Protein AF-A0A537R7B1-F1 (afdb_monomer)

Sequence (476 aa):
MAAAPQIAPKDWIWRCLHCHGSLAPDVSSLYCSVCDRRYPALSGIPILVKDPLGYVRSELASLMRAIQNARRRRDRLDRTGRDSGLSEISLKRHRDVIEAEIAQAETLLGLLEPAAEVVRDQAGDALSARRSGWTADALFPYLLRDWTSTPELEAIGTRIGTALKQVFPEPSRASIVFAACGAGGLLAEIPPEFERVLGFDLTFPVLSAARHLLDGNSLDLAMARAIRQTGHITLRRREGRPSSRHVELVAMDALDAAFADGSVACIVTSFLIDLFPEPRRLASEIHRILCDDGVWINYGPSGPLQAFFRFDQTESAAFLDAAGFTVIGAEAYRTTYLDLSRDFPSWSFQNHVCYLTSARKTGEARQKLVRRTPNATEIPEIVPQHFPGANLIHRQNLDVEQTPITILRHDGVPGRTISLEITSGTARVMMLVDGKRTVDQIADLFNRDATPLPKDEIMGAFSHYFEQGLLSWRGR

Mean predicted aligned error: 11.78 Å

Structure (mmCIF, N/CA/C/O backbone):
data_AF-A0A537R7B1-F1
#
_entry.id   AF-A0A537R7B1-F1
#
loop_
_atom_site.group_PDB
_atom_site.id
_atom_site.type_symbol
_atom_site.label_atom_id
_atom_site.label_alt_id
_atom_site.label_comp_id
_atom_site.label_asym_id
_atom_site.label_entity_id
_atom_site.label_seq_id
_atom_site.pdbx_PDB_ins_code
_atom_site.Cartn_x
_atom_site.Cartn_y
_atom_site.Cartn_z
_atom_site.occupancy
_atom_site.B_iso_or_equiv
_atom_site.auth_seq_id
_atom_site.auth_comp_id
_atom_site.auth_asym_id
_atom_site.auth_atom_id
_atom_site.pdbx_PDB_model_num
ATOM 1 N N . MET A 1 1 ? 26.363 4.368 13.712 1.00 35.19 1 MET A N 1
ATOM 2 C CA . MET A 1 1 ? 25.145 3.542 13.834 1.00 35.19 1 MET A CA 1
ATOM 3 C C . MET A 1 1 ? 24.155 4.310 14.689 1.00 35.19 1 MET A C 1
ATOM 5 O O . MET A 1 1 ? 24.463 4.566 15.846 1.00 35.19 1 MET A O 1
ATOM 9 N N . ALA A 1 2 ? 23.042 4.774 14.118 1.00 35.53 2 ALA A N 1
ATOM 10 C CA . ALA A 1 2 ? 21.959 5.336 14.924 1.00 35.53 2 ALA A CA 1
ATOM 11 C C . ALA A 1 2 ? 21.391 4.217 15.814 1.00 35.53 2 ALA A C 1
ATOM 13 O O . ALA A 1 2 ? 21.282 3.079 15.356 1.00 35.53 2 ALA A O 1
ATOM 14 N N . ALA A 1 3 ? 21.098 4.509 17.083 1.00 38.44 3 ALA A N 1
ATOM 15 C CA . ALA A 1 3 ? 20.464 3.541 17.974 1.00 38.44 3 ALA A CA 1
ATOM 16 C C . ALA A 1 3 ? 19.148 3.059 17.346 1.00 38.44 3 ALA A C 1
ATOM 18 O O . ALA A 1 3 ? 18.398 3.878 16.809 1.00 38.44 3 ALA A O 1
ATOM 19 N N . ALA A 1 4 ? 18.885 1.748 17.392 1.00 42.44 4 ALA A N 1
ATOM 20 C CA . ALA A 1 4 ? 17.621 1.200 16.914 1.00 42.44 4 ALA A CA 1
ATOM 21 C C . ALA A 1 4 ? 16.469 1.939 17.622 1.00 42.44 4 ALA A C 1
ATOM 23 O O . ALA A 1 4 ? 16.521 2.079 18.849 1.00 42.44 4 ALA A O 1
ATOM 24 N N . PRO A 1 5 ? 15.476 2.468 16.884 1.00 44.06 5 PRO A N 1
ATOM 25 C CA . PRO A 1 5 ? 14.361 3.172 17.497 1.00 44.06 5 PRO A CA 1
ATOM 26 C C . PRO A 1 5 ? 13.682 2.235 18.500 1.00 44.06 5 PRO A C 1
ATOM 28 O O . PRO A 1 5 ? 13.230 1.150 18.136 1.00 44.06 5 PRO A O 1
ATOM 31 N N . GLN A 1 6 ? 13.664 2.636 19.774 1.00 43.78 6 GLN A N 1
ATOM 32 C CA . GLN A 1 6 ? 12.970 1.885 20.812 1.00 43.78 6 GLN A CA 1
ATOM 33 C C . GLN A 1 6 ? 11.478 1.872 20.495 1.00 43.78 6 GLN A C 1
ATOM 35 O O . GLN A 1 6 ? 10.844 2.915 20.338 1.00 43.78 6 GLN A O 1
ATOM 40 N N . ILE A 1 7 ? 10.930 0.669 20.422 1.00 49.38 7 ILE A N 1
ATOM 41 C CA . ILE A 1 7 ? 9.503 0.423 20.318 1.00 49.38 7 ILE A CA 1
ATOM 42 C C . ILE A 1 7 ? 8.864 0.838 21.663 1.00 49.38 7 ILE A C 1
ATOM 44 O O . ILE A 1 7 ? 9.085 0.185 22.681 1.00 49.38 7 ILE A O 1
ATOM 48 N N . ALA A 1 8 ? 8.135 1.959 21.709 1.00 42.34 8 ALA A N 1
ATOM 49 C CA . ALA A 1 8 ? 7.625 2.519 22.967 1.00 42.34 8 ALA A CA 1
ATOM 50 C C . ALA A 1 8 ? 6.496 1.660 23.597 1.00 42.34 8 ALA A C 1
ATOM 52 O O . ALA A 1 8 ? 5.592 1.210 22.889 1.00 42.34 8 ALA A O 1
ATOM 53 N N . PRO A 1 9 ? 6.485 1.456 24.929 1.00 38.34 9 PRO A N 1
ATOM 54 C CA . PRO A 1 9 ? 5.488 0.646 25.625 1.00 38.34 9 PRO A CA 1
ATOM 55 C C . PRO A 1 9 ? 4.181 1.433 25.846 1.00 38.34 9 PRO A C 1
ATOM 57 O O . PRO A 1 9 ? 4.007 2.084 26.870 1.00 38.34 9 PRO A O 1
ATOM 60 N N . LYS A 1 10 ? 3.248 1.388 24.890 1.00 52.28 10 LYS A N 1
ATOM 61 C CA . LYS A 1 10 ? 1.829 1.731 25.107 1.00 52.28 10 LYS A CA 1
ATOM 62 C C . LYS A 1 10 ? 0.975 0.484 24.897 1.00 52.28 10 LYS A C 1
ATOM 64 O O . LYS A 1 10 ? 1.183 -0.167 23.881 1.00 52.28 10 LYS A O 1
ATOM 69 N N . ASP A 1 11 ? 0.066 0.178 25.828 1.00 62.94 11 ASP A N 1
ATOM 70 C CA . ASP A 1 11 ? -0.884 -0.955 25.841 1.00 62.94 11 ASP A CA 1
ATOM 71 C C . ASP A 1 11 ? -1.091 -1.607 24.461 1.00 62.94 11 ASP A C 1
ATOM 73 O O . ASP A 1 11 ? -1.735 -1.068 23.557 1.00 62.94 11 ASP A O 1
ATOM 77 N N . TRP A 1 12 ? -0.415 -2.740 24.260 1.00 63.62 12 TRP A N 1
ATOM 78 C CA . TRP A 1 12 ? -0.132 -3.272 22.931 1.00 63.62 12 TRP A CA 1
ATOM 79 C C . TRP A 1 12 ? -1.366 -3.965 22.340 1.00 63.62 12 TRP A C 1
ATOM 81 O O . TRP A 1 12 ? -1.801 -5.008 22.815 1.00 63.62 12 TRP A O 1
ATOM 91 N N . ILE A 1 13 ? -1.884 -3.405 21.245 1.00 86.12 13 ILE A N 1
ATOM 92 C CA . ILE A 1 13 ? -3.061 -3.879 20.495 1.00 86.12 13 ILE A CA 1
ATOM 93 C C . ILE A 1 13 ? -2.788 -5.099 19.604 1.00 86.12 13 ILE A C 1
ATOM 95 O O . ILE A 1 13 ? -3.584 -5.395 18.719 1.00 86.12 13 ILE A O 1
ATOM 99 N N . TRP A 1 14 ? -1.654 -5.782 19.758 1.00 95.50 14 TRP A N 1
ATOM 100 C CA . TRP A 1 14 ? -1.261 -6.840 18.832 1.00 95.50 14 TRP A CA 1
ATOM 101 C C . TRP A 1 14 ? -1.646 -8.228 19.335 1.00 95.50 14 TRP A C 1
ATOM 103 O O . TRP A 1 14 ? -1.431 -8.572 20.499 1.00 95.50 14 TRP A O 1
ATOM 113 N N . ARG A 1 15 ? -2.134 -9.062 18.420 1.00 96.31 15 ARG A N 1
ATOM 114 C CA . ARG A 1 15 ? -2.431 -10.478 18.621 1.00 96.31 15 ARG A CA 1
ATOM 115 C C . ARG A 1 15 ? -1.535 -11.347 17.747 1.00 96.31 15 ARG A C 1
ATOM 117 O O . ARG A 1 15 ? -1.199 -11.011 16.613 1.00 96.31 15 ARG A O 1
ATOM 124 N N . CYS A 1 16 ? -1.183 -12.514 18.259 1.00 97.44 16 CYS A N 1
ATOM 125 C CA . CYS A 1 16 ? -0.452 -13.528 17.523 1.00 97.44 16 CYS A CA 1
ATOM 126 C C . CYS A 1 16 ? -1.311 -14.088 16.383 1.00 97.44 16 CYS A C 1
ATOM 128 O O . CYS A 1 16 ? -2.415 -14.571 16.617 1.00 97.44 16 CYS A O 1
ATOM 130 N N . LEU A 1 17 ? -0.770 -14.142 15.166 1.00 96.56 17 LEU A N 1
ATOM 131 C CA . LEU A 1 17 ? -1.456 -14.685 13.981 1.00 96.56 17 LEU A CA 1
ATOM 132 C C . LEU A 1 17 ? -1.667 -16.211 13.997 1.00 96.56 17 LEU A C 1
ATOM 134 O O . LEU A 1 17 ? -2.154 -16.780 13.022 1.00 96.56 17 LEU A O 1
ATOM 138 N N . HIS A 1 18 ? -1.258 -16.889 15.073 1.00 96.38 18 HIS A N 1
ATOM 139 C CA . HIS A 1 18 ? -1.342 -18.347 15.197 1.00 96.38 18 HIS A CA 1
ATOM 140 C C . HIS A 1 18 ? -2.248 -18.797 16.333 1.00 96.38 18 HIS A C 1
ATOM 142 O O . HIS A 1 18 ? -3.067 -19.684 16.133 1.00 96.38 18 HIS A O 1
ATOM 148 N N . CYS A 1 19 ? -2.088 -18.213 17.522 1.00 97.25 19 CYS A N 1
ATOM 149 C CA . CYS A 1 19 ? -2.876 -18.576 18.701 1.00 97.25 19 CYS A CA 1
ATOM 150 C C . CYS A 1 19 ? -3.787 -17.446 19.195 1.00 97.25 19 CYS A C 1
ATOM 152 O O . CYS A 1 19 ? -4.475 -17.630 20.191 1.00 97.25 19 CYS A O 1
ATOM 154 N N . HIS A 1 20 ? -3.753 -16.273 18.553 1.00 96.25 20 HIS A N 1
ATOM 155 C CA . HIS A 1 20 ? -4.502 -15.071 18.936 1.00 96.25 20 HIS A CA 1
ATOM 156 C C . HIS A 1 20 ? -4.195 -14.502 20.334 1.00 96.25 20 HIS A C 1
ATOM 158 O O . HIS A 1 20 ? -4.810 -13.518 20.731 1.00 96.25 20 HIS A O 1
ATOM 164 N N . GLY A 1 21 ? -3.206 -15.046 21.053 1.00 96.00 21 GLY A N 1
ATOM 165 C CA . GLY A 1 21 ? -2.705 -14.464 22.299 1.00 96.00 21 GLY A CA 1
ATOM 166 C C . GLY A 1 21 ? -2.002 -13.123 22.074 1.00 96.00 21 GLY A C 1
ATOM 167 O O . GLY A 1 21 ? -1.481 -12.868 20.987 1.00 96.00 21 GLY A O 1
ATOM 168 N N . SER A 1 22 ? -1.964 -12.272 23.097 1.00 95.38 22 SER A N 1
ATOM 169 C CA . SER A 1 22 ? -1.310 -10.960 23.033 1.00 95.38 22 SER A CA 1
ATOM 170 C C . SER A 1 22 ? 0.177 -11.069 22.676 1.00 95.38 22 SER A C 1
ATOM 172 O O . SER A 1 22 ? 0.859 -12.018 23.080 1.00 95.38 22 SER A O 1
ATOM 174 N N . LEU A 1 23 ? 0.684 -10.091 21.922 1.00 96.06 23 LEU A N 1
ATOM 175 C CA . LEU A 1 23 ? 2.117 -9.945 21.665 1.00 96.06 23 LEU A CA 1
ATOM 176 C C . LEU A 1 23 ? 2.714 -8.877 22.577 1.00 96.06 23 LEU A C 1
ATOM 178 O O . LEU A 1 23 ? 2.225 -7.749 22.627 1.00 96.06 23 LEU A O 1
ATOM 182 N N . ALA A 1 24 ? 3.800 -9.231 23.255 1.00 93.94 24 ALA A N 1
ATOM 183 C CA . ALA A 1 24 ? 4.600 -8.303 24.038 1.00 93.94 24 ALA A CA 1
ATOM 184 C C . ALA A 1 24 ? 5.795 -7.799 23.209 1.00 93.94 24 ALA A C 1
ATOM 186 O O . ALA A 1 24 ? 6.366 -8.578 22.435 1.00 93.94 24 ALA A O 1
ATOM 187 N N . PRO A 1 25 ? 6.192 -6.523 23.358 1.00 92.81 25 PRO A N 1
ATOM 188 C CA . PRO A 1 25 ? 7.418 -6.018 22.760 1.00 92.81 25 PRO A CA 1
ATOM 189 C C . PRO A 1 25 ? 8.651 -6.680 23.389 1.00 92.81 25 PRO A C 1
ATOM 191 O O . PRO A 1 25 ? 8.726 -6.889 24.598 1.00 92.81 25 PRO A O 1
ATOM 194 N N . ASP A 1 26 ? 9.626 -6.972 22.541 1.00 91.56 26 ASP A N 1
ATOM 195 C CA . ASP A 1 26 ? 10.995 -7.383 22.847 1.00 91.56 26 ASP A CA 1
ATOM 196 C C . ASP A 1 26 ? 11.951 -6.421 22.105 1.00 91.56 26 ASP A C 1
ATOM 198 O O . ASP A 1 26 ? 11.518 -5.659 21.238 1.00 91.56 26 ASP A O 1
ATOM 202 N N . VAL A 1 27 ? 13.246 -6.422 22.433 1.00 88.38 27 VAL A N 1
ATOM 203 C CA . VAL A 1 27 ? 14.236 -5.409 22.001 1.00 88.38 27 VAL A CA 1
ATOM 204 C C . VAL A 1 27 ? 14.166 -5.094 20.498 1.00 88.38 27 VAL A C 1
ATOM 206 O O . VAL A 1 27 ? 14.246 -3.933 20.103 1.00 88.38 27 VAL A O 1
ATOM 209 N N . SER A 1 28 ? 14.003 -6.118 19.660 1.00 91.69 28 SER A N 1
ATOM 210 C CA . SER A 1 28 ? 13.885 -6.003 18.199 1.00 91.69 28 SER A CA 1
ATOM 211 C C . SER A 1 28 ? 12.803 -6.921 17.625 1.00 91.69 28 SER A C 1
ATOM 213 O O . SER A 1 28 ? 12.844 -7.294 16.450 1.00 91.69 28 SER A O 1
ATOM 215 N N . SER A 1 29 ? 11.846 -7.347 18.451 1.00 94.75 29 SER A N 1
ATOM 216 C CA . SER A 1 29 ? 10.814 -8.288 18.024 1.00 94.75 29 SER A CA 1
ATOM 217 C C . SER A 1 29 ? 9.522 -8.134 18.818 1.00 94.75 29 SER A C 1
ATOM 219 O O . SER A 1 29 ? 9.443 -7.382 19.783 1.00 94.75 29 SER A O 1
ATOM 221 N N . LEU A 1 30 ? 8.489 -8.841 18.382 1.00 95.75 30 LEU A N 1
ATOM 222 C CA . LEU A 1 30 ? 7.271 -9.073 19.138 1.00 95.75 30 LEU A CA 1
ATOM 223 C C . LEU A 1 30 ? 7.181 -10.546 19.481 1.00 95.75 30 LEU A C 1
ATOM 225 O O . LEU A 1 30 ? 7.361 -11.394 18.608 1.00 95.75 30 LEU A O 1
ATOM 229 N N . TYR A 1 31 ? 6.888 -10.852 20.736 1.00 96.56 31 TYR A N 1
ATOM 230 C CA . TYR A 1 31 ? 6.880 -12.211 21.255 1.00 96.56 31 TYR A CA 1
ATOM 231 C C . TYR A 1 31 ? 5.507 -12.571 21.819 1.00 96.56 31 TYR A C 1
ATOM 233 O O . TYR A 1 31 ? 4.901 -11.813 22.576 1.00 96.56 31 TYR A O 1
ATOM 241 N N . CYS A 1 32 ? 5.012 -13.746 21.439 1.00 96.94 32 CYS A N 1
ATOM 242 C CA . CYS A 1 32 ? 3.806 -14.323 22.008 1.00 96.94 32 CYS A CA 1
ATOM 243 C C . CYS A 1 32 ? 4.168 -15.265 23.156 1.00 96.94 32 CYS A C 1
ATOM 245 O O . CYS A 1 32 ? 4.733 -16.327 22.910 1.00 96.94 32 CYS A O 1
ATOM 247 N N . SER A 1 33 ? 3.753 -14.940 24.378 1.00 95.88 33 SER A N 1
ATOM 248 C CA . SER A 1 33 ? 3.974 -15.793 25.556 1.00 95.88 33 SER A CA 1
ATOM 249 C C . SER A 1 33 ? 3.152 -17.088 25.566 1.00 95.88 33 SER A C 1
ATOM 251 O O . SER A 1 33 ? 3.404 -17.961 26.387 1.00 95.88 33 SER A O 1
ATOM 253 N N . VAL A 1 34 ? 2.158 -17.220 24.680 1.00 97.00 34 VAL A N 1
ATOM 254 C CA . VAL A 1 34 ? 1.268 -18.393 24.628 1.00 97.00 34 VAL A CA 1
ATOM 255 C C . VAL A 1 34 ? 1.827 -19.501 23.736 1.00 97.00 34 VAL A C 1
ATOM 257 O O . VAL A 1 34 ? 1.694 -20.674 24.061 1.00 97.00 34 VAL A O 1
ATOM 260 N N . CYS A 1 35 ? 2.409 -19.149 22.586 1.00 97.75 35 CYS A N 1
ATOM 261 C CA . CYS A 1 35 ? 2.902 -20.129 21.609 1.00 97.75 35 CYS A CA 1
ATOM 262 C C . CYS A 1 35 ? 4.372 -19.918 21.219 1.00 97.75 35 CYS A C 1
ATOM 264 O O . CYS A 1 35 ? 4.799 -20.402 20.171 1.00 97.75 35 CYS A O 1
ATOM 266 N N . ASP A 1 36 ? 5.099 -19.109 21.987 1.00 97.00 36 ASP A N 1
ATOM 267 C CA . ASP A 1 36 ? 6.521 -18.782 21.831 1.00 97.00 36 ASP A CA 1
ATOM 268 C C . ASP A 1 36 ? 6.950 -18.184 20.482 1.00 97.00 36 ASP A C 1
ATOM 270 O O . ASP A 1 36 ? 8.141 -18.059 20.180 1.00 97.00 36 ASP A O 1
ATOM 274 N N . ARG A 1 37 ? 5.993 -17.777 19.642 1.00 96.62 37 ARG A N 1
ATOM 275 C CA . ARG A 1 37 ? 6.302 -17.216 18.326 1.00 96.62 37 ARG A CA 1
ATOM 276 C C . ARG A 1 37 ? 6.863 -15.812 18.442 1.00 96.62 37 ARG A C 1
ATOM 278 O O . ARG A 1 37 ? 6.379 -14.998 19.226 1.00 96.62 37 ARG A O 1
ATOM 285 N N . ARG A 1 38 ? 7.844 -15.537 17.586 1.00 96.31 38 ARG A N 1
ATOM 286 C CA . ARG A 1 38 ? 8.504 -14.241 17.457 1.00 96.31 38 ARG A CA 1
ATOM 287 C C . ARG A 1 38 ? 8.243 -13.637 16.086 1.00 96.31 38 ARG A C 1
ATOM 289 O O . ARG A 1 38 ? 8.278 -14.341 15.077 1.00 96.31 38 ARG A O 1
ATOM 296 N N . TYR A 1 39 ? 8.033 -12.331 16.066 1.00 96.62 39 TYR A N 1
ATOM 297 C CA . TYR A 1 39 ? 7.862 -11.527 14.865 1.00 96.62 39 TYR A CA 1
ATOM 298 C C . TYR A 1 39 ? 8.940 -10.438 14.871 1.00 96.62 39 TYR A C 1
ATOM 300 O O . TYR A 1 39 ? 8.897 -9.561 15.733 1.00 96.62 39 TYR A O 1
ATOM 308 N N . PRO A 1 40 ? 9.950 -10.498 13.991 1.00 96.12 40 PRO A N 1
ATOM 309 C CA . PRO A 1 40 ? 11.053 -9.544 14.004 1.00 96.12 40 PRO A CA 1
ATOM 310 C C . PRO A 1 40 ? 10.576 -8.139 13.620 1.00 96.12 40 PRO A C 1
ATOM 312 O O . PRO A 1 40 ? 9.620 -7.987 12.859 1.00 96.12 40 PRO A O 1
ATOM 315 N N . ALA A 1 41 ? 11.276 -7.118 14.105 1.00 95.94 41 ALA A N 1
ATOM 316 C CA . ALA A 1 41 ? 11.177 -5.753 13.612 1.00 95.94 41 ALA A CA 1
ATOM 317 C C . ALA A 1 41 ? 12.434 -5.416 12.803 1.00 95.94 41 ALA A C 1
ATOM 319 O O . ALA A 1 41 ? 13.552 -5.485 13.310 1.00 95.94 41 ALA A O 1
ATOM 320 N N . LEU A 1 42 ? 12.252 -5.054 11.535 1.00 95.12 42 LEU A N 1
ATOM 321 C CA . LEU A 1 42 ? 13.338 -4.774 10.599 1.00 95.12 42 LEU A CA 1
ATOM 322 C C . LEU A 1 42 ? 13.287 -3.298 10.221 1.00 95.12 42 LEU A C 1
ATOM 324 O O . LEU A 1 42 ? 12.254 -2.812 9.769 1.00 95.12 42 LEU A O 1
ATOM 328 N N . SER A 1 43 ? 14.374 -2.564 10.467 1.00 92.12 43 SER A N 1
ATOM 329 C CA . SER A 1 43 ? 14.414 -1.100 10.298 1.00 92.12 43 SER A CA 1
ATOM 330 C C . SER A 1 43 ? 13.283 -0.375 11.052 1.00 92.12 43 SER A C 1
ATOM 332 O O . SER A 1 43 ? 12.716 0.599 10.566 1.00 92.12 43 SER A O 1
ATOM 334 N N . GLY A 1 44 ? 12.921 -0.881 12.239 1.00 93.56 44 GLY A N 1
ATOM 335 C CA . GLY A 1 44 ? 11.821 -0.347 13.051 1.00 93.56 44 GLY A CA 1
ATOM 336 C C . GLY A 1 44 ? 10.414 -0.707 12.556 1.00 93.56 44 GLY A C 1
ATOM 337 O O . GLY A 1 44 ? 9.448 -0.186 13.101 1.00 93.56 44 GLY A O 1
ATOM 338 N N . ILE A 1 45 ? 10.283 -1.585 11.554 1.00 97.12 45 ILE A N 1
ATOM 339 C CA . ILE A 1 45 ? 9.003 -2.049 11.001 1.00 97.12 45 ILE A CA 1
ATOM 340 C C . ILE A 1 45 ? 8.747 -3.481 11.495 1.00 97.12 45 ILE A C 1
ATOM 342 O O . ILE A 1 45 ? 9.455 -4.400 11.068 1.00 97.12 45 ILE A O 1
ATOM 346 N N . PRO A 1 46 ? 7.763 -3.718 12.381 1.00 97.19 46 PRO A N 1
ATOM 347 C CA . PRO A 1 46 ? 7.361 -5.065 12.769 1.00 97.19 46 PRO A CA 1
ATOM 348 C C . PRO A 1 46 ? 6.850 -5.876 11.573 1.00 97.19 46 PRO A C 1
ATOM 350 O O . PRO A 1 46 ? 6.056 -5.384 10.769 1.00 97.19 46 PRO A O 1
ATOM 353 N N . ILE A 1 47 ? 7.284 -7.132 11.471 1.00 97.62 47 ILE A N 1
ATOM 354 C CA . ILE A 1 47 ? 6.894 -8.067 10.412 1.00 97.62 47 ILE A CA 1
ATOM 355 C C . ILE A 1 47 ? 5.842 -9.040 10.956 1.00 97.62 47 ILE A C 1
ATOM 357 O O . ILE A 1 47 ? 6.154 -10.146 11.404 1.00 97.62 47 ILE A O 1
ATOM 361 N N . LEU A 1 48 ? 4.579 -8.615 10.934 1.00 97.19 48 LEU A N 1
ATOM 362 C CA . LEU A 1 48 ? 3.426 -9.344 11.463 1.00 97.19 48 LEU A CA 1
ATOM 363 C C . LEU A 1 48 ? 2.741 -10.160 10.360 1.00 97.19 48 LEU A C 1
ATOM 365 O O . LEU A 1 48 ? 1.647 -9.845 9.903 1.00 97.19 48 LEU A O 1
ATOM 369 N N . VAL A 1 49 ? 3.402 -11.243 9.947 1.00 96.38 49 VAL A N 1
ATOM 370 C CA . VAL A 1 49 ? 2.865 -12.258 9.022 1.00 96.38 49 VAL A CA 1
ATOM 371 C C . VAL A 1 49 ? 3.148 -13.668 9.553 1.00 96.38 49 VAL A C 1
ATOM 373 O O . VAL A 1 49 ? 4.008 -13.857 10.411 1.00 96.38 49 VAL A O 1
ATOM 376 N N . LYS A 1 50 ? 2.437 -14.690 9.056 1.00 94.69 50 LYS A N 1
ATOM 377 C CA . LYS A 1 50 ? 2.485 -16.057 9.626 1.00 94.69 50 LYS A CA 1
ATOM 378 C C . LYS A 1 50 ? 3.862 -16.734 9.618 1.00 94.69 50 LYS A C 1
ATOM 380 O O . LYS A 1 50 ? 4.181 -17.512 10.512 1.00 94.69 50 LYS A O 1
ATOM 385 N N . ASP A 1 51 ? 4.696 -16.455 8.623 1.00 94.12 51 ASP A N 1
ATOM 386 C CA . ASP A 1 51 ? 6.131 -16.751 8.737 1.00 94.12 51 ASP A CA 1
ATOM 387 C C . ASP A 1 51 ? 6.927 -15.548 8.209 1.00 94.12 51 ASP A C 1
ATOM 389 O O . ASP A 1 51 ? 6.972 -15.323 6.992 1.00 94.12 51 ASP A O 1
ATOM 393 N N . PRO A 1 52 ? 7.457 -14.727 9.136 1.00 94.44 52 PRO A N 1
ATOM 394 C CA . PRO A 1 52 ? 8.155 -13.489 8.814 1.00 94.44 52 PRO A CA 1
ATOM 395 C C . PRO A 1 52 ? 9.405 -13.690 7.961 1.00 94.44 52 PRO A C 1
ATOM 397 O O . PRO A 1 52 ? 9.673 -12.899 7.063 1.00 94.44 52 PRO A O 1
ATOM 400 N N . LEU A 1 53 ? 10.166 -14.755 8.210 1.00 92.75 53 LEU A N 1
ATOM 401 C CA . LEU A 1 53 ? 11.447 -14.991 7.544 1.00 92.75 53 LEU A CA 1
ATOM 402 C C . LEU A 1 53 ? 11.242 -15.410 6.092 1.00 92.75 53 LEU A C 1
ATOM 404 O O . LEU A 1 53 ? 11.908 -14.892 5.196 1.00 92.75 53 LEU A O 1
ATOM 408 N N . GLY A 1 54 ? 10.294 -16.317 5.852 1.00 92.25 54 GLY A N 1
ATOM 409 C CA . GLY A 1 54 ? 9.897 -16.723 4.512 1.00 92.25 54 GLY A CA 1
ATOM 410 C C . GLY A 1 54 ? 9.337 -15.560 3.700 1.00 92.25 54 GLY A C 1
ATOM 411 O O . GLY A 1 54 ? 9.642 -15.437 2.514 1.00 92.25 54 GLY A O 1
ATOM 412 N N . TYR A 1 55 ? 8.582 -14.668 4.344 1.00 94.19 55 TYR A N 1
ATOM 413 C CA . TYR A 1 55 ? 8.113 -13.427 3.732 1.00 94.19 55 TYR A CA 1
ATOM 414 C C . TYR A 1 55 ? 9.272 -12.504 3.325 1.00 94.19 55 TYR A C 1
ATOM 416 O O . TYR A 1 55 ? 9.388 -12.174 2.147 1.00 94.19 55 TYR A O 1
ATOM 424 N N . VAL A 1 56 ? 10.189 -12.169 4.239 1.00 94.06 56 VAL A N 1
ATOM 425 C CA . VAL A 1 56 ? 11.334 -11.285 3.939 1.00 94.06 56 VAL A CA 1
ATOM 426 C C . VAL A 1 56 ? 12.228 -11.875 2.844 1.00 94.06 56 VAL A C 1
ATOM 428 O O . VAL A 1 56 ? 12.637 -11.167 1.925 1.00 94.06 56 VAL A O 1
ATOM 431 N N . ARG A 1 57 ? 12.489 -13.189 2.880 1.00 92.44 57 ARG A N 1
ATOM 432 C CA . ARG A 1 57 ? 13.205 -13.895 1.803 1.00 92.44 57 ARG A CA 1
ATOM 433 C C . ARG A 1 57 ? 12.499 -13.757 0.457 1.00 92.44 57 ARG A C 1
ATOM 435 O O . ARG A 1 57 ? 13.173 -13.560 -0.552 1.00 92.44 57 ARG A O 1
ATOM 442 N N . SER A 1 58 ? 11.168 -13.863 0.430 1.00 91.75 58 SER A N 1
ATOM 443 C CA . SER A 1 58 ? 10.376 -13.706 -0.795 1.00 91.75 58 SER A CA 1
ATOM 444 C C . SER A 1 58 ? 10.517 -12.301 -1.384 1.00 91.75 58 SER A C 1
ATOM 446 O O . SER A 1 58 ? 10.754 -12.173 -2.586 1.00 91.75 58 SER A O 1
ATOM 448 N N . GLU A 1 59 ? 10.455 -11.267 -0.542 1.00 94.06 59 GLU A N 1
ATOM 449 C CA . GLU A 1 59 ? 10.614 -9.862 -0.943 1.00 94.06 59 GLU A CA 1
ATOM 450 C C . GLU A 1 59 ? 12.019 -9.588 -1.509 1.00 94.06 59 GLU A C 1
ATOM 452 O O . GLU A 1 59 ? 12.156 -9.075 -2.623 1.00 94.06 59 GLU A O 1
ATOM 457 N N . LEU A 1 60 ? 13.074 -10.038 -0.818 1.00 94.25 60 LEU A N 1
ATOM 458 C CA . LEU A 1 60 ? 14.459 -9.944 -1.303 1.00 94.25 60 LEU A CA 1
ATOM 459 C C . LEU A 1 60 ? 14.640 -10.671 -2.644 1.00 94.25 60 LEU A C 1
ATOM 461 O O . LEU A 1 60 ? 15.191 -10.120 -3.600 1.00 94.25 60 LEU A O 1
ATOM 465 N N . ALA A 1 61 ? 14.132 -11.902 -2.744 1.00 91.88 61 ALA A N 1
ATOM 466 C CA . ALA A 1 61 ? 14.210 -12.684 -3.969 1.00 91.88 61 ALA A CA 1
ATOM 467 C C . ALA A 1 61 ? 13.415 -12.039 -5.117 1.00 91.88 61 ALA A C 1
ATOM 469 O O . ALA A 1 61 ? 13.818 -12.156 -6.274 1.00 91.88 61 ALA A O 1
ATOM 470 N N . SER A 1 62 ? 12.308 -11.349 -4.821 1.00 92.06 62 SER A N 1
ATOM 471 C CA . SER A 1 62 ? 11.520 -10.601 -5.805 1.00 92.06 62 SER A CA 1
ATOM 472 C C . SER A 1 62 ? 12.336 -9.470 -6.433 1.00 92.06 62 SER A C 1
ATOM 474 O O . SER A 1 62 ? 12.447 -9.410 -7.660 1.00 92.06 62 SER A O 1
ATOM 476 N N . LEU A 1 63 ? 13.010 -8.653 -5.615 1.00 94.44 63 LEU A N 1
ATOM 477 C CA . LEU A 1 63 ? 13.893 -7.582 -6.093 1.00 94.44 63 LEU A CA 1
ATOM 478 C C . LEU A 1 63 ? 15.082 -8.128 -6.893 1.00 94.44 63 LEU A C 1
ATOM 480 O O . LEU A 1 63 ? 15.371 -7.650 -7.991 1.00 94.44 63 LEU A O 1
ATOM 484 N N . MET A 1 64 ? 15.733 -9.188 -6.405 1.00 94.94 64 MET A N 1
ATOM 485 C CA . MET A 1 64 ? 16.834 -9.831 -7.131 1.00 94.94 64 MET A CA 1
ATOM 486 C C . MET A 1 64 ? 16.383 -10.387 -8.488 1.00 94.94 64 MET A C 1
ATOM 488 O O . MET A 1 64 ? 17.090 -10.230 -9.487 1.00 94.94 64 MET A O 1
ATOM 492 N N . ARG A 1 65 ? 15.195 -11.008 -8.557 1.00 93.88 65 ARG A N 1
ATOM 493 C CA . ARG A 1 65 ? 14.607 -11.469 -9.824 1.00 93.88 65 ARG A CA 1
ATOM 494 C C . ARG A 1 65 ? 14.308 -10.304 -10.761 1.00 93.88 65 ARG A C 1
ATOM 496 O O . ARG A 1 65 ? 14.582 -10.438 -11.951 1.00 93.88 65 ARG A O 1
ATOM 503 N N . ALA A 1 66 ? 13.791 -9.183 -10.257 1.00 93.19 66 ALA A N 1
ATOM 504 C CA . ALA A 1 66 ? 13.551 -7.985 -11.061 1.00 93.19 66 ALA A CA 1
ATOM 505 C C . ALA A 1 66 ? 14.855 -7.474 -11.702 1.00 93.19 66 ALA A C 1
ATOM 507 O O . ALA A 1 66 ? 14.912 -7.314 -12.921 1.00 93.19 66 ALA A O 1
ATOM 508 N N . ILE A 1 67 ? 15.937 -7.364 -10.919 1.00 96.19 67 ILE A N 1
ATOM 509 C CA . ILE A 1 67 ? 17.272 -6.973 -11.408 1.00 96.19 67 ILE A CA 1
ATOM 510 C C . ILE A 1 67 ? 17.777 -7.949 -12.482 1.00 96.19 67 ILE A C 1
ATOM 512 O O . ILE A 1 67 ? 18.220 -7.536 -13.554 1.00 96.19 67 ILE A O 1
ATOM 516 N N . GLN A 1 68 ? 17.699 -9.258 -12.229 1.00 96.50 68 GLN A N 1
ATOM 517 C CA . GLN A 1 68 ? 18.142 -10.276 -13.188 1.00 96.50 68 GLN A CA 1
ATOM 518 C C . GLN A 1 68 ? 17.316 -10.259 -14.481 1.00 96.50 68 GLN A C 1
ATOM 520 O O . GLN A 1 68 ? 17.876 -10.375 -15.572 1.00 96.50 68 GLN A O 1
ATOM 525 N N . ASN A 1 69 ? 15.994 -10.105 -14.378 1.00 95.56 69 ASN A N 1
ATOM 526 C CA . ASN A 1 69 ? 15.096 -9.991 -15.526 1.00 95.56 69 ASN A CA 1
ATOM 527 C C . ASN A 1 69 ? 15.426 -8.758 -16.370 1.00 95.56 69 ASN A C 1
ATOM 529 O O . ASN A 1 69 ? 15.542 -8.879 -17.590 1.00 95.56 69 ASN A O 1
ATOM 533 N N . ALA A 1 70 ? 15.638 -7.606 -15.734 1.00 95.25 70 ALA A N 1
ATOM 534 C CA . ALA A 1 70 ? 16.015 -6.374 -16.413 1.00 95.25 70 ALA A CA 1
ATOM 535 C C . ALA A 1 70 ? 17.387 -6.503 -17.104 1.00 95.25 70 ALA A C 1
ATOM 537 O O . ALA A 1 70 ? 17.510 -6.203 -18.291 1.00 95.25 70 ALA A O 1
ATOM 538 N N . ARG A 1 71 ? 18.398 -7.083 -16.439 1.00 97.00 71 ARG A N 1
ATOM 539 C CA . ARG A 1 71 ? 19.709 -7.366 -17.061 1.00 97.00 71 ARG A CA 1
ATOM 540 C C . ARG A 1 71 ? 19.583 -8.290 -18.279 1.00 97.00 71 ARG A C 1
ATOM 542 O O . ARG A 1 71 ? 20.104 -7.968 -19.342 1.00 97.00 71 ARG A O 1
ATOM 549 N N . ARG A 1 72 ? 18.800 -9.373 -18.183 1.00 96.75 72 ARG A N 1
ATOM 550 C CA . ARG A 1 72 ? 18.518 -10.256 -19.332 1.00 96.75 72 ARG A CA 1
ATOM 551 C C . ARG A 1 72 ? 17.809 -9.529 -20.478 1.00 96.75 72 ARG A C 1
ATOM 553 O O . ARG A 1 72 ? 18.123 -9.783 -21.641 1.00 96.75 72 ARG A O 1
ATOM 560 N N . ARG A 1 73 ? 16.861 -8.633 -20.172 1.00 96.31 73 ARG A N 1
ATOM 561 C CA . ARG A 1 73 ? 16.189 -7.785 -21.173 1.00 96.31 73 ARG A CA 1
ATOM 562 C C . ARG A 1 73 ? 17.185 -6.870 -21.884 1.00 96.31 73 ARG A C 1
ATOM 564 O O . ARG A 1 73 ? 17.111 -6.775 -23.105 1.00 96.31 73 ARG A O 1
ATOM 571 N N . ARG A 1 74 ? 18.130 -6.264 -21.159 1.00 96.06 74 ARG A N 1
ATOM 572 C CA . ARG A 1 74 ? 19.204 -5.438 -21.737 1.00 96.06 74 ARG A CA 1
ATOM 573 C C . ARG A 1 74 ? 20.066 -6.243 -22.712 1.00 96.06 74 ARG A C 1
ATOM 575 O O . ARG A 1 74 ? 20.209 -5.855 -23.865 1.00 96.06 74 ARG A O 1
ATOM 582 N N . ASP A 1 75 ? 20.539 -7.414 -22.294 1.00 95.12 75 ASP A N 1
ATOM 583 C CA . ASP A 1 75 ? 21.398 -8.263 -23.133 1.00 95.12 75 ASP A CA 1
ATOM 584 C C . ASP A 1 75 ? 20.649 -8.819 -24.364 1.00 95.12 75 ASP A C 1
ATOM 586 O O . ASP A 1 75 ? 21.241 -9.141 -25.399 1.00 95.12 75 ASP A O 1
ATOM 590 N N . ARG A 1 76 ? 19.320 -8.981 -24.273 1.00 96.06 76 ARG A N 1
ATOM 591 C CA . ARG A 1 76 ? 18.474 -9.320 -25.427 1.00 96.06 76 ARG A CA 1
ATOM 592 C C . ARG A 1 76 ? 18.310 -8.127 -26.365 1.00 96.06 76 ARG A C 1
ATOM 594 O O . ARG A 1 76 ? 18.461 -8.321 -27.566 1.00 96.06 76 ARG A O 1
ATOM 601 N N . LEU A 1 77 ? 18.047 -6.931 -25.834 1.00 95.56 77 LEU A N 1
ATOM 602 C CA . LEU A 1 77 ? 17.880 -5.697 -26.607 1.00 95.56 77 LEU A CA 1
ATOM 603 C C . LEU A 1 77 ? 19.091 -5.419 -27.506 1.00 95.56 77 LEU A C 1
ATOM 605 O O . LEU A 1 77 ? 18.905 -5.085 -28.672 1.00 95.56 77 LEU A O 1
ATOM 609 N N . ASP A 1 78 ? 20.310 -5.615 -27.005 1.00 87.62 78 ASP A N 1
ATOM 610 C CA . ASP A 1 78 ? 21.528 -5.368 -27.789 1.00 87.62 78 ASP A CA 1
ATOM 611 C C . ASP A 1 78 ? 21.690 -6.328 -28.979 1.00 87.62 78 ASP A C 1
ATOM 613 O O . ASP A 1 78 ? 22.283 -5.954 -29.996 1.00 87.62 78 ASP A O 1
ATOM 617 N N . ARG A 1 79 ? 21.135 -7.544 -28.868 1.00 90.44 79 ARG A N 1
ATOM 618 C CA . ARG A 1 79 ? 21.108 -8.545 -29.944 1.00 90.44 79 ARG A CA 1
ATOM 619 C C . ARG A 1 79 ? 19.954 -8.287 -30.909 1.00 90.44 79 ARG A C 1
ATOM 621 O O . ARG A 1 79 ? 20.179 -7.994 -32.073 1.00 90.44 79 ARG A O 1
ATOM 628 N N . THR A 1 80 ? 18.719 -8.324 -30.412 1.00 93.62 80 THR A N 1
ATOM 629 C CA . THR A 1 80 ? 17.513 -8.291 -31.256 1.00 93.62 80 THR A CA 1
ATOM 630 C C . THR A 1 80 ? 17.185 -6.904 -31.783 1.00 93.62 80 THR A C 1
ATOM 632 O O . THR A 1 80 ? 16.500 -6.768 -32.792 1.00 93.62 80 THR A O 1
ATOM 635 N N . GLY A 1 81 ? 17.624 -5.855 -31.090 1.00 89.88 81 GLY A N 1
ATOM 636 C CA . GLY A 1 81 ? 17.303 -4.483 -31.447 1.00 89.88 81 GLY A CA 1
ATOM 637 C C . GLY A 1 81 ? 17.924 -4.050 -32.775 1.00 89.88 81 GLY A C 1
ATOM 638 O O . GLY A 1 81 ? 17.273 -3.343 -33.542 1.00 89.88 81 GLY A O 1
ATOM 639 N N . ARG A 1 82 ? 19.138 -4.535 -33.081 1.00 84.25 82 ARG A N 1
ATOM 640 C CA . ARG A 1 82 ? 19.790 -4.315 -34.382 1.00 84.25 82 ARG A CA 1
ATOM 641 C C . ARG A 1 82 ? 19.061 -5.059 -35.496 1.00 84.25 82 ARG A C 1
ATOM 643 O O . ARG A 1 82 ? 18.751 -4.458 -36.518 1.00 84.25 82 ARG A O 1
ATOM 650 N N . ASP A 1 83 ? 18.719 -6.321 -35.250 1.00 92.81 83 ASP A N 1
ATOM 651 C CA . ASP A 1 83 ? 17.996 -7.166 -36.209 1.00 92.81 83 ASP A CA 1
ATOM 652 C C . ASP A 1 83 ? 16.592 -6.620 -36.518 1.00 92.81 83 ASP A C 1
ATOM 654 O O . ASP A 1 83 ? 16.089 -6.774 -37.626 1.00 92.81 83 ASP A O 1
ATOM 658 N N . SER A 1 84 ? 15.979 -5.920 -35.558 1.00 93.81 84 SER A N 1
ATOM 659 C CA . SER A 1 84 ? 14.661 -5.284 -35.706 1.00 93.81 84 SER A CA 1
ATOM 660 C C . SER A 1 84 ? 14.711 -3.911 -36.397 1.00 93.81 84 SER A C 1
ATOM 662 O O . SER A 1 84 ? 13.692 -3.227 -36.464 1.00 93.81 84 SER A O 1
ATOM 664 N N . GLY A 1 85 ? 15.883 -3.459 -36.861 1.00 93.94 85 GLY A N 1
ATOM 665 C CA . GLY A 1 85 ? 16.039 -2.171 -37.545 1.00 93.94 85 GLY A CA 1
ATOM 666 C C . GLY A 1 85 ? 15.838 -0.939 -36.654 1.00 93.94 85 GLY A C 1
ATOM 667 O O . GLY A 1 85 ? 15.580 0.153 -37.165 1.00 93.94 85 GLY A O 1
ATOM 668 N N . LEU A 1 86 ? 15.940 -1.074 -35.324 1.00 93.12 86 LEU A N 1
ATOM 669 C CA . LEU A 1 86 ? 15.827 0.072 -34.421 1.00 93.12 86 LEU A CA 1
ATOM 670 C C . LEU A 1 86 ? 17.025 1.013 -34.592 1.00 93.12 86 LEU A C 1
ATOM 672 O O . LEU A 1 86 ? 18.176 0.582 -34.644 1.00 93.12 86 LEU A O 1
ATOM 676 N N . SER A 1 87 ? 16.759 2.322 -34.614 1.00 92.56 87 SER A N 1
ATOM 677 C CA . SER A 1 87 ? 17.825 3.330 -34.632 1.00 92.56 87 SER A CA 1
ATOM 678 C C . SER A 1 87 ? 18.685 3.266 -33.361 1.00 92.56 87 SER A C 1
ATOM 680 O O . SER A 1 87 ? 18.189 2.913 -32.287 1.00 92.56 87 SER A O 1
ATOM 682 N N . GLU A 1 88 ? 19.947 3.699 -33.438 1.00 91.75 88 GLU A N 1
ATOM 683 C CA . GLU A 1 88 ? 20.837 3.761 -32.264 1.00 91.75 88 GLU A CA 1
ATOM 684 C C . GLU A 1 88 ? 20.260 4.647 -31.146 1.00 91.75 88 GLU A C 1
ATOM 686 O O . GLU A 1 88 ? 20.389 4.340 -29.962 1.00 91.75 88 GLU A O 1
ATOM 691 N N . ILE A 1 89 ? 19.549 5.719 -31.513 1.00 89.94 89 ILE A N 1
ATOM 692 C CA . ILE A 1 89 ? 18.866 6.596 -30.552 1.00 89.94 89 ILE A CA 1
ATOM 693 C C . ILE A 1 89 ? 17.757 5.828 -29.822 1.00 89.94 89 ILE A C 1
ATOM 695 O O . ILE A 1 89 ? 17.638 5.938 -28.602 1.00 89.94 89 ILE A O 1
ATOM 699 N N . SER A 1 90 ? 16.960 5.033 -30.542 1.00 90.38 90 SER A N 1
ATOM 700 C CA . SER A 1 90 ? 15.917 4.192 -29.944 1.00 90.38 90 SER A CA 1
ATOM 701 C C . SER A 1 90 ? 16.518 3.132 -29.020 1.00 90.38 90 SER A C 1
ATOM 703 O O . SER A 1 90 ? 16.048 2.970 -27.896 1.00 90.38 90 SER A O 1
ATOM 705 N N . LEU A 1 91 ? 17.591 2.459 -29.449 1.00 92.19 91 LEU A N 1
ATOM 706 C CA . LEU A 1 91 ? 18.292 1.462 -28.633 1.00 92.19 91 LEU A CA 1
ATOM 707 C C . LEU A 1 91 ? 18.840 2.070 -27.345 1.00 92.19 91 LEU A C 1
ATOM 709 O O . LEU A 1 91 ? 18.639 1.506 -26.271 1.00 92.19 91 LEU A O 1
ATOM 713 N N . LYS A 1 92 ? 19.462 3.250 -27.434 1.00 90.38 92 LYS A N 1
ATOM 714 C CA . LYS A 1 92 ? 19.932 3.992 -26.264 1.00 90.38 92 LYS A CA 1
ATOM 715 C C . LYS A 1 92 ? 18.786 4.327 -25.309 1.00 90.38 92 LYS A C 1
ATOM 717 O O . LYS A 1 92 ? 18.914 4.097 -24.115 1.00 90.38 92 LYS A O 1
ATOM 722 N N . ARG A 1 93 ? 17.642 4.802 -25.815 1.00 89.69 93 ARG A N 1
ATOM 723 C CA . ARG A 1 93 ? 16.463 5.088 -24.975 1.00 89.69 93 ARG A CA 1
ATOM 724 C C . ARG A 1 93 ? 15.936 3.840 -24.266 1.00 89.69 93 ARG A C 1
ATOM 726 O O . ARG A 1 93 ? 15.584 3.917 -23.096 1.00 89.69 93 ARG A O 1
ATOM 733 N N . HIS A 1 94 ? 15.888 2.697 -24.945 1.00 91.88 94 HIS A N 1
ATOM 734 C CA . HIS A 1 94 ? 15.479 1.443 -24.312 1.00 91.88 94 HIS A CA 1
ATOM 735 C C . HIS A 1 94 ? 16.495 0.958 -23.268 1.00 91.88 94 HIS A C 1
ATOM 737 O O . HIS A 1 94 ? 16.078 0.479 -22.215 1.00 91.88 94 HIS A O 1
ATOM 743 N N . ARG A 1 95 ? 17.805 1.124 -23.516 1.00 92.50 95 ARG A N 1
ATOM 744 C CA . ARG A 1 95 ? 18.848 0.863 -22.511 1.00 92.50 95 ARG A CA 1
ATOM 745 C C . ARG A 1 95 ? 18.653 1.742 -21.278 1.00 92.50 95 ARG A C 1
ATOM 747 O O . ARG A 1 95 ? 18.603 1.200 -20.184 1.00 92.50 95 ARG A O 1
ATOM 754 N N . ASP A 1 96 ? 18.421 3.041 -21.461 1.00 91.06 96 ASP A N 1
ATOM 755 C CA . ASP A 1 96 ? 18.180 3.983 -20.361 1.00 91.06 96 ASP A CA 1
ATOM 756 C C . ASP A 1 96 ? 16.978 3.579 -19.490 1.00 91.06 96 ASP A C 1
ATOM 758 O O . ASP A 1 96 ? 17.041 3.686 -18.268 1.00 91.06 96 ASP A O 1
ATOM 762 N N . VAL A 1 97 ? 15.885 3.096 -20.097 1.00 91.06 97 VAL A N 1
ATOM 763 C CA . VAL A 1 97 ? 14.718 2.587 -19.351 1.00 91.06 97 VAL A CA 1
ATOM 764 C C . VAL A 1 97 ? 15.103 1.375 -18.504 1.00 91.06 97 VAL A C 1
ATOM 766 O O . VAL A 1 97 ? 14.798 1.335 -17.317 1.00 91.06 97 VAL A O 1
ATOM 769 N N . ILE A 1 98 ? 15.790 0.396 -19.095 1.00 93.56 98 ILE A N 1
ATOM 770 C CA . ILE A 1 98 ? 16.169 -0.839 -18.398 1.00 93.56 98 ILE A CA 1
ATOM 771 C C . ILE A 1 98 ? 17.210 -0.560 -17.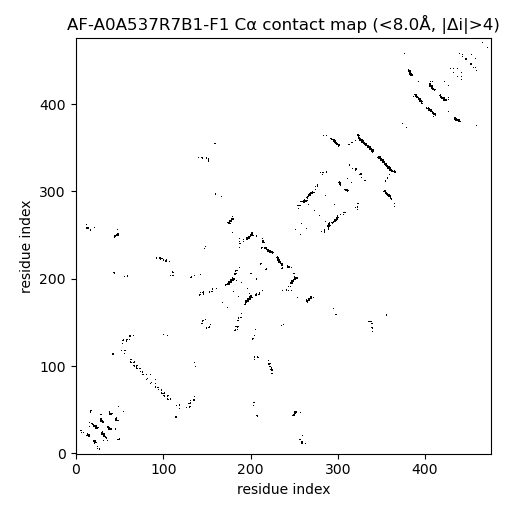301 1.00 93.56 98 ILE A C 1
ATOM 773 O O . ILE A 1 98 ? 17.161 -1.164 -16.234 1.00 93.56 98 ILE A O 1
ATOM 777 N N . GLU A 1 99 ? 18.146 0.358 -17.538 1.00 94.19 99 GLU A N 1
ATOM 778 C CA . GLU A 1 99 ? 19.119 0.799 -16.535 1.00 94.19 99 GLU A CA 1
ATOM 779 C C . GLU A 1 99 ? 18.438 1.511 -15.365 1.00 94.19 99 GLU A C 1
ATOM 781 O O . GLU A 1 99 ? 18.788 1.244 -14.217 1.00 94.19 99 GLU A O 1
ATOM 786 N N . ALA A 1 100 ? 17.423 2.341 -15.632 1.00 92.62 100 ALA A N 1
ATOM 787 C CA . ALA A 1 100 ? 16.607 2.932 -14.580 1.00 92.62 100 ALA A CA 1
ATOM 788 C C . ALA A 1 100 ? 15.860 1.859 -13.771 1.00 92.62 100 ALA A C 1
ATOM 790 O O . ALA A 1 100 ? 15.925 1.895 -12.549 1.00 92.62 100 ALA A O 1
ATOM 791 N N . GLU A 1 101 ? 15.233 0.866 -14.417 1.00 93.56 101 GLU A N 1
ATOM 792 C CA . GLU A 1 101 ? 14.573 -0.256 -13.722 1.00 93.56 101 GLU A CA 1
ATOM 793 C C . GLU A 1 101 ? 15.547 -1.020 -12.798 1.00 93.56 101 GLU A C 1
ATOM 795 O O . GLU A 1 101 ? 15.204 -1.346 -11.660 1.00 93.56 101 GLU A O 1
ATOM 800 N N . ILE A 1 102 ? 16.773 -1.295 -13.269 1.00 95.38 102 ILE A N 1
ATOM 801 C CA . ILE A 1 102 ? 17.818 -1.959 -12.470 1.00 95.38 102 ILE A CA 1
ATOM 802 C C . ILE A 1 102 ? 18.183 -1.097 -11.262 1.00 95.38 102 ILE A C 1
ATOM 804 O O . ILE A 1 102 ? 18.129 -1.585 -10.135 1.00 95.38 102 ILE A O 1
ATOM 808 N N . ALA A 1 103 ? 18.522 0.172 -11.493 1.00 95.62 103 ALA A N 1
ATOM 809 C CA . ALA A 1 103 ? 18.954 1.084 -10.442 1.00 95.62 103 ALA A CA 1
ATOM 810 C C . ALA A 1 103 ? 17.851 1.315 -9.399 1.00 95.62 103 ALA A C 1
ATOM 812 O O . ALA A 1 103 ? 18.122 1.337 -8.206 1.00 95.62 103 ALA A O 1
ATOM 813 N N . GLN A 1 104 ? 16.592 1.418 -9.824 1.00 94.62 104 GLN A N 1
ATOM 814 C CA . GLN A 1 104 ? 15.453 1.535 -8.921 1.00 94.62 104 GLN A CA 1
ATOM 815 C C . GLN A 1 104 ? 15.290 0.295 -8.020 1.00 94.62 104 GLN A C 1
ATOM 817 O O . GLN A 1 104 ? 15.085 0.426 -6.811 1.00 94.62 104 GLN A O 1
ATOM 822 N N . ALA A 1 105 ? 15.403 -0.915 -8.581 1.00 95.81 105 ALA A N 1
ATOM 823 C CA . ALA A 1 105 ? 15.344 -2.151 -7.801 1.00 95.81 105 ALA A CA 1
ATOM 824 C C . ALA A 1 105 ? 16.553 -2.302 -6.860 1.00 95.81 105 ALA A C 1
ATOM 826 O O . ALA A 1 105 ? 16.392 -2.773 -5.735 1.00 95.81 105 ALA A O 1
ATOM 827 N N . GLU A 1 106 ? 17.744 -1.873 -7.288 1.00 96.69 106 GLU A N 1
ATOM 828 C CA . GLU A 1 106 ? 18.953 -1.820 -6.456 1.00 96.69 106 GLU A CA 1
ATOM 829 C C . GLU A 1 106 ? 18.797 -0.823 -5.295 1.00 96.69 106 GLU A C 1
ATOM 831 O O . GLU A 1 106 ? 19.144 -1.162 -4.164 1.00 96.69 106 GLU A O 1
ATOM 836 N N . THR A 1 107 ? 18.189 0.347 -5.524 1.00 96.50 107 THR A N 1
ATOM 837 C CA . THR A 1 107 ? 17.853 1.312 -4.465 1.00 96.50 107 THR A CA 1
ATOM 838 C C . THR A 1 107 ? 16.933 0.693 -3.411 1.00 96.50 107 THR A C 1
ATOM 840 O O . THR A 1 107 ? 17.223 0.777 -2.217 1.00 96.50 107 THR A O 1
ATOM 843 N N . LEU A 1 108 ? 15.844 0.031 -3.824 1.00 96.38 108 LEU A N 1
ATOM 844 C CA . LEU A 1 108 ? 14.944 -0.648 -2.882 1.00 96.38 108 LEU A CA 1
ATOM 845 C C . LEU A 1 108 ? 15.640 -1.801 -2.150 1.00 96.38 108 LEU A C 1
ATOM 847 O O . LEU A 1 108 ? 15.414 -1.989 -0.958 1.00 96.38 108 LEU A O 1
ATOM 851 N N . LEU A 1 109 ? 16.506 -2.551 -2.834 1.00 96.44 109 LEU A N 1
ATOM 852 C CA . LEU A 1 109 ? 17.277 -3.630 -2.219 1.00 96.44 109 LEU A CA 1
ATOM 853 C C . LEU A 1 109 ? 18.251 -3.098 -1.159 1.00 96.44 109 LEU A C 1
ATOM 855 O O . LEU A 1 109 ? 18.382 -3.716 -0.106 1.00 96.44 109 LEU A O 1
ATOM 859 N N . GLY A 1 110 ? 18.876 -1.942 -1.401 1.00 97.00 110 GLY A N 1
ATOM 860 C CA . GLY A 1 110 ? 19.740 -1.270 -0.427 1.00 97.00 110 GLY A CA 1
ATOM 861 C C . GLY A 1 110 ? 19.004 -0.902 0.865 1.00 97.00 110 GLY A C 1
ATOM 862 O O . GLY A 1 110 ? 19.538 -1.093 1.953 1.00 97.00 110 GLY A O 1
ATOM 863 N N . LEU A 1 111 ? 17.737 -0.481 0.775 1.00 96.75 111 LEU A N 1
ATOM 864 C CA . LEU A 1 111 ? 16.902 -0.223 1.959 1.00 96.75 111 LEU A CA 1
ATOM 865 C C . LEU A 1 111 ? 16.592 -1.494 2.772 1.00 96.75 111 LEU A C 1
ATOM 867 O O . LEU A 1 111 ? 16.247 -1.399 3.952 1.00 96.75 111 LEU A O 1
ATOM 871 N N . LEU A 1 112 ? 16.717 -2.675 2.158 1.00 96.12 112 LEU A N 1
ATOM 872 C CA . LEU A 1 112 ? 16.485 -3.976 2.787 1.00 96.12 112 LEU A CA 1
ATOM 873 C C . LEU A 1 112 ? 17.770 -4.676 3.250 1.00 96.12 112 LEU A C 1
ATOM 875 O O . LEU A 1 112 ? 17.699 -5.812 3.721 1.00 96.12 112 LEU A O 1
ATOM 879 N N . GLU A 1 113 ? 18.938 -4.037 3.162 1.00 94.94 113 GLU A N 1
ATOM 880 C CA . GLU A 1 113 ? 20.206 -4.641 3.590 1.00 94.94 113 GLU A CA 1
ATOM 881 C C . GLU A 1 113 ? 20.175 -5.164 5.046 1.00 94.94 113 GLU A C 1
ATOM 883 O O . GLU A 1 113 ? 20.530 -6.332 5.246 1.00 94.94 113 GLU A O 1
ATOM 888 N N . PRO A 1 114 ? 19.633 -4.428 6.046 1.00 92.06 114 PRO A N 1
ATOM 889 C CA . PRO A 1 114 ? 19.517 -4.948 7.414 1.00 92.06 114 PRO A CA 1
ATOM 890 C C . PRO A 1 114 ? 18.642 -6.206 7.514 1.00 92.06 114 PRO A C 1
ATOM 892 O O . PRO A 1 114 ? 18.882 -7.095 8.328 1.00 92.06 114 PRO A O 1
ATOM 895 N N . ALA A 1 115 ? 17.614 -6.307 6.669 1.00 90.25 115 ALA A N 1
ATOM 896 C CA . ALA A 1 115 ? 16.737 -7.471 6.617 1.00 90.25 115 ALA A CA 1
ATOM 897 C C . ALA A 1 115 ? 17.438 -8.694 6.005 1.00 90.25 115 ALA A C 1
ATOM 899 O O . ALA A 1 115 ? 17.202 -9.827 6.432 1.00 90.25 115 ALA A O 1
ATOM 900 N N . ALA A 1 116 ? 18.318 -8.473 5.024 1.00 91.19 116 ALA A N 1
ATOM 901 C CA . ALA A 1 116 ? 19.102 -9.529 4.396 1.00 91.19 116 ALA A CA 1
ATOM 902 C C . ALA A 1 116 ? 20.095 -10.175 5.375 1.00 91.19 116 ALA A C 1
ATOM 904 O O . ALA A 1 116 ? 20.289 -11.388 5.321 1.00 91.19 116 ALA A O 1
ATOM 905 N N . GLU A 1 117 ? 20.685 -9.401 6.289 1.00 91.81 117 GLU A N 1
ATOM 906 C CA . GLU A 1 117 ? 21.556 -9.920 7.355 1.00 91.81 1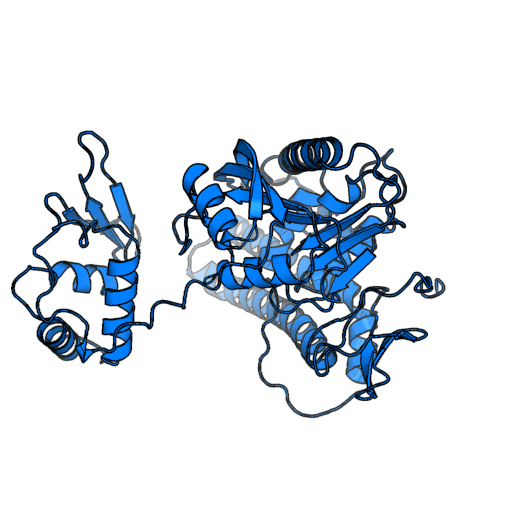17 GLU A CA 1
ATOM 907 C C . GLU A 1 117 ? 20.820 -10.909 8.261 1.00 91.81 117 GLU A C 1
ATOM 909 O O . GLU A 1 117 ? 21.228 -12.065 8.362 1.00 91.81 117 GLU A O 1
ATOM 914 N N . VAL A 1 118 ? 19.666 -10.506 8.801 1.00 89.00 118 VAL A N 1
ATOM 915 C CA . VAL A 1 118 ? 18.835 -11.356 9.675 1.00 89.00 118 VAL A CA 1
ATOM 916 C C . VAL A 1 118 ? 18.431 -12.663 8.987 1.00 89.00 118 VAL A C 1
ATOM 918 O O . VAL A 1 118 ? 18.393 -13.726 9.606 1.00 89.00 118 VAL A O 1
ATOM 921 N N . VAL A 1 119 ? 18.128 -12.596 7.691 1.00 89.38 119 VAL A N 1
ATOM 922 C CA . VAL A 1 119 ? 17.748 -13.759 6.887 1.00 89.38 119 VAL A CA 1
ATOM 923 C C . VAL A 1 119 ? 18.918 -14.718 6.643 1.00 89.38 119 VAL A C 1
ATOM 925 O O . VAL A 1 119 ? 18.691 -15.933 6.645 1.00 89.38 119 VAL A O 1
ATOM 928 N N . ARG A 1 120 ? 20.135 -14.199 6.409 1.00 88.25 120 ARG A N 1
ATOM 929 C CA . ARG A 1 120 ? 21.345 -15.001 6.140 1.00 88.25 120 ARG A CA 1
ATOM 930 C C . ARG A 1 120 ? 21.745 -15.853 7.338 1.00 88.25 120 ARG A C 1
ATOM 932 O O . ARG A 1 120 ? 22.111 -17.010 7.149 1.00 88.25 120 ARG A O 1
ATOM 939 N N . ASP A 1 121 ? 21.604 -15.314 8.542 1.00 85.88 121 ASP A N 1
ATOM 940 C CA . ASP A 1 121 ? 21.999 -15.999 9.778 1.00 85.88 121 ASP A CA 1
ATOM 941 C C . ASP A 1 121 ? 21.097 -17.196 10.123 1.00 85.88 121 ASP A C 1
ATOM 943 O O . ASP A 1 121 ? 21.438 -18.025 10.964 1.00 85.88 121 ASP A O 1
ATOM 947 N N . GLN A 1 122 ? 19.947 -17.328 9.456 1.00 81.00 122 GLN A N 1
ATOM 948 C CA . GLN A 1 122 ? 18.928 -18.332 9.759 1.00 81.00 122 GLN A CA 1
ATOM 949 C C . GLN A 1 122 ? 18.758 -19.341 8.619 1.00 81.00 122 GLN A C 1
ATOM 951 O O . GLN A 1 122 ? 17.646 -19.562 8.139 1.00 81.00 122 GLN A O 1
ATOM 956 N N . ALA A 1 123 ? 19.864 -19.931 8.158 1.00 66.25 123 ALA A N 1
ATOM 957 C CA . ALA A 1 123 ? 19.897 -20.935 7.093 1.00 66.25 123 ALA A CA 1
ATOM 958 C C . ALA A 1 123 ? 19.011 -22.156 7.429 1.00 66.25 123 ALA A C 1
ATOM 960 O O . ALA A 1 123 ? 19.430 -23.084 8.113 1.00 66.25 123 ALA A O 1
ATOM 961 N N . GLY A 1 124 ? 17.768 -22.136 6.952 1.00 67.56 124 GLY A N 1
ATOM 962 C CA . GLY A 1 124 ? 16.774 -23.195 7.112 1.00 67.56 124 GLY A CA 1
ATOM 963 C C . GLY A 1 124 ? 15.962 -23.376 5.830 1.00 67.56 124 GLY A C 1
ATOM 964 O O . GLY A 1 124 ? 15.956 -22.481 4.984 1.00 67.56 124 GLY A O 1
ATOM 965 N N . ASP A 1 125 ? 15.328 -24.546 5.725 1.00 62.22 125 ASP A N 1
ATOM 966 C CA . ASP A 1 125 ? 14.744 -25.214 4.550 1.00 62.22 125 ASP A CA 1
ATOM 967 C C . ASP A 1 125 ? 14.168 -24.371 3.393 1.00 62.22 125 ASP A C 1
ATOM 969 O O . ASP A 1 125 ? 13.668 -23.252 3.537 1.00 62.22 125 ASP A O 1
ATOM 973 N N . ALA A 1 126 ? 14.204 -24.993 2.208 1.00 58.00 126 ALA A N 1
ATOM 974 C CA . ALA A 1 126 ? 13.681 -24.473 0.950 1.00 58.00 126 ALA A CA 1
ATOM 975 C C . ALA A 1 126 ? 12.203 -24.051 1.062 1.00 58.00 126 ALA A C 1
ATOM 977 O O . ALA A 1 126 ? 11.338 -24.805 1.505 1.00 58.00 126 ALA A O 1
ATOM 978 N N . LEU A 1 127 ? 11.918 -22.822 0.631 1.00 57.72 127 LEU A N 1
ATOM 979 C CA . LEU A 1 127 ? 10.628 -22.164 0.818 1.00 57.72 127 LEU A CA 1
ATOM 980 C C . LEU A 1 127 ? 9.591 -22.540 -0.244 1.00 57.72 127 LEU A C 1
ATOM 982 O O . LEU A 1 127 ? 9.862 -22.509 -1.444 1.00 57.72 127 LEU A O 1
ATOM 986 N N . SER A 1 128 ? 8.350 -22.731 0.204 1.00 60.94 128 SER A N 1
ATOM 987 C CA . SER A 1 128 ? 7.161 -22.593 -0.639 1.00 60.94 128 SER A CA 1
ATOM 988 C C . SER A 1 128 ? 7.016 -21.142 -1.111 1.00 60.94 128 SER A C 1
ATOM 990 O O . SER A 1 128 ? 7.122 -20.226 -0.290 1.00 60.94 128 SER A O 1
ATOM 992 N N . ALA A 1 129 ? 6.723 -20.923 -2.395 1.00 59.69 129 ALA A N 1
ATOM 993 C CA . ALA A 1 129 ? 6.418 -19.598 -2.932 1.00 59.69 129 ALA A CA 1
ATOM 994 C C . ALA A 1 129 ? 5.271 -18.952 -2.136 1.00 59.69 129 ALA A C 1
ATOM 996 O O . ALA A 1 129 ? 4.156 -19.472 -2.102 1.00 59.69 129 ALA A O 1
ATOM 997 N N . ARG A 1 130 ? 5.551 -17.832 -1.465 1.00 71.94 130 ARG A N 1
ATOM 998 C CA . ARG A 1 130 ? 4.543 -17.061 -0.731 1.00 71.94 130 ARG A CA 1
ATOM 999 C C . ARG A 1 130 ? 4.086 -15.870 -1.546 1.00 71.94 130 ARG A C 1
ATOM 1001 O O . ARG A 1 130 ? 4.841 -15.365 -2.374 1.00 71.94 130 ARG A O 1
ATOM 1008 N N . ARG A 1 131 ? 2.863 -15.408 -1.265 1.00 67.94 131 ARG A N 1
ATOM 1009 C CA . ARG A 1 131 ? 2.380 -14.105 -1.730 1.00 67.94 131 ARG A CA 1
ATOM 1010 C C . ARG A 1 131 ? 3.350 -13.032 -1.238 1.00 67.94 131 ARG A C 1
ATOM 1012 O O . ARG A 1 131 ? 3.363 -12.717 -0.053 1.00 67.94 131 ARG A O 1
ATOM 1019 N N . SER A 1 132 ? 4.180 -12.537 -2.146 1.00 69.38 132 SER A N 1
ATOM 1020 C CA . SER A 1 132 ? 4.736 -11.197 -2.028 1.00 69.38 132 SER A CA 1
ATOM 1021 C C . SER A 1 132 ? 3.621 -10.191 -2.294 1.00 69.38 132 SER A C 1
ATOM 1023 O O . SER A 1 132 ? 2.611 -10.539 -2.919 1.00 69.38 132 SER A O 1
ATOM 1025 N N . GLY A 1 133 ? 3.813 -8.960 -1.837 1.00 78.81 133 GLY A N 1
ATOM 1026 C CA . GLY A 1 133 ? 2.976 -7.841 -2.253 1.00 78.81 133 GLY A CA 1
ATOM 1027 C C . GLY A 1 133 ? 3.166 -7.500 -3.737 1.00 78.81 133 GLY A C 1
ATOM 1028 O O . GLY A 1 133 ? 3.335 -8.367 -4.602 1.00 78.81 133 GLY A O 1
ATOM 1029 N N . TRP A 1 134 ? 3.146 -6.208 -4.040 1.00 85.44 134 TRP A N 1
ATOM 1030 C CA . TRP A 1 134 ? 3.339 -5.710 -5.400 1.00 85.44 134 TRP A CA 1
ATOM 1031 C C . TRP A 1 134 ? 4.774 -5.918 -5.901 1.00 85.44 134 TRP A C 1
ATOM 1033 O O . TRP A 1 134 ? 5.737 -5.922 -5.134 1.00 85.44 134 TRP A O 1
ATOM 1043 N N . THR A 1 135 ? 4.930 -6.073 -7.215 1.00 85.44 135 THR A N 1
ATOM 1044 C CA . THR A 1 135 ? 6.248 -6.102 -7.858 1.00 85.44 135 THR A CA 1
ATOM 1045 C C . THR A 1 135 ? 6.888 -4.712 -7.842 1.00 85.44 135 THR A C 1
ATOM 1047 O O . THR A 1 135 ? 6.194 -3.699 -7.785 1.00 85.44 135 THR A O 1
ATOM 1050 N N . ALA A 1 136 ? 8.222 -4.647 -7.905 1.00 82.44 136 ALA A N 1
ATOM 1051 C CA . ALA A 1 136 ? 8.955 -3.380 -7.820 1.00 82.44 136 ALA A CA 1
ATOM 1052 C C . ALA A 1 136 ? 8.482 -2.339 -8.850 1.00 82.44 136 ALA A C 1
ATOM 1054 O O . ALA A 1 136 ? 8.264 -1.184 -8.501 1.00 82.44 136 ALA A O 1
ATOM 1055 N N . ASP A 1 137 ? 8.249 -2.761 -10.093 1.00 82.25 137 ASP A N 1
ATOM 1056 C CA . ASP A 1 137 ? 7.745 -1.913 -11.177 1.00 82.25 137 ASP A CA 1
ATOM 1057 C C . ASP A 1 137 ? 6.361 -1.321 -10.879 1.00 82.25 137 ASP A C 1
ATOM 1059 O O . ASP A 1 137 ? 6.106 -0.160 -11.199 1.00 82.25 137 ASP A O 1
ATOM 1063 N N . ALA A 1 138 ? 5.496 -2.075 -10.200 1.00 87.88 138 ALA A N 1
ATOM 1064 C CA . ALA A 1 138 ? 4.187 -1.590 -9.783 1.00 87.88 138 ALA A CA 1
ATOM 1065 C C . ALA A 1 138 ? 4.259 -0.607 -8.601 1.00 87.88 138 ALA A C 1
ATOM 1067 O O . ALA A 1 138 ? 3.331 0.177 -8.417 1.00 87.88 138 ALA A O 1
ATOM 1068 N N . LEU A 1 139 ? 5.341 -0.611 -7.813 1.00 88.31 139 LEU A N 1
ATOM 1069 C CA . LEU A 1 139 ? 5.501 0.245 -6.630 1.00 88.31 139 LEU A CA 1
ATOM 1070 C C . LEU A 1 139 ? 5.948 1.672 -6.954 1.00 88.31 139 LEU A C 1
ATOM 1072 O O . LEU A 1 139 ? 5.544 2.610 -6.263 1.00 88.31 139 LEU A O 1
ATOM 1076 N N . PHE A 1 140 ? 6.779 1.861 -7.983 1.00 90.94 140 PHE A N 1
ATOM 1077 C CA . PHE A 1 140 ? 7.365 3.176 -8.273 1.00 90.94 140 PHE A CA 1
ATOM 1078 C C . PHE A 1 140 ? 6.337 4.281 -8.522 1.00 90.94 140 PHE A C 1
ATOM 1080 O O . PHE A 1 140 ? 6.516 5.365 -7.963 1.00 90.94 140 PHE A O 1
ATOM 1087 N N . PRO A 1 141 ? 5.240 4.051 -9.268 1.00 91.94 141 PRO A N 1
ATOM 1088 C CA . PRO A 1 141 ? 4.229 5.082 -9.453 1.00 91.94 141 PRO A CA 1
ATOM 1089 C C . PRO A 1 141 ? 3.633 5.590 -8.135 1.00 91.94 141 PRO A C 1
ATOM 1091 O O . PRO A 1 141 ? 3.373 6.784 -8.002 1.00 91.94 141 PRO A O 1
ATOM 1094 N N . TYR A 1 142 ? 3.474 4.715 -7.137 1.00 93.75 142 TYR A N 1
ATOM 1095 C CA . TYR A 1 142 ? 2.974 5.097 -5.817 1.00 93.75 142 TYR A CA 1
ATOM 1096 C C . TYR A 1 142 ? 3.996 5.901 -5.021 1.00 93.75 142 TYR A C 1
ATOM 1098 O O . TYR A 1 142 ? 3.621 6.884 -4.392 1.00 93.75 142 TYR A O 1
ATOM 1106 N N . LEU A 1 143 ? 5.282 5.533 -5.081 1.00 95.06 143 LEU A N 1
ATOM 1107 C CA . LEU A 1 143 ? 6.356 6.325 -4.470 1.00 95.06 143 LEU A CA 1
ATOM 1108 C C . LEU A 1 143 ? 6.399 7.743 -5.050 1.00 95.06 143 LEU A C 1
ATOM 1110 O O . LEU A 1 143 ? 6.522 8.711 -4.304 1.00 95.06 143 LEU A O 1
ATOM 1114 N N . LEU A 1 144 ? 6.249 7.868 -6.369 1.00 94.62 144 LEU A N 1
ATOM 1115 C CA . LEU A 1 144 ? 6.205 9.161 -7.044 1.00 94.62 144 LEU A CA 1
ATOM 1116 C C . LEU A 1 144 ? 4.970 9.960 -6.620 1.00 94.62 144 LEU A C 1
ATOM 1118 O O . LEU A 1 144 ? 5.115 11.082 -6.138 1.00 94.62 144 LEU A O 1
ATOM 1122 N N . ARG A 1 145 ? 3.772 9.363 -6.696 1.00 94.44 145 ARG A N 1
ATOM 1123 C CA . ARG A 1 145 ? 2.520 10.004 -6.261 1.00 94.44 145 ARG A CA 1
ATOM 1124 C C . ARG A 1 145 ? 2.642 10.572 -4.845 1.00 94.44 145 ARG A C 1
ATOM 1126 O O . ARG A 1 145 ? 2.270 11.724 -4.611 1.00 94.44 145 ARG A O 1
ATOM 1133 N N . ASP A 1 146 ? 3.176 9.768 -3.932 1.00 96.00 146 ASP A N 1
ATOM 1134 C CA . ASP A 1 146 ? 3.198 10.041 -2.497 1.00 96.00 146 ASP A CA 1
ATOM 1135 C C . ASP A 1 146 ? 4.299 11.020 -2.066 1.00 96.00 146 ASP A C 1
ATOM 1137 O O . ASP A 1 146 ? 4.133 11.718 -1.068 1.00 96.00 146 ASP A O 1
ATOM 1141 N N . TRP A 1 147 ? 5.408 11.108 -2.806 1.00 96.25 147 TRP A N 1
ATOM 1142 C CA . TRP A 1 147 ? 6.605 11.823 -2.341 1.00 96.25 147 TRP A CA 1
ATOM 1143 C C . TRP A 1 147 ? 7.136 12.894 -3.293 1.00 96.25 147 TRP A C 1
ATOM 1145 O O . TRP A 1 147 ? 8.193 13.472 -3.032 1.00 96.25 147 TRP A O 1
ATOM 1155 N N . THR A 1 148 ? 6.395 13.226 -4.355 1.00 93.31 148 THR A N 1
ATOM 1156 C CA . THR A 1 148 ? 6.697 14.383 -5.215 1.00 93.31 148 THR A CA 1
ATOM 1157 C C . THR A 1 148 ? 5.702 15.534 -5.046 1.00 93.31 148 THR A C 1
ATOM 1159 O O . THR A 1 148 ? 5.753 16.501 -5.795 1.00 93.31 148 THR A O 1
ATOM 1162 N N . SER A 1 149 ? 4.818 15.517 -4.038 1.00 89.81 149 SER A N 1
ATOM 1163 C CA . SER A 1 149 ? 3.755 16.534 -3.874 1.00 89.81 149 SER A CA 1
ATOM 1164 C C . SER A 1 149 ? 2.855 16.623 -5.113 1.00 89.81 149 SER A C 1
ATOM 1166 O O . SER A 1 149 ? 2.731 17.677 -5.745 1.00 89.81 149 SER A O 1
ATOM 1168 N N . THR A 1 150 ? 2.287 15.490 -5.524 1.00 92.06 150 THR A N 1
ATOM 1169 C CA . THR A 1 150 ? 1.326 15.464 -6.630 1.00 92.06 150 THR A CA 1
ATOM 1170 C C . THR A 1 150 ? 0.001 16.129 -6.222 1.00 92.06 150 THR A C 1
ATOM 1172 O O . THR A 1 150 ? -0.404 16.019 -5.060 1.00 92.06 150 THR A O 1
ATOM 1175 N N . PRO A 1 151 ? -0.715 16.788 -7.155 1.00 91.00 151 PRO A N 1
ATOM 1176 C CA . PRO A 1 151 ? -2.062 17.303 -6.886 1.00 91.00 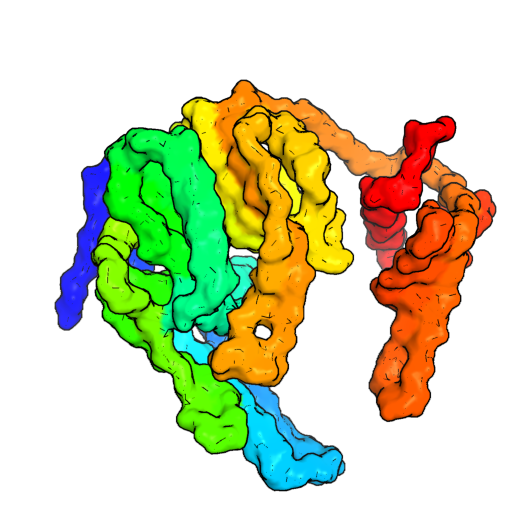151 PRO A CA 1
ATOM 1177 C C . PRO A 1 151 ? -3.045 16.204 -6.458 1.00 91.00 151 PRO A C 1
ATOM 1179 O O . PRO A 1 151 ? -3.954 16.449 -5.668 1.00 91.00 151 PRO A O 1
ATOM 1182 N N . GLU A 1 152 ? -2.847 14.981 -6.961 1.00 91.94 152 GLU A N 1
ATOM 1183 C CA . GLU A 1 152 ? -3.633 13.806 -6.584 1.00 91.94 152 GLU A CA 1
ATOM 1184 C C . GLU A 1 152 ? -3.508 13.507 -5.084 1.00 91.94 152 GLU A C 1
ATOM 1186 O O . GLU A 1 152 ? -4.526 13.428 -4.396 1.00 91.94 152 GLU A O 1
ATOM 1191 N N . LEU A 1 153 ? -2.282 13.411 -4.554 1.00 94.12 153 LEU A N 1
ATOM 1192 C CA . LEU A 1 153 ? -2.052 13.179 -3.126 1.00 94.12 153 LEU A CA 1
ATOM 1193 C C . LEU A 1 153 ? -2.681 14.280 -2.264 1.00 94.12 153 LEU A C 1
ATOM 1195 O O . LEU A 1 153 ? -3.335 13.975 -1.270 1.00 94.12 153 LEU A O 1
ATOM 1199 N N . GLU A 1 154 ? -2.510 15.548 -2.647 1.00 93.31 154 GLU A N 1
ATOM 1200 C CA . GLU A 1 154 ? -3.069 16.688 -1.911 1.00 93.31 154 GLU A CA 1
ATOM 1201 C C . GLU A 1 154 ? -4.601 16.636 -1.859 1.00 93.31 154 GLU A C 1
ATOM 1203 O O . GLU A 1 154 ? -5.202 16.840 -0.797 1.00 93.31 154 GLU A O 1
ATOM 1208 N N . ALA A 1 155 ? -5.244 16.301 -2.980 1.00 93.25 155 ALA A N 1
ATOM 1209 C CA . ALA A 1 155 ? -6.691 16.149 -3.047 1.00 93.25 155 ALA A CA 1
ATOM 1210 C C . ALA A 1 155 ? -7.184 14.984 -2.174 1.00 93.25 155 ALA A C 1
ATOM 1212 O O . ALA A 1 155 ? -8.155 15.144 -1.431 1.00 93.25 155 ALA A O 1
ATOM 1213 N N . ILE A 1 156 ? -6.517 13.826 -2.228 1.00 94.81 156 ILE A N 1
ATOM 1214 C CA . ILE A 1 156 ? -6.872 12.655 -1.412 1.00 94.81 156 ILE A CA 1
ATOM 1215 C C . ILE A 1 156 ? -6.664 12.959 0.077 1.00 94.81 156 ILE A C 1
ATOM 1217 O O . ILE A 1 156 ? -7.577 12.751 0.877 1.00 94.81 156 ILE A O 1
ATOM 1221 N N . GLY A 1 157 ? -5.503 13.505 0.444 1.00 95.56 157 GLY A N 1
ATOM 1222 C CA . GLY A 1 157 ? -5.163 13.869 1.818 1.00 95.56 157 GLY A CA 1
ATOM 1223 C C . GLY A 1 157 ? -6.139 14.886 2.407 1.00 95.56 157 GLY A C 1
ATOM 1224 O O . GLY A 1 157 ? -6.618 14.702 3.524 1.00 95.56 157 GLY A O 1
ATOM 1225 N N . THR A 1 158 ? -6.529 15.906 1.635 1.00 95.25 158 THR A N 1
ATOM 1226 C CA . THR A 1 158 ? -7.529 16.899 2.064 1.00 95.25 158 THR A CA 1
ATOM 1227 C C . THR A 1 158 ? -8.889 16.256 2.337 1.00 95.25 158 THR A C 1
ATOM 1229 O O . THR A 1 158 ? -9.521 16.545 3.356 1.00 95.25 158 THR A O 1
ATOM 1232 N N . ARG A 1 159 ? -9.342 15.363 1.451 1.00 95.62 159 ARG A N 1
ATOM 1233 C CA . ARG A 1 159 ? -10.637 14.672 1.570 1.00 95.62 159 ARG A CA 1
ATOM 1234 C C . ARG A 1 159 ? -10.670 13.742 2.780 1.00 95.62 159 ARG A C 1
ATOM 1236 O O . ARG A 1 159 ? -11.563 13.860 3.616 1.00 95.62 159 ARG A O 1
ATOM 1243 N N . ILE A 1 160 ? -9.665 12.877 2.913 1.00 97.06 160 ILE A N 1
ATOM 1244 C CA . ILE A 1 160 ? -9.535 11.962 4.054 1.00 97.06 160 ILE A CA 1
ATOM 1245 C C . ILE A 1 160 ? -9.384 12.754 5.358 1.00 97.06 160 ILE A C 1
ATOM 1247 O O . ILE A 1 160 ? -10.075 12.464 6.329 1.00 97.06 160 ILE A O 1
ATOM 1251 N N . GLY A 1 161 ? -8.549 13.796 5.381 1.00 96.31 161 GLY A N 1
ATOM 1252 C CA . GLY A 1 161 ? -8.372 14.654 6.553 1.00 96.31 161 GLY A CA 1
ATOM 1253 C C . GLY A 1 161 ? -9.654 15.385 6.963 1.00 96.31 161 GLY A C 1
ATOM 1254 O O . GLY A 1 161 ? -9.922 15.534 8.154 1.00 96.31 161 GLY A O 1
ATOM 1255 N N . THR A 1 162 ? -10.479 15.799 5.998 1.00 96.00 162 THR A N 1
ATOM 1256 C CA . THR A 1 162 ? -11.798 16.393 6.274 1.00 96.00 162 THR A CA 1
ATOM 1257 C C . THR A 1 162 ? -12.743 15.366 6.891 1.00 96.00 162 THR A C 1
ATOM 1259 O O . THR A 1 162 ? -13.341 15.654 7.927 1.00 96.00 162 THR A O 1
ATOM 1262 N N . ALA A 1 163 ? -12.826 14.158 6.325 1.00 96.44 163 ALA A N 1
ATOM 1263 C CA . ALA A 1 163 ? -13.643 13.082 6.885 1.00 96.44 163 ALA A CA 1
ATOM 1264 C C . ALA A 1 163 ? -13.192 12.698 8.305 1.00 96.44 163 ALA A C 1
ATOM 1266 O O . ALA A 1 163 ? -14.021 12.563 9.202 1.00 96.44 163 ALA A O 1
ATOM 1267 N N . LEU A 1 164 ? -11.880 12.604 8.542 1.00 96.75 164 LEU A N 1
ATOM 1268 C CA . LEU A 1 164 ? -11.320 12.339 9.868 1.00 96.75 164 LEU A CA 1
ATOM 1269 C C . LEU A 1 164 ? -11.726 13.412 10.886 1.00 96.75 164 LEU A C 1
ATOM 1271 O O . LEU A 1 164 ? -12.165 13.063 11.976 1.00 96.75 164 LEU A O 1
ATOM 1275 N N . LYS A 1 165 ? -11.650 14.702 10.532 1.00 95.50 165 LYS A N 1
ATOM 1276 C CA . LYS A 1 165 ? -12.077 15.810 11.410 1.00 95.50 165 LYS A CA 1
ATOM 1277 C C . LYS A 1 165 ? -13.574 15.794 11.713 1.00 95.50 165 LYS A C 1
ATOM 1279 O O . LYS A 1 165 ? -13.973 16.143 12.818 1.00 95.50 165 LYS A O 1
ATOM 1284 N N . GLN A 1 166 ? -14.400 15.416 10.739 1.00 95.25 166 GLN A N 1
ATOM 1285 C CA . GLN A 1 166 ? -15.848 15.300 10.934 1.00 95.25 166 GLN A CA 1
ATOM 1286 C C . GLN A 1 166 ? -16.197 14.169 11.905 1.00 95.25 166 GLN A C 1
ATOM 1288 O O . GLN A 1 166 ? -17.092 14.320 12.731 1.00 95.25 166 GLN A O 1
ATOM 1293 N N . VAL A 1 167 ? -15.493 13.039 11.805 1.00 95.75 167 VAL A N 1
ATOM 1294 C CA . VAL A 1 167 ? -15.739 11.865 12.650 1.00 95.75 167 VAL A CA 1
ATOM 1295 C C . VAL A 1 167 ? -15.119 12.025 14.042 1.00 95.75 167 VAL A C 1
ATOM 1297 O O . VAL A 1 167 ? -15.725 11.607 15.027 1.00 95.75 167 VAL A O 1
ATOM 1300 N N . PHE A 1 168 ? -13.943 12.648 14.130 1.00 95.19 168 PHE A N 1
ATOM 1301 C CA . PHE A 1 168 ? -13.181 12.845 15.363 1.00 95.19 168 PHE A CA 1
ATOM 1302 C C . PHE A 1 168 ? -12.909 14.338 15.596 1.00 95.19 168 PHE A C 1
ATOM 1304 O O . PHE A 1 168 ? -11.801 14.813 15.330 1.00 95.19 168 PHE A O 1
ATOM 1311 N N . PRO A 1 169 ? -13.892 15.096 16.119 1.00 91.38 169 PRO A N 1
ATOM 1312 C CA . PRO A 1 169 ? -13.682 16.498 16.483 1.00 91.38 169 PRO A CA 1
ATOM 1313 C C . PRO A 1 169 ? -12.638 16.664 17.604 1.00 91.38 169 PRO A C 1
ATOM 1315 O O . PRO A 1 169 ? -11.995 17.707 17.690 1.00 91.38 169 PRO A O 1
ATOM 1318 N N . GLU A 1 170 ? -12.430 15.623 18.421 1.00 91.38 170 GLU A N 1
ATOM 1319 C CA . GLU A 1 170 ? -11.395 15.538 19.459 1.00 91.38 170 GLU A CA 1
ATOM 1320 C C . GLU A 1 170 ? -10.391 14.406 19.133 1.00 91.38 170 GLU A C 1
ATOM 1322 O O . GLU A 1 170 ? -10.534 13.283 19.620 1.00 91.38 170 GLU A O 1
ATOM 1327 N N . PRO A 1 171 ? -9.372 14.656 18.287 1.00 87.69 171 PRO A N 1
ATOM 1328 C CA . PRO A 1 171 ? -8.497 13.604 17.747 1.00 87.69 171 PRO A CA 1
ATOM 1329 C C . PRO A 1 171 ? -7.523 12.981 18.764 1.00 87.69 171 PRO A C 1
ATOM 1331 O O . PRO A 1 171 ? -7.059 11.861 18.551 1.00 87.69 171 PRO A O 1
ATOM 1334 N N . SER A 1 172 ? -7.256 13.645 19.895 1.00 86.38 172 SER A N 1
ATOM 1335 C CA . SER A 1 172 ? -6.198 13.303 20.872 1.00 86.38 172 SER A CA 1
ATOM 1336 C C . SER A 1 172 ? -6.311 11.950 21.567 1.00 86.38 172 SER A C 1
ATOM 1338 O O . SER A 1 172 ? -5.401 11.576 22.305 1.00 86.38 172 SER A O 1
ATOM 1340 N N . ARG A 1 173 ? -7.398 11.212 21.334 1.00 83.12 173 ARG A N 1
ATOM 1341 C CA . ARG A 1 173 ? -7.665 9.895 21.933 1.00 83.12 173 ARG A CA 1
ATOM 1342 C C . ARG A 1 173 ? -7.926 8.803 20.895 1.00 83.12 173 ARG A C 1
ATOM 1344 O O . ARG A 1 173 ? -8.239 7.677 21.262 1.00 83.12 173 ARG A O 1
ATOM 1351 N N . ALA A 1 174 ? -7.876 9.135 19.604 1.00 88.62 174 ALA A N 1
ATOM 1352 C CA . ALA A 1 174 ? -8.225 8.207 18.536 1.00 88.62 174 ALA A CA 1
ATOM 1353 C C . ALA A 1 174 ? -6.972 7.593 17.898 1.00 88.62 174 ALA A C 1
ATOM 1355 O O . ALA A 1 174 ? -6.011 8.293 17.564 1.00 88.62 174 ALA A O 1
ATOM 1356 N N . SER A 1 175 ? -7.013 6.274 17.694 1.00 92.00 175 SER A N 1
ATOM 1357 C CA . SER A 1 175 ? -6.050 5.530 16.883 1.00 92.00 175 SER A CA 1
ATOM 1358 C C . SER A 1 175 ? -6.542 5.433 15.439 1.00 92.00 175 SER A C 1
ATOM 1360 O O . SER A 1 175 ? -7.645 4.946 15.175 1.00 92.00 175 SER A O 1
ATOM 1362 N N . ILE A 1 176 ? -5.722 5.897 14.495 1.00 95.88 176 ILE A N 1
ATOM 1363 C CA . ILE A 1 176 ? -6.024 5.852 13.062 1.00 95.88 176 ILE A CA 1
ATOM 1364 C C . ILE A 1 176 ? -5.083 4.864 12.386 1.00 95.88 176 ILE A C 1
ATOM 1366 O O . ILE A 1 176 ? -3.860 4.984 12.484 1.00 95.88 176 ILE A O 1
ATOM 1370 N N . VAL A 1 177 ? -5.658 3.899 11.679 1.00 97.75 177 VAL A N 1
ATOM 1371 C CA . VAL A 1 177 ? -4.918 2.860 10.968 1.00 97.75 177 VAL A CA 1
ATOM 1372 C C . VAL A 1 177 ? -5.211 2.946 9.474 1.00 97.75 177 VAL A C 1
ATOM 1374 O O . VAL A 1 177 ? -6.362 2.886 9.061 1.00 97.75 177 VAL A O 1
ATOM 1377 N N . PHE A 1 178 ? -4.175 3.033 8.647 1.00 98.38 178 PHE A N 1
ATOM 1378 C CA . PHE A 1 178 ? -4.269 2.963 7.192 1.00 98.38 178 PHE A CA 1
ATOM 1379 C C . PHE A 1 178 ? -3.930 1.548 6.736 1.00 98.38 178 PHE A C 1
ATOM 1381 O O . PHE A 1 178 ? -2.779 1.117 6.837 1.00 98.38 178 PHE A O 1
ATOM 1388 N N . ALA A 1 179 ? -4.932 0.834 6.233 1.00 98.00 179 ALA A N 1
ATOM 1389 C CA . ALA A 1 179 ? -4.745 -0.492 5.662 1.00 98.00 179 ALA A CA 1
ATOM 1390 C C . ALA A 1 179 ? -4.283 -0.386 4.205 1.00 98.00 179 ALA A C 1
ATOM 1392 O O . ALA A 1 179 ? -4.858 0.384 3.433 1.00 98.00 179 ALA A O 1
ATOM 1393 N N . ALA A 1 180 ? -3.264 -1.173 3.848 1.00 96.25 180 ALA A N 1
ATOM 1394 C CA . ALA A 1 180 ? -2.542 -1.078 2.578 1.00 96.25 180 ALA A CA 1
ATOM 1395 C C . ALA A 1 180 ? -2.061 0.357 2.303 1.00 96.25 180 ALA A C 1
ATOM 1397 O O . ALA A 1 180 ? -2.439 1.001 1.323 1.00 96.25 180 ALA A O 1
ATOM 1398 N N . CYS A 1 181 ? -1.263 0.894 3.228 1.00 97.19 181 CYS A N 1
ATOM 1399 C CA . CYS A 1 181 ? -0.833 2.290 3.189 1.00 97.19 181 CYS A CA 1
ATOM 1400 C C . CYS A 1 181 ? 0.120 2.622 2.028 1.00 97.19 181 CYS A C 1
ATOM 1402 O O . CYS A 1 181 ? 0.453 3.797 1.843 1.00 97.19 181 CYS A O 1
ATOM 1404 N N . GLY A 1 182 ? 0.580 1.623 1.264 1.00 95.44 182 GLY A N 1
ATOM 1405 C CA . GLY A 1 182 ? 1.496 1.807 0.147 1.00 95.44 182 GLY A CA 1
ATOM 1406 C C . GLY A 1 182 ? 2.754 2.568 0.562 1.00 95.44 182 GLY A C 1
ATOM 1407 O O . GLY A 1 182 ? 3.365 2.280 1.590 1.00 95.44 182 GLY A O 1
ATOM 1408 N N . ALA A 1 183 ? 3.117 3.582 -0.223 1.00 96.06 183 ALA A N 1
ATOM 1409 C CA . ALA A 1 183 ? 4.297 4.410 0.011 1.00 96.06 183 ALA A CA 1
ATOM 1410 C C . ALA A 1 183 ? 4.172 5.390 1.190 1.00 96.06 183 ALA A C 1
ATOM 1412 O O . ALA A 1 183 ? 5.147 6.067 1.509 1.00 96.06 183 ALA A O 1
ATOM 1413 N N . GLY A 1 184 ? 3.025 5.457 1.870 1.00 96.50 184 GLY A N 1
ATOM 1414 C CA . GLY A 1 184 ? 2.878 6.193 3.124 1.00 96.50 184 GLY A CA 1
ATOM 1415 C C . GLY A 1 184 ? 2.837 7.718 2.991 1.00 96.50 184 GLY A C 1
ATOM 1416 O O . GLY A 1 184 ? 2.879 8.397 4.015 1.00 96.50 184 GLY A O 1
ATOM 1417 N N . GLY A 1 185 ? 2.704 8.281 1.785 1.00 96.06 185 GLY A N 1
ATOM 1418 C CA . GLY A 1 185 ? 2.600 9.737 1.606 1.00 96.06 185 GLY A CA 1
ATOM 1419 C C . GLY A 1 185 ? 1.384 10.318 2.320 1.00 96.06 185 GLY A C 1
ATOM 1420 O O . GLY A 1 185 ? 1.484 11.350 2.976 1.00 96.06 185 GLY A O 1
ATOM 1421 N N . LEU A 1 186 ? 0.252 9.603 2.292 1.00 95.88 186 LEU A N 1
ATOM 1422 C CA . LEU A 1 186 ? -0.953 10.001 3.028 1.00 95.88 186 LEU A CA 1
ATOM 1423 C C . LEU A 1 186 ? -0.735 10.037 4.544 1.00 95.88 186 LEU A C 1
ATOM 1425 O O . LEU A 1 186 ? -1.302 10.899 5.204 1.00 95.88 186 LEU A O 1
ATOM 1429 N N . LEU A 1 187 ? 0.102 9.150 5.093 1.00 96.88 187 LEU A N 1
ATOM 1430 C CA . LEU A 1 187 ? 0.406 9.125 6.528 1.00 96.88 187 LEU A CA 1
ATOM 1431 C C . LEU A 1 187 ? 1.135 10.397 6.967 1.00 96.88 187 LEU A C 1
ATOM 1433 O O . LEU A 1 187 ? 0.889 10.901 8.057 1.00 96.88 187 LEU A O 1
ATOM 1437 N N . ALA A 1 188 ? 2.011 10.932 6.110 1.00 94.88 188 ALA A N 1
ATOM 1438 C CA . ALA A 1 188 ? 2.739 12.170 6.380 1.00 94.88 188 ALA A CA 1
ATOM 1439 C C . ALA A 1 188 ? 1.826 13.411 6.412 1.00 94.88 188 ALA A C 1
ATOM 1441 O O . ALA A 1 188 ? 2.212 14.444 6.964 1.00 94.88 188 ALA A O 1
ATOM 1442 N N . GLU A 1 189 ? 0.628 13.306 5.835 1.00 92.69 189 GLU A N 1
ATOM 1443 C CA . GLU A 1 189 ? -0.372 14.372 5.774 1.00 92.69 189 GLU A CA 1
ATOM 1444 C C . GLU A 1 189 ? -1.349 14.332 6.960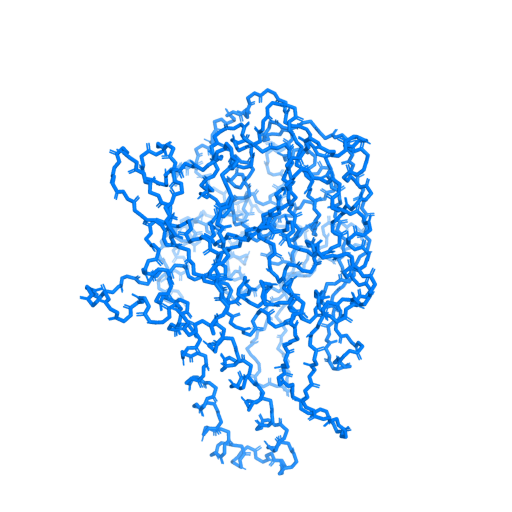 1.00 92.69 189 GLU A C 1
ATOM 1446 O O . GLU A 1 189 ? -2.140 15.264 7.137 1.00 92.69 189 GLU A O 1
ATOM 1451 N N . ILE A 1 190 ? -1.292 13.284 7.790 1.00 92.00 190 ILE A N 1
ATOM 1452 C CA . ILE A 1 190 ? -2.165 13.155 8.954 1.00 92.00 190 ILE A CA 1
ATOM 1453 C C . ILE A 1 190 ? -1.689 14.080 10.081 1.00 92.00 190 ILE A C 1
ATOM 1455 O O . ILE A 1 190 ? -0.497 14.104 10.400 1.00 92.00 190 ILE A O 1
ATOM 1459 N N . PRO A 1 191 ? -2.601 14.868 10.681 1.00 87.38 191 PRO A N 1
ATOM 1460 C CA . PRO A 1 191 ? -2.252 15.761 11.776 1.00 87.38 191 PRO A CA 1
ATOM 1461 C C . PRO A 1 191 ? -1.710 14.990 13.005 1.00 87.38 191 PRO A C 1
ATOM 1463 O O . PRO A 1 191 ? -2.252 13.935 13.344 1.00 87.38 191 PRO A O 1
ATOM 1466 N N . PRO A 1 192 ? -0.658 15.482 13.692 1.00 89.94 192 PRO A N 1
ATOM 1467 C CA . PRO A 1 192 ? -0.042 14.797 14.837 1.00 89.94 192 PRO A CA 1
ATOM 1468 C C . PRO A 1 192 ? -0.916 14.778 16.102 1.00 89.94 192 PRO A C 1
ATOM 1470 O O . PRO A 1 192 ? -0.505 14.230 17.120 1.00 89.94 192 PRO A O 1
ATOM 1473 N N . GLU A 1 193 ? -2.088 15.412 16.073 1.00 92.12 193 GLU A N 1
ATOM 1474 C CA . GLU A 1 193 ? -3.038 15.467 17.177 1.00 92.12 193 GLU A CA 1
ATOM 1475 C C . GLU A 1 193 ? -3.704 14.118 17.446 1.00 92.12 193 GLU A C 1
ATOM 1477 O O . GLU A 1 193 ? -4.288 13.966 18.509 1.00 92.12 193 GLU A O 1
ATOM 1482 N N . PHE A 1 194 ? -3.641 13.151 16.526 1.00 91.69 194 PHE A N 1
ATOM 1483 C CA . PHE A 1 194 ? -4.109 11.793 16.797 1.00 91.69 194 PHE A CA 1
ATOM 1484 C C . PHE A 1 194 ? -3.186 11.081 17.783 1.00 91.69 194 PHE A C 1
ATOM 1486 O O . PHE A 1 194 ? -1.964 11.186 17.685 1.00 91.69 194 PHE A O 1
ATOM 1493 N N . GLU A 1 195 ? -3.759 10.308 18.711 1.00 89.25 195 GLU A N 1
ATOM 1494 C CA . GLU A 1 195 ? -2.956 9.578 19.701 1.00 89.25 195 GLU A CA 1
ATOM 1495 C C . GLU A 1 195 ? -1.949 8.634 19.029 1.00 89.25 195 GLU A C 1
ATOM 1497 O O . GLU A 1 195 ? -0.822 8.459 19.510 1.00 89.25 195 GLU A O 1
ATOM 1502 N N . ARG A 1 196 ? -2.384 8.002 17.935 1.00 90.94 196 ARG A N 1
ATOM 1503 C CA . ARG A 1 196 ? -1.589 7.044 17.176 1.00 90.94 196 ARG A CA 1
ATOM 1504 C C . ARG A 1 196 ? -1.995 7.064 15.712 1.00 90.94 196 ARG A C 1
ATOM 1506 O O . ARG A 1 196 ? -3.180 6.958 15.398 1.00 90.94 196 ARG A O 1
ATOM 1513 N N . VAL A 1 197 ? -1.003 7.126 14.831 1.00 95.88 197 VAL A N 1
ATOM 1514 C CA . VAL A 1 197 ? -1.183 6.967 13.386 1.00 95.88 197 VAL A CA 1
ATOM 1515 C C . VAL A 1 197 ? -0.333 5.793 12.943 1.00 95.88 197 VAL A C 1
ATOM 1517 O O . VA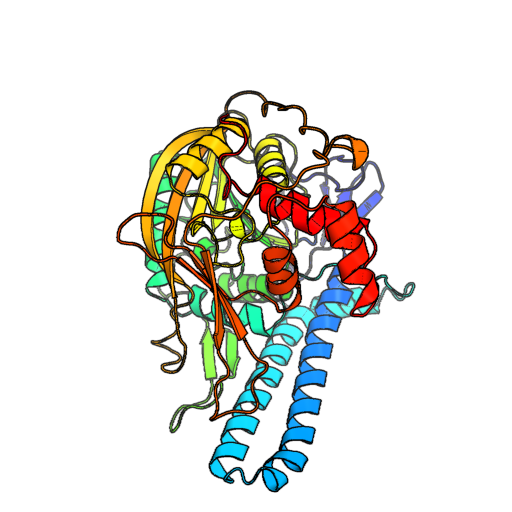L A 1 197 ? 0.876 5.773 13.170 1.00 95.88 197 VAL A O 1
ATOM 1520 N N . LEU A 1 198 ? -0.962 4.805 12.322 1.00 97.00 198 LEU A N 1
ATOM 1521 C CA . LEU A 1 198 ? -0.282 3.600 11.881 1.00 97.00 198 LEU A CA 1
ATOM 1522 C C . LEU A 1 198 ? -0.638 3.292 10.434 1.00 97.00 198 LEU A C 1
ATOM 1524 O O . LEU A 1 198 ? -1.805 3.309 10.059 1.00 97.00 198 LEU A O 1
ATOM 1528 N N . GLY A 1 199 ? 0.362 2.988 9.619 1.00 97.94 199 GLY A N 1
ATOM 1529 C CA . GLY A 1 199 ? 0.176 2.410 8.295 1.00 97.94 199 GLY A CA 1
ATOM 1530 C C . GLY A 1 199 ? 0.624 0.960 8.277 1.00 97.94 199 GLY A C 1
ATOM 1531 O O . GLY A 1 199 ? 1.627 0.611 8.898 1.00 97.94 199 GLY A O 1
ATOM 1532 N N . PHE A 1 200 ? -0.092 0.105 7.560 1.00 98.12 200 PHE A N 1
ATOM 1533 C CA . PHE A 1 200 ? 0.419 -1.226 7.272 1.00 98.12 200 PHE A CA 1
ATOM 1534 C C . PHE A 1 200 ? 0.202 -1.614 5.817 1.00 98.12 200 PHE A C 1
ATOM 1536 O O . PHE A 1 200 ? -0.769 -1.202 5.187 1.00 98.12 200 PHE A O 1
ATOM 1543 N N . ASP A 1 201 ? 1.116 -2.421 5.292 1.00 97.62 201 ASP A N 1
ATOM 1544 C CA . ASP A 1 201 ? 1.073 -2.953 3.930 1.00 97.62 201 ASP A CA 1
ATOM 1545 C C . ASP A 1 201 ? 1.727 -4.340 3.898 1.00 97.62 201 ASP A C 1
ATOM 1547 O O . ASP A 1 201 ? 2.492 -4.696 4.796 1.00 97.62 201 ASP A O 1
ATOM 1551 N N . LEU A 1 202 ? 1.458 -5.126 2.858 1.00 95.44 202 LEU A N 1
ATOM 1552 C CA . LEU A 1 202 ? 2.107 -6.422 2.646 1.00 95.44 202 LEU A CA 1
ATOM 1553 C C . LEU A 1 202 ? 3.362 -6.304 1.767 1.00 95.44 202 LEU A C 1
ATOM 1555 O O . LEU A 1 202 ? 4.002 -7.305 1.478 1.00 95.44 202 LEU A O 1
ATOM 1559 N N . THR A 1 203 ? 3.720 -5.106 1.303 1.00 95.19 203 THR A N 1
ATOM 1560 C CA . THR A 1 203 ? 4.857 -4.914 0.398 1.00 95.19 203 THR A CA 1
ATOM 1561 C C . THR A 1 203 ? 6.043 -4.301 1.136 1.00 95.19 203 THR A C 1
ATOM 1563 O O . THR A 1 203 ? 6.202 -3.085 1.206 1.00 95.19 203 THR A O 1
ATOM 1566 N N . PHE A 1 204 ? 6.914 -5.134 1.708 1.00 95.94 204 PHE A N 1
ATOM 1567 C CA . PHE A 1 204 ? 8.004 -4.648 2.564 1.00 95.94 204 PHE A CA 1
ATOM 1568 C C . PHE A 1 204 ? 8.926 -3.591 1.919 1.00 95.94 204 PHE A C 1
ATOM 1570 O O . PHE A 1 204 ? 9.193 -2.591 2.587 1.00 95.94 204 PHE A O 1
ATOM 1577 N N . PRO A 1 205 ? 9.356 -3.712 0.642 1.00 96.44 205 PRO A N 1
ATOM 1578 C CA . PRO A 1 205 ? 10.198 -2.697 0.008 1.00 96.44 205 PRO A CA 1
ATOM 1579 C C . PRO A 1 205 ? 9.593 -1.286 0.045 1.00 96.44 205 PRO A C 1
ATOM 1581 O O . PRO A 1 205 ? 10.313 -0.311 0.269 1.00 96.44 205 PRO A O 1
ATOM 1584 N N . VAL A 1 206 ? 8.270 -1.163 -0.135 1.00 95.62 206 VAL A N 1
ATOM 1585 C CA . VAL A 1 206 ? 7.601 0.146 -0.124 1.00 95.62 206 VAL A CA 1
ATOM 1586 C C . VAL A 1 206 ? 7.496 0.710 1.290 1.00 95.62 206 VAL A C 1
ATOM 1588 O O . VAL A 1 206 ? 7.692 1.907 1.479 1.00 95.62 206 VAL A O 1
ATOM 1591 N N . LEU A 1 207 ? 7.279 -0.146 2.294 1.00 97.31 207 LEU A N 1
ATOM 1592 C CA . LEU A 1 207 ? 7.279 0.262 3.700 1.00 97.31 207 LEU A CA 1
ATOM 1593 C C . LEU A 1 207 ? 8.662 0.734 4.155 1.00 97.31 207 LEU A C 1
ATOM 1595 O O . LEU A 1 207 ? 8.761 1.716 4.887 1.00 97.31 207 LEU A O 1
ATOM 1599 N N . SER A 1 208 ? 9.736 0.080 3.707 1.00 97.50 208 SER A N 1
ATOM 1600 C CA . SER A 1 208 ? 11.104 0.515 4.004 1.00 97.50 208 SER A CA 1
ATOM 1601 C C . SER A 1 208 ? 11.421 1.872 3.373 1.00 97.50 208 SER A C 1
ATOM 1603 O O . SER A 1 208 ? 11.998 2.731 4.041 1.00 97.50 208 SER A O 1
ATOM 1605 N N . ALA A 1 209 ? 10.981 2.111 2.133 1.00 97.56 209 ALA A N 1
ATOM 1606 C CA . ALA A 1 209 ? 11.076 3.429 1.504 1.00 97.56 209 ALA A CA 1
ATOM 1607 C C . ALA A 1 209 ? 10.239 4.483 2.249 1.00 97.56 209 ALA A C 1
ATOM 1609 O O . ALA A 1 209 ? 10.735 5.576 2.526 1.00 97.56 209 ALA A O 1
ATOM 1610 N N . ALA A 1 210 ? 9.008 4.143 2.644 1.00 97.31 210 ALA A N 1
ATOM 1611 C CA . ALA A 1 210 ? 8.142 5.017 3.428 1.00 97.31 210 ALA A CA 1
ATOM 1612 C C . ALA A 1 210 ? 8.786 5.396 4.771 1.00 97.31 210 ALA A C 1
ATOM 1614 O O . ALA A 1 210 ? 8.845 6.577 5.099 1.00 97.31 210 ALA A O 1
ATOM 1615 N N . ARG A 1 211 ? 9.335 4.432 5.527 1.00 97.06 211 ARG A N 1
ATOM 1616 C CA . ARG A 1 211 ? 10.053 4.690 6.790 1.00 97.06 211 ARG A CA 1
ATOM 1617 C C . ARG A 1 211 ? 11.216 5.653 6.580 1.00 97.06 211 ARG A C 1
ATOM 1619 O O . ARG A 1 211 ? 11.302 6.653 7.287 1.00 97.06 211 ARG A O 1
ATOM 1626 N N . HIS A 1 212 ? 12.053 5.389 5.575 1.00 96.75 212 HIS A N 1
ATOM 1627 C CA . HIS A 1 212 ? 13.199 6.234 5.231 1.00 96.75 212 HIS A CA 1
ATOM 1628 C C . HIS A 1 212 ? 12.783 7.687 4.961 1.00 96.75 212 HIS A C 1
ATOM 1630 O O . HIS A 1 212 ? 13.393 8.617 5.485 1.00 96.75 212 HIS A O 1
ATOM 1636 N N . LEU A 1 213 ? 11.703 7.889 4.203 1.00 96.81 213 LEU A N 1
ATOM 1637 C CA . LEU A 1 213 ? 11.183 9.216 3.858 1.00 96.81 213 LEU A CA 1
ATOM 1638 C C . LEU A 1 213 ? 10.458 9.899 5.037 1.00 96.81 213 LEU A C 1
ATOM 1640 O O . LEU A 1 213 ? 10.617 11.104 5.251 1.00 96.81 213 LEU A O 1
ATOM 1644 N N . LEU A 1 214 ? 9.721 9.144 5.860 1.00 95.44 214 LEU A N 1
ATOM 1645 C CA . LEU A 1 214 ? 9.075 9.635 7.088 1.00 95.44 214 LEU A CA 1
ATOM 1646 C C . LEU A 1 214 ? 10.098 10.060 8.154 1.00 95.44 214 LEU A C 1
ATOM 1648 O O . LEU A 1 214 ? 9.833 10.995 8.916 1.00 95.44 214 LEU A O 1
ATOM 1652 N N . ASP A 1 215 ? 11.279 9.434 8.178 1.00 94.19 215 ASP A N 1
ATOM 1653 C CA . ASP A 1 215 ? 12.423 9.847 9.004 1.00 94.19 215 ASP A CA 1
ATOM 1654 C C . ASP A 1 215 ? 13.065 11.164 8.548 1.00 94.19 215 ASP A C 1
ATOM 1656 O O . ASP A 1 215 ? 13.886 11.735 9.269 1.00 94.19 215 ASP A O 1
ATOM 1660 N N . GLY A 1 216 ? 12.640 11.697 7.400 1.00 94.06 216 GLY A N 1
ATOM 1661 C CA . GLY A 1 216 ? 13.136 12.948 6.835 1.00 94.06 216 GLY A CA 1
ATOM 1662 C C . GLY A 1 216 ? 14.356 12.775 5.936 1.00 94.06 216 GLY A C 1
ATOM 1663 O O . GLY A 1 216 ? 14.913 13.781 5.499 1.00 94.06 216 GLY A O 1
ATOM 1664 N N . ASN A 1 217 ? 14.762 11.538 5.638 1.00 95.69 217 ASN A N 1
ATOM 1665 C CA . ASN A 1 217 ? 15.781 11.291 4.627 1.00 95.69 217 ASN A CA 1
ATOM 1666 C C . ASN A 1 217 ? 15.196 11.513 3.222 1.00 95.69 217 ASN A C 1
ATOM 1668 O O . ASN A 1 217 ? 13.980 11.520 3.023 1.00 95.69 217 ASN A O 1
ATOM 1672 N N . SER A 1 218 ? 16.071 11.675 2.233 1.00 96.50 218 SER A N 1
ATOM 1673 C CA . SER A 1 218 ? 15.702 11.685 0.818 1.00 96.50 218 SER A CA 1
ATOM 1674 C C . SER A 1 218 ? 16.015 10.346 0.155 1.00 96.50 218 SER A C 1
ATOM 1676 O O . SER A 1 218 ? 16.902 9.613 0.599 1.00 96.50 218 SER A O 1
ATOM 1678 N N . LEU A 1 219 ? 15.304 10.041 -0.928 1.00 96.69 219 LEU A N 1
ATOM 1679 C CA . LEU A 1 219 ? 15.543 8.863 -1.755 1.00 96.69 219 LEU A CA 1
ATOM 1680 C C . LEU A 1 219 ? 15.673 9.276 -3.220 1.00 96.69 219 LEU A C 1
ATOM 1682 O O . LEU A 1 219 ? 14.718 9.784 -3.801 1.00 96.69 219 LEU A O 1
ATOM 1686 N N . ASP A 1 220 ? 16.834 9.039 -3.820 1.00 95.75 220 ASP A N 1
ATOM 1687 C CA . ASP A 1 220 ? 17.041 9.285 -5.245 1.00 95.75 220 ASP A CA 1
ATOM 1688 C C . ASP A 1 220 ? 16.614 8.059 -6.052 1.00 95.75 220 ASP A C 1
ATOM 1690 O O . ASP A 1 220 ? 17.178 6.970 -5.925 1.00 95.75 220 ASP A O 1
ATOM 1694 N N . LEU A 1 221 ? 15.606 8.239 -6.902 1.00 93.62 221 LEU A N 1
ATOM 1695 C CA . LEU A 1 221 ? 15.151 7.219 -7.834 1.00 93.62 221 LEU A CA 1
ATOM 1696 C C . LEU A 1 221 ? 15.688 7.516 -9.227 1.00 93.62 221 LEU A C 1
ATOM 1698 O O . LEU A 1 221 ? 15.519 8.616 -9.754 1.00 93.62 221 LEU A O 1
ATOM 1702 N N . ALA A 1 222 ? 16.327 6.519 -9.835 1.00 92.88 222 ALA A N 1
ATOM 1703 C CA . ALA A 1 222 ? 16.668 6.572 -11.249 1.00 92.88 222 ALA A CA 1
ATOM 1704 C C . ALA A 1 222 ? 15.389 6.591 -12.091 1.00 92.88 222 ALA A C 1
ATOM 1706 O O . ALA A 1 222 ? 14.408 5.930 -11.766 1.00 92.88 222 ALA A O 1
ATOM 1707 N N . MET A 1 223 ? 15.408 7.335 -13.187 1.00 88.75 223 MET A N 1
ATOM 1708 C CA . MET A 1 223 ? 14.294 7.488 -14.111 1.00 88.75 223 MET A CA 1
ATOM 1709 C C . MET A 1 223 ? 14.791 7.338 -15.539 1.00 88.75 223 MET A C 1
ATOM 1711 O O . MET A 1 223 ? 15.893 7.774 -15.880 1.00 88.75 223 MET A O 1
ATOM 1715 N N . ALA A 1 224 ? 13.948 6.778 -16.405 1.00 83.44 224 ALA A N 1
ATOM 1716 C CA . ALA A 1 224 ? 14.235 6.761 -17.829 1.00 83.44 224 ALA A CA 1
ATOM 1717 C C . ALA A 1 224 ? 14.426 8.201 -18.326 1.00 83.44 224 ALA A C 1
ATOM 1719 O O . ALA A 1 224 ? 13.542 9.047 -18.175 1.00 83.44 224 ALA A O 1
ATOM 1720 N N . ARG A 1 225 ? 15.586 8.492 -18.920 1.00 76.69 225 ARG A N 1
ATOM 1721 C CA . ARG A 1 225 ? 15.891 9.836 -19.416 1.00 76.69 225 ARG A CA 1
ATOM 1722 C C . ARG A 1 225 ? 14.943 10.201 -20.555 1.00 76.69 225 ARG A C 1
ATOM 1724 O O . ARG A 1 225 ? 15.027 9.635 -21.648 1.00 76.69 225 ARG A O 1
ATOM 1731 N N . ALA A 1 226 ? 14.096 11.206 -20.346 1.00 69.88 226 ALA A N 1
ATOM 1732 C CA . ALA A 1 226 ? 13.576 11.960 -21.477 1.00 69.88 226 ALA A CA 1
ATOM 1733 C C . ALA A 1 226 ? 14.714 12.791 -22.099 1.00 69.88 226 ALA A C 1
ATOM 1735 O O . ALA A 1 226 ? 15.740 13.066 -21.467 1.00 69.88 226 ALA A O 1
ATOM 1736 N N . ILE A 1 227 ? 14.550 13.195 -23.360 1.00 58.12 227 ILE A N 1
ATOM 1737 C CA . ILE A 1 227 ? 15.536 14.024 -24.065 1.00 58.12 227 ILE A CA 1
ATOM 1738 C C . ILE A 1 227 ? 15.815 15.285 -23.222 1.00 58.12 227 ILE A C 1
ATOM 1740 O O . ILE A 1 227 ? 14.902 16.068 -22.985 1.00 58.12 227 ILE A O 1
ATOM 1744 N N . ARG A 1 228 ? 17.080 15.480 -22.804 1.00 54.94 228 ARG A N 1
ATOM 1745 C CA . ARG A 1 228 ? 17.581 16.601 -21.967 1.00 54.94 228 ARG A CA 1
ATOM 1746 C C . ARG A 1 228 ? 17.209 16.572 -20.471 1.00 54.94 228 ARG A C 1
ATOM 1748 O O . ARG A 1 228 ? 17.279 17.613 -19.827 1.00 54.94 228 ARG A O 1
ATOM 1755 N N . GLN A 1 229 ? 16.865 15.418 -19.899 1.00 73.38 229 GLN A N 1
ATOM 1756 C CA . GLN A 1 229 ? 16.639 15.279 -18.451 1.00 73.38 229 GLN A CA 1
ATOM 1757 C C . GLN A 1 229 ? 17.771 14.516 -17.742 1.00 73.38 229 GLN A C 1
ATOM 1759 O O . GLN A 1 229 ? 18.479 13.717 -18.357 1.00 73.38 229 GLN A O 1
ATOM 1764 N N . THR A 1 230 ? 17.934 14.768 -16.438 1.00 68.56 230 THR A N 1
ATOM 1765 C CA . THR A 1 230 ? 18.998 14.215 -15.574 1.00 68.56 230 THR A CA 1
ATOM 1766 C C . THR A 1 230 ? 18.888 12.706 -15.353 1.00 68.56 230 THR A C 1
ATOM 1768 O O . THR A 1 230 ? 19.892 12.075 -15.041 1.00 68.56 230 THR A O 1
ATOM 1771 N N . GLY A 1 231 ? 17.700 12.120 -15.549 1.00 85.50 231 GLY A N 1
ATOM 1772 C CA . GLY A 1 231 ? 17.457 10.690 -15.334 1.00 85.50 231 GLY A CA 1
ATOM 1773 C C . GLY A 1 231 ? 17.319 10.298 -13.865 1.00 85.50 231 GLY A C 1
ATOM 1774 O O . GLY A 1 231 ? 17.494 9.130 -13.542 1.00 85.50 231 GLY A O 1
ATOM 1775 N N . HIS A 1 232 ? 17.024 11.251 -12.978 1.00 90.38 232 HIS A N 1
ATOM 1776 C CA . HIS A 1 232 ? 16.807 10.999 -11.556 1.00 90.38 232 HIS A CA 1
ATOM 1777 C C . HIS A 1 232 ? 15.727 11.922 -10.991 1.00 90.38 232 HIS A C 1
ATOM 1779 O O . HIS A 1 232 ? 15.586 13.062 -11.441 1.00 90.38 232 HIS A O 1
ATOM 1785 N N . ILE A 1 233 ? 15.006 11.437 -9.983 1.00 91.81 233 ILE A N 1
ATOM 1786 C CA . ILE A 1 233 ? 14.079 12.217 -9.167 1.00 91.81 233 ILE A CA 1
ATOM 1787 C C . ILE A 1 233 ? 14.364 11.976 -7.686 1.00 91.81 233 ILE A C 1
ATOM 1789 O O . ILE A 1 233 ? 14.476 10.834 -7.244 1.00 91.81 233 ILE A O 1
ATOM 1793 N N . THR A 1 234 ? 14.484 13.058 -6.921 1.00 94.81 234 THR A N 1
ATOM 1794 C CA . THR A 1 234 ? 14.688 12.995 -5.472 1.00 94.81 234 THR A CA 1
ATOM 1795 C C . THR A 1 234 ? 13.341 13.043 -4.770 1.00 94.81 234 THR A C 1
ATOM 1797 O O . THR A 1 234 ? 12.649 14.064 -4.791 1.00 94.81 234 THR A O 1
ATOM 1800 N N . LEU A 1 235 ? 12.985 11.947 -4.115 1.00 95.88 235 LEU A N 1
ATOM 1801 C CA . LEU A 1 235 ? 11.844 11.870 -3.217 1.00 95.88 235 LEU A CA 1
ATOM 1802 C C . LEU A 1 235 ? 12.235 12.418 -1.852 1.00 95.88 235 LEU A C 1
ATOM 1804 O O . LEU A 1 235 ? 13.310 12.111 -1.332 1.00 95.88 235 LEU A O 1
ATOM 1808 N N . ARG A 1 236 ? 11.360 13.226 -1.258 1.00 95.06 236 ARG A N 1
ATOM 1809 C CA . ARG A 1 236 ? 11.570 13.791 0.078 1.00 95.06 236 ARG A CA 1
ATOM 1810 C C . ARG A 1 236 ? 10.252 14.214 0.699 1.00 95.06 236 ARG A C 1
ATOM 1812 O O . ARG A 1 236 ? 9.287 14.509 -0.004 1.00 95.06 236 ARG A O 1
ATOM 1819 N N . ARG A 1 237 ? 10.227 14.311 2.028 1.00 92.56 237 ARG A N 1
ATOM 1820 C CA . ARG A 1 237 ? 9.100 14.927 2.733 1.00 92.56 237 ARG A CA 1
ATOM 1821 C C . ARG A 1 237 ? 8.943 16.388 2.301 1.00 92.56 237 ARG A C 1
ATOM 1823 O O . ARG A 1 237 ? 9.933 17.098 2.115 1.00 92.56 237 ARG A O 1
ATOM 1830 N N . ARG A 1 238 ? 7.696 16.851 2.191 1.00 89.06 238 ARG A N 1
ATOM 1831 C CA . ARG A 1 238 ? 7.382 18.261 1.934 1.00 89.06 238 ARG A CA 1
ATOM 1832 C C . ARG A 1 238 ? 7.930 19.143 3.062 1.00 89.06 238 ARG A C 1
ATOM 1834 O O . ARG A 1 238 ? 7.736 18.858 4.247 1.00 89.06 238 ARG A O 1
ATOM 1841 N N . GLU A 1 239 ? 8.611 20.218 2.681 1.00 87.62 239 GLU A N 1
ATOM 1842 C CA . GLU A 1 239 ? 9.149 21.204 3.619 1.00 87.62 239 GLU A CA 1
ATOM 1843 C C . GLU A 1 239 ? 8.017 21.857 4.434 1.00 87.62 239 GLU A C 1
ATOM 1845 O O . GLU A 1 239 ? 6.900 22.034 3.948 1.00 87.62 239 GLU A O 1
ATOM 1850 N N . GLY A 1 240 ? 8.287 22.176 5.703 1.00 84.56 240 GLY A N 1
ATOM 1851 C CA . GLY A 1 240 ? 7.313 22.801 6.608 1.00 84.56 240 GLY A CA 1
ATOM 1852 C C . GLY A 1 240 ? 6.288 21.854 7.247 1.00 84.56 240 GLY A C 1
ATOM 1853 O O . GLY A 1 240 ? 5.549 22.278 8.133 1.00 84.56 240 GLY A O 1
ATOM 1854 N N . ARG A 1 241 ? 6.247 20.569 6.867 1.00 82.69 241 ARG A N 1
ATOM 1855 C CA . ARG A 1 241 ? 5.425 19.565 7.567 1.00 82.69 241 ARG A CA 1
ATOM 1856 C C . ARG A 1 241 ? 6.065 19.171 8.909 1.00 82.69 241 ARG A C 1
ATOM 1858 O O . ARG A 1 241 ? 7.297 19.071 8.968 1.00 82.69 241 ARG A O 1
ATOM 1865 N N . PRO A 1 242 ? 5.276 18.918 9.973 1.00 80.69 242 PRO A N 1
ATOM 1866 C CA . PRO A 1 242 ? 5.793 18.426 11.248 1.00 80.69 242 PRO A CA 1
ATOM 1867 C C . PRO A 1 242 ? 6.479 17.064 11.093 1.00 80.69 242 PRO A C 1
ATOM 1869 O O . PRO A 1 242 ? 6.347 16.376 10.082 1.00 80.69 242 PRO A O 1
ATOM 1872 N N . SER A 1 243 ? 7.259 16.682 12.103 1.00 81.81 243 SER A N 1
ATOM 1873 C CA . SER A 1 243 ? 7.926 15.383 12.122 1.00 81.81 243 SER A CA 1
ATOM 1874 C C . SER A 1 243 ? 6.911 14.237 12.141 1.00 81.81 243 SER A C 1
ATOM 1876 O O . SER A 1 243 ? 6.080 14.150 13.046 1.00 81.81 243 SER A O 1
ATOM 1878 N N . SER A 1 244 ? 7.033 13.307 11.196 1.00 83.25 244 SER A N 1
ATOM 1879 C CA . SER A 1 244 ? 6.214 12.090 11.125 1.00 83.25 244 SER A CA 1
ATOM 1880 C C . SER A 1 244 ? 6.745 10.966 12.028 1.00 83.25 244 SER A C 1
ATOM 1882 O O . SER A 1 244 ? 6.458 9.795 11.805 1.00 83.25 244 SER A O 1
ATOM 1884 N N . ARG A 1 245 ? 7.521 11.294 13.073 1.00 80.31 245 ARG A N 1
ATOM 1885 C CA . ARG A 1 245 ? 7.989 10.317 14.081 1.00 80.31 245 ARG A CA 1
ATOM 1886 C C . ARG A 1 245 ? 6.854 9.663 14.871 1.00 80.31 245 ARG A C 1
ATOM 1888 O O . ARG A 1 245 ? 7.080 8.635 15.491 1.00 80.31 245 ARG A O 1
ATOM 1895 N N . HIS A 1 246 ? 5.665 10.257 14.845 1.00 87.50 246 HIS A N 1
ATOM 1896 C CA . HIS A 1 246 ? 4.454 9.697 15.438 1.00 87.50 246 HIS A CA 1
ATOM 1897 C C . HIS A 1 246 ? 3.793 8.618 14.557 1.00 87.50 246 HIS A C 1
ATOM 1899 O O . HIS A 1 246 ? 2.861 7.964 15.014 1.00 87.50 246 HIS A O 1
ATOM 1905 N N . VAL A 1 247 ? 4.251 8.445 13.307 1.00 95.25 247 VAL A N 1
ATOM 1906 C CA . VAL A 1 247 ? 3.727 7.438 12.377 1.00 95.25 247 VAL A CA 1
ATOM 1907 C C . VAL A 1 247 ? 4.474 6.123 12.558 1.00 95.25 247 VAL A C 1
ATOM 1909 O O . VAL A 1 247 ? 5.696 6.046 12.377 1.00 95.25 247 VAL A O 1
ATOM 1912 N N . GLU A 1 248 ? 3.709 5.078 12.845 1.00 96.06 248 GLU A N 1
ATOM 1913 C CA . GLU A 1 248 ? 4.174 3.698 12.910 1.00 96.06 248 GLU A CA 1
ATOM 1914 C C . GLU A 1 248 ? 3.904 2.971 11.590 1.00 96.06 248 GLU A C 1
ATOM 1916 O O . GLU A 1 248 ? 2.903 3.226 10.920 1.00 96.06 248 GLU A O 1
ATOM 1921 N N . LEU A 1 249 ? 4.797 2.055 11.215 1.00 97.88 249 LEU A N 1
ATOM 1922 C CA . LEU A 1 249 ? 4.653 1.222 10.023 1.00 97.88 249 LEU A CA 1
ATOM 1923 C C . LEU A 1 249 ? 4.778 -0.249 10.393 1.00 97.88 249 LEU A C 1
ATOM 1925 O O . LEU A 1 249 ? 5.644 -0.604 11.189 1.00 97.88 249 LEU A O 1
ATOM 1929 N N . VAL A 1 250 ? 3.952 -1.099 9.784 1.00 97.81 250 VAL A N 1
ATOM 1930 C CA . VAL A 1 250 ? 3.939 -2.549 10.026 1.00 97.81 250 VAL A CA 1
ATOM 1931 C C . VAL A 1 250 ? 3.800 -3.301 8.705 1.00 97.81 250 VAL A C 1
ATOM 1933 O O . VAL A 1 250 ? 2.994 -2.925 7.859 1.00 97.81 250 VAL A O 1
ATOM 1936 N N . ALA A 1 251 ? 4.555 -4.385 8.527 1.00 97.69 251 ALA A N 1
ATOM 1937 C CA . ALA A 1 251 ? 4.334 -5.310 7.419 1.00 97.69 251 ALA A CA 1
ATOM 1938 C C . ALA A 1 251 ? 3.294 -6.365 7.821 1.00 97.69 251 ALA A C 1
ATOM 1940 O O . ALA A 1 251 ? 3.543 -7.141 8.746 1.00 97.69 251 ALA A O 1
ATOM 1941 N N . MET A 1 252 ? 2.130 -6.378 7.165 1.00 96.81 252 MET A N 1
ATOM 1942 C CA . MET A 1 252 ? 0.972 -7.182 7.575 1.00 96.81 252 MET A CA 1
ATOM 1943 C C . MET A 1 252 ? -0.038 -7.378 6.434 1.00 96.81 252 MET A C 1
ATOM 1945 O O . MET A 1 252 ? -0.189 -6.514 5.574 1.00 96.81 252 MET A O 1
ATOM 1949 N N . ASP A 1 253 ? -0.762 -8.502 6.448 1.00 95.88 253 ASP A N 1
ATOM 1950 C CA . ASP A 1 253 ? -1.858 -8.783 5.510 1.00 95.88 253 ASP A CA 1
ATOM 1951 C C . ASP A 1 253 ? -3.167 -8.138 6.002 1.00 95.88 253 ASP A C 1
ATOM 1953 O O . ASP A 1 253 ? -3.588 -8.356 7.137 1.00 95.88 253 ASP A O 1
ATOM 1957 N N . ALA A 1 254 ? -3.839 -7.364 5.145 1.00 96.19 254 ALA A N 1
ATOM 1958 C CA . ALA A 1 254 ? -5.116 -6.725 5.472 1.00 96.19 254 ALA A CA 1
ATOM 1959 C C . ALA A 1 254 ? -6.273 -7.715 5.674 1.00 96.19 254 ALA A C 1
ATOM 1961 O O . ALA A 1 254 ? -7.284 -7.342 6.263 1.00 96.19 254 ALA A O 1
ATOM 1962 N N . LEU A 1 255 ? -6.144 -8.955 5.190 1.00 96.00 255 LEU A N 1
ATOM 1963 C CA . LEU A 1 255 ? -7.129 -10.021 5.395 1.00 96.00 255 LEU A CA 1
ATOM 1964 C C . LEU A 1 255 ? -6.860 -10.877 6.641 1.00 96.00 255 LEU A C 1
ATOM 1966 O O . LEU A 1 255 ? -7.661 -11.763 6.942 1.00 96.00 255 LEU A O 1
ATOM 1970 N N . ASP A 1 256 ? -5.729 -10.669 7.314 1.00 95.75 256 ASP A N 1
ATOM 1971 C CA . ASP A 1 256 ? -5.316 -11.404 8.512 1.00 95.75 256 ASP A CA 1
ATOM 1972 C C . ASP A 1 256 ? -4.474 -10.479 9.399 1.00 95.75 256 ASP A C 1
ATOM 1974 O O . ASP A 1 256 ? -3.276 -10.677 9.619 1.00 95.75 256 ASP A O 1
ATOM 1978 N N . ALA A 1 257 ? -5.103 -9.394 9.841 1.00 96.88 257 ALA A N 1
ATOM 1979 C CA . ALA A 1 257 ? -4.458 -8.356 10.608 1.00 96.88 257 ALA A CA 1
ATOM 1980 C C . ALA A 1 257 ? -4.168 -8.842 12.037 1.00 96.88 257 ALA A C 1
ATOM 1982 O O . ALA A 1 257 ? -5.009 -9.386 12.764 1.00 96.88 257 ALA A O 1
ATOM 1983 N N . ALA A 1 258 ? -2.955 -8.564 12.487 1.00 97.31 258 ALA A N 1
ATOM 1984 C CA . ALA A 1 258 ? -2.467 -8.850 13.824 1.00 97.31 258 ALA A CA 1
ATOM 1985 C C . ALA A 1 258 ? -2.987 -7.865 14.885 1.00 97.31 258 ALA A C 1
ATOM 1987 O O . ALA A 1 258 ? -2.440 -7.836 15.979 1.00 97.31 258 ALA A O 1
ATOM 1988 N N . PHE A 1 259 ? -4.028 -7.072 14.618 1.00 97.12 259 PHE A N 1
ATOM 1989 C CA . PHE A 1 259 ? -4.704 -6.302 15.668 1.00 97.12 259 PHE A CA 1
ATOM 1990 C C . PHE A 1 259 ? -5.609 -7.198 16.509 1.00 97.12 259 PHE A C 1
ATOM 1992 O O . PHE A 1 259 ? -6.283 -8.083 15.971 1.00 97.12 259 PHE A O 1
ATOM 1999 N N . ALA A 1 260 ? -5.660 -6.934 17.809 1.00 95.75 260 ALA A N 1
ATOM 2000 C CA . ALA A 1 260 ? -6.669 -7.455 18.711 1.00 95.75 260 ALA A CA 1
ATOM 2001 C C . ALA A 1 260 ? -8.079 -7.064 18.238 1.00 95.75 260 ALA A C 1
ATOM 2003 O O . ALA A 1 260 ? -8.278 -6.118 17.474 1.00 95.75 260 ALA A O 1
ATOM 2004 N N . ASP A 1 261 ? -9.065 -7.846 18.655 1.00 95.38 261 ASP A N 1
ATOM 2005 C CA . ASP A 1 261 ? -10.461 -7.566 18.339 1.00 95.38 261 ASP A CA 1
ATOM 2006 C C . ASP A 1 261 ? -10.879 -6.276 19.059 1.00 95.38 261 ASP A C 1
ATOM 2008 O O . ASP A 1 261 ? -10.537 -6.067 20.224 1.00 95.38 261 ASP A O 1
ATOM 2012 N N . GLY A 1 262 ? -11.598 -5.393 18.368 1.00 94.38 262 GLY A N 1
ATOM 2013 C CA . GLY A 1 262 ? -12.116 -4.170 18.975 1.00 94.38 262 GLY A CA 1
ATOM 2014 C C . GLY A 1 262 ? -11.073 -3.121 19.379 1.00 94.38 262 GLY A C 1
ATOM 2015 O O . GLY A 1 262 ? -11.383 -2.261 20.199 1.00 94.38 262 GLY A O 1
ATOM 2016 N N . SER A 1 263 ? -9.843 -3.174 18.860 1.00 94.50 263 SER A N 1
ATOM 2017 C CA . SER A 1 263 ? -8.736 -2.333 19.341 1.00 94.50 263 SER A CA 1
ATOM 2018 C C . SER A 1 263 ? -8.472 -1.058 18.532 1.00 94.50 263 SER A C 1
ATOM 2020 O O . SER A 1 263 ? -7.607 -0.265 18.907 1.00 94.50 263 SER A O 1
ATOM 2022 N N . VAL A 1 264 ? -9.137 -0.872 17.390 1.00 94.69 264 VAL A N 1
ATOM 2023 C CA . VAL A 1 264 ? -8.875 0.237 16.460 1.00 94.69 264 VAL A CA 1
ATOM 2024 C C . VAL A 1 264 ? -10.061 1.200 16.429 1.00 94.69 264 VAL A C 1
ATOM 2026 O O . VAL A 1 264 ? -11.187 0.777 16.188 1.00 94.69 264 VAL A O 1
ATOM 2029 N N . ALA A 1 265 ? -9.825 2.500 16.631 1.00 95.31 265 ALA A N 1
ATOM 2030 C CA . ALA A 1 265 ? -10.898 3.497 16.579 1.00 95.31 265 ALA A CA 1
ATOM 2031 C C . ALA A 1 265 ? -11.304 3.834 15.136 1.00 95.31 265 ALA A C 1
ATOM 2033 O O . ALA A 1 265 ? -12.487 4.017 14.841 1.00 95.31 265 ALA A O 1
ATOM 2034 N N . CYS A 1 266 ? -10.331 3.906 14.223 1.00 97.75 266 CYS A N 1
ATOM 2035 C CA . CYS A 1 266 ? -10.593 4.171 12.816 1.00 97.75 266 CYS A CA 1
ATOM 2036 C C . CYS A 1 266 ? -9.680 3.392 11.872 1.00 97.75 266 CYS A C 1
ATOM 2038 O O . CYS A 1 266 ? -8.462 3.365 12.052 1.00 97.75 266 CYS A O 1
ATOM 2040 N N . ILE A 1 267 ? -10.277 2.831 10.822 1.00 98.31 267 ILE A N 1
ATOM 2041 C CA . ILE A 1 267 ? -9.573 2.261 9.676 1.00 98.31 267 ILE A CA 1
ATOM 2042 C C . ILE A 1 267 ? -9.814 3.145 8.461 1.00 98.31 267 ILE A C 1
ATOM 2044 O O . ILE A 1 267 ? -10.955 3.449 8.116 1.00 98.31 267 ILE A O 1
ATOM 2048 N N . VAL A 1 268 ? -8.733 3.505 7.782 1.00 98.50 268 VAL A N 1
ATOM 2049 C CA . VAL A 1 268 ? -8.750 4.183 6.494 1.00 98.50 268 VAL A CA 1
ATOM 2050 C C . VAL A 1 268 ? -8.274 3.211 5.420 1.00 98.50 268 VAL A C 1
ATOM 2052 O O . VAL A 1 268 ? -7.210 2.604 5.544 1.00 98.50 268 VAL A O 1
ATOM 2055 N N . THR A 1 269 ? -9.048 3.074 4.350 1.00 97.75 269 THR A N 1
ATOM 2056 C CA . THR A 1 269 ? -8.669 2.317 3.152 1.00 97.75 269 THR A CA 1
ATOM 2057 C C . THR A 1 269 ? -8.633 3.254 1.955 1.00 97.75 269 THR A C 1
ATOM 2059 O O . THR A 1 269 ? -9.583 4.000 1.729 1.00 97.75 269 THR A O 1
ATOM 2062 N N . SER A 1 270 ? -7.550 3.224 1.177 1.00 95.75 270 SER A N 1
ATOM 2063 C CA . SER A 1 270 ? -7.389 4.066 -0.013 1.00 95.75 270 SER A CA 1
ATOM 2064 C C . SER A 1 270 ? -7.010 3.206 -1.219 1.00 95.75 270 SER A C 1
ATOM 2066 O O . SER A 1 270 ? -5.908 2.670 -1.237 1.00 95.75 270 SER A O 1
ATOM 2068 N N . PHE A 1 271 ? -7.897 3.081 -2.214 1.00 93.25 271 PHE A N 1
ATOM 2069 C CA . PHE A 1 271 ? -7.739 2.194 -3.386 1.00 93.25 271 PHE A CA 1
ATOM 2070 C C . PHE A 1 271 ? -7.460 0.727 -3.001 1.00 93.25 271 PHE A C 1
ATOM 2072 O O . PHE A 1 271 ? -6.504 0.121 -3.480 1.00 93.25 271 PHE A O 1
ATOM 2079 N N . LEU A 1 272 ? -8.256 0.185 -2.069 1.00 93.38 272 LEU A N 1
ATOM 2080 C CA . LEU A 1 272 ? -8.027 -1.150 -1.505 1.00 93.38 272 LEU A CA 1
ATOM 2081 C C . LEU A 1 272 ? -9.162 -2.149 -1.759 1.00 93.38 272 LEU A C 1
ATOM 2083 O O . LEU A 1 272 ? -8.890 -3.301 -2.083 1.00 93.38 272 LEU A O 1
ATOM 2087 N N . ILE A 1 273 ? -10.428 -1.755 -1.574 1.00 92.25 273 ILE A N 1
ATOM 2088 C CA . ILE A 1 273 ? -11.568 -2.692 -1.650 1.00 92.25 273 ILE A CA 1
ATOM 2089 C C . ILE A 1 273 ? -11.617 -3.389 -3.017 1.00 92.25 273 ILE A C 1
ATOM 2091 O O . ILE A 1 273 ? -11.884 -4.587 -3.098 1.00 92.25 273 ILE A O 1
ATOM 2095 N N . ASP A 1 274 ? -11.318 -2.645 -4.076 1.00 87.44 274 ASP A N 1
ATOM 2096 C CA . ASP A 1 274 ? -11.313 -3.088 -5.466 1.00 87.44 274 ASP A CA 1
ATOM 2097 C C . ASP A 1 274 ? -10.135 -4.004 -5.832 1.00 87.44 274 ASP A C 1
ATOM 2099 O O . ASP A 1 274 ? -10.156 -4.628 -6.893 1.00 87.44 274 ASP A O 1
ATOM 2103 N N . LEU A 1 275 ? -9.141 -4.146 -4.948 1.00 87.38 275 LEU A N 1
ATOM 2104 C CA . LEU A 1 275 ? -8.032 -5.087 -5.122 1.00 87.38 275 LEU A CA 1
ATOM 2105 C C . LEU A 1 275 ? -8.399 -6.520 -4.718 1.00 87.38 275 LEU A C 1
ATOM 2107 O O . LEU A 1 275 ? -7.677 -7.461 -5.059 1.00 87.38 275 LEU A O 1
ATOM 2111 N N . PHE A 1 276 ? -9.498 -6.711 -3.983 1.00 86.31 276 PHE A N 1
ATOM 2112 C CA . PHE A 1 276 ? -9.871 -8.022 -3.468 1.00 86.31 276 PHE A CA 1
ATOM 2113 C C . PHE A 1 276 ? -10.932 -8.707 -4.333 1.00 86.31 276 PHE A C 1
ATOM 2115 O O . PHE A 1 276 ? -11.997 -8.139 -4.573 1.00 86.31 276 PHE A O 1
ATOM 2122 N N . PRO A 1 277 ? -10.721 -9.984 -4.708 1.00 83.19 277 PRO A N 1
ATOM 2123 C CA . PRO A 1 277 ? -11.766 -10.786 -5.338 1.00 83.19 277 PRO A CA 1
ATOM 2124 C C . PRO A 1 277 ? -12.910 -11.106 -4.366 1.00 83.19 277 PRO A C 1
ATOM 2126 O O . PRO A 1 277 ? -13.991 -11.468 -4.802 1.00 83.19 277 PRO A O 1
ATOM 2129 N N . GLU A 1 278 ? -12.697 -10.969 -3.053 1.00 87.06 278 GLU A N 1
ATOM 2130 C CA . GLU A 1 278 ? -13.709 -11.170 -2.011 1.00 87.06 278 GLU A CA 1
ATOM 2131 C C . GLU A 1 278 ? -13.669 -10.017 -0.985 1.00 87.06 278 GLU A C 1
ATOM 2133 O O . GLU A 1 278 ? -13.189 -10.195 0.139 1.00 87.06 278 GLU A O 1
ATOM 2138 N N . PRO A 1 279 ? -14.188 -8.820 -1.316 1.00 91.38 279 PRO A N 1
ATOM 2139 C CA . PRO A 1 279 ? -14.125 -7.640 -0.449 1.00 91.38 279 PRO A CA 1
ATOM 2140 C C . PRO A 1 279 ? -14.859 -7.838 0.885 1.00 91.38 279 PRO A C 1
ATOM 2142 O O . PRO A 1 279 ? -14.567 -7.160 1.865 1.00 91.38 279 PRO A O 1
ATOM 2145 N N . ARG A 1 280 ? -15.770 -8.818 0.97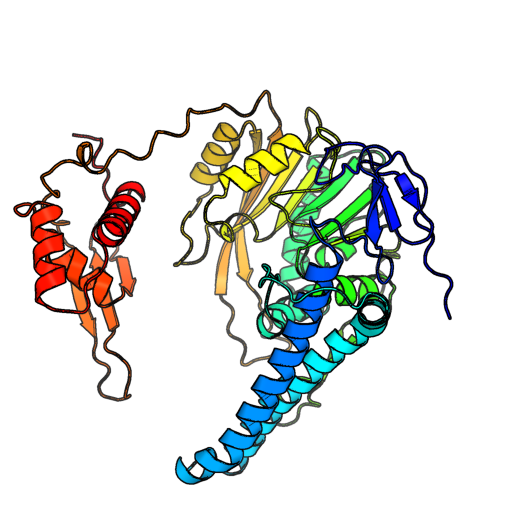2 1.00 91.69 280 ARG A N 1
ATOM 2146 C CA . ARG A 1 280 ? -16.417 -9.209 2.234 1.00 91.69 280 ARG A CA 1
ATOM 2147 C C . ARG A 1 280 ? -15.432 -9.724 3.278 1.00 91.69 280 ARG A C 1
ATOM 2149 O O . ARG A 1 280 ? -15.648 -9.485 4.459 1.00 91.69 280 ARG A O 1
ATOM 2156 N N . ARG A 1 281 ? -14.361 -10.413 2.866 1.00 94.12 281 ARG A N 1
ATOM 2157 C CA . ARG A 1 281 ? -13.330 -10.880 3.803 1.00 94.12 281 ARG A CA 1
ATOM 2158 C C . ARG A 1 281 ? -12.575 -9.706 4.412 1.00 94.12 281 ARG A C 1
ATOM 2160 O O . ARG A 1 281 ? -12.392 -9.685 5.622 1.00 94.12 281 ARG A O 1
ATOM 2167 N N . LEU A 1 282 ? -12.232 -8.708 3.594 1.00 95.69 282 LEU A N 1
ATOM 2168 C CA . LEU A 1 282 ? -11.652 -7.455 4.075 1.00 95.69 282 LEU A CA 1
ATOM 2169 C C . LEU A 1 282 ? -12.610 -6.747 5.041 1.00 95.69 282 LEU A C 1
ATOM 2171 O O . LEU A 1 282 ? -12.209 -6.389 6.140 1.00 95.69 282 LEU A O 1
ATOM 2175 N N . ALA A 1 283 ? -13.881 -6.586 4.664 1.00 96.56 283 ALA A N 1
ATOM 2176 C CA . ALA A 1 283 ? -14.867 -5.923 5.516 1.00 96.56 283 ALA A CA 1
ATOM 2177 C C . ALA A 1 283 ? -15.081 -6.651 6.853 1.00 96.56 283 ALA A C 1
ATOM 2179 O O . ALA A 1 283 ? -15.191 -5.998 7.885 1.00 96.56 283 ALA A O 1
ATOM 2180 N N . SER A 1 284 ? -15.089 -7.989 6.852 1.00 96.62 284 SER A N 1
ATOM 2181 C CA . SER A 1 284 ? -15.162 -8.792 8.078 1.00 96.62 284 SER A CA 1
ATOM 2182 C C . SER A 1 284 ? -13.946 -8.573 8.974 1.00 96.62 284 SER A C 1
ATOM 2184 O O . SER A 1 284 ? -14.094 -8.490 10.190 1.00 96.62 284 SER A O 1
ATOM 2186 N N . GLU A 1 285 ? -12.752 -8.483 8.390 1.00 97.88 285 GLU A N 1
ATOM 2187 C CA . GLU A 1 285 ? -11.527 -8.261 9.153 1.00 97.88 285 GLU A CA 1
ATOM 2188 C C . GLU A 1 285 ? -11.463 -6.837 9.720 1.00 97.88 285 GLU A C 1
ATOM 2190 O O . GLU A 1 285 ? -11.137 -6.655 10.891 1.00 97.88 285 GLU A O 1
ATOM 2195 N N . ILE A 1 286 ? -11.880 -5.834 8.939 1.00 97.88 286 ILE A N 1
ATOM 2196 C CA . ILE A 1 286 ? -12.031 -4.447 9.399 1.00 97.88 286 ILE A CA 1
ATOM 2197 C C . ILE A 1 286 ? -13.077 -4.354 10.519 1.00 97.88 286 ILE A C 1
ATOM 2199 O O . ILE A 1 286 ? -12.835 -3.705 11.534 1.00 97.88 286 ILE A O 1
ATOM 2203 N N . HIS A 1 287 ? -14.222 -5.031 10.377 1.00 97.81 287 HIS A N 1
ATOM 2204 C CA . HIS A 1 287 ? -15.258 -5.078 11.416 1.00 97.81 287 HIS A CA 1
ATOM 2205 C C . HIS A 1 287 ? -14.712 -5.677 12.712 1.00 97.81 287 HIS A C 1
ATOM 2207 O O . HIS A 1 287 ? -14.918 -5.102 13.779 1.00 97.81 287 HIS A O 1
ATOM 2213 N N . ARG A 1 288 ? -13.947 -6.772 12.631 1.00 96.88 288 ARG A N 1
ATOM 2214 C CA . ARG A 1 288 ? -13.334 -7.422 13.796 1.00 96.88 288 ARG A CA 1
ATOM 2215 C C . ARG A 1 288 ? -12.388 -6.490 14.558 1.00 96.88 288 ARG A C 1
ATOM 2217 O O . ARG A 1 288 ? -12.467 -6.424 15.783 1.00 96.88 288 ARG A O 1
ATOM 2224 N N . ILE A 1 289 ? -11.493 -5.786 13.861 1.00 97.06 289 ILE A N 1
ATOM 2225 C CA . ILE A 1 289 ? -10.458 -4.955 14.508 1.00 97.06 289 ILE A CA 1
ATOM 2226 C C . ILE A 1 289 ? -10.984 -3.618 15.024 1.00 97.06 289 ILE A C 1
ATOM 2228 O O . ILE A 1 289 ? -10.396 -3.056 15.946 1.00 97.06 289 ILE A O 1
ATOM 2232 N N . LEU A 1 290 ? -12.070 -3.096 14.451 1.00 96.75 290 LEU A N 1
ATOM 2233 C CA . LEU A 1 290 ? -12.665 -1.844 14.907 1.00 96.75 290 LEU A CA 1
ATOM 2234 C C . LEU A 1 290 ? -13.344 -2.016 16.269 1.00 96.75 290 LEU A C 1
ATOM 2236 O O . LEU A 1 290 ? -14.092 -2.976 16.472 1.00 96.75 290 LEU A O 1
ATOM 2240 N N . CYS A 1 291 ? -13.119 -1.074 17.187 1.00 94.69 291 CYS A N 1
ATOM 2241 C CA . CYS A 1 291 ? -13.860 -0.985 18.446 1.00 94.69 291 CYS A CA 1
ATOM 2242 C C . CYS A 1 291 ? -15.355 -0.764 18.193 1.00 94.69 291 CYS A C 1
ATOM 2244 O O . CYS A 1 291 ? -15.769 -0.431 17.078 1.00 94.69 291 CYS A O 1
ATOM 2246 N N . ASP A 1 292 ? -16.173 -0.926 19.230 1.00 92.81 292 ASP A N 1
ATOM 2247 C CA . ASP A 1 292 ? -17.569 -0.498 19.163 1.00 92.81 292 ASP A CA 1
ATOM 2248 C C . ASP A 1 292 ? -17.631 0.998 18.824 1.00 92.81 292 ASP A C 1
ATOM 2250 O O . ASP A 1 292 ? -16.785 1.779 19.264 1.00 92.81 292 ASP A O 1
ATOM 2254 N N . ASP A 1 293 ? -18.568 1.371 17.950 1.00 94.50 293 ASP A N 1
ATOM 2255 C CA . ASP A 1 293 ? -18.660 2.701 17.329 1.00 94.50 293 ASP A CA 1
ATOM 2256 C C . ASP A 1 293 ? -17.428 3.150 16.512 1.00 94.50 293 ASP A C 1
ATOM 2258 O O . ASP A 1 293 ? -17.379 4.289 16.037 1.00 94.50 293 ASP A O 1
ATOM 2262 N N . GLY A 1 294 ? -16.460 2.258 16.277 1.00 96.56 294 GLY A N 1
ATOM 2263 C CA . GLY A 1 294 ? -15.308 2.507 15.417 1.00 96.56 294 GLY A CA 1
ATOM 2264 C C . GLY A 1 294 ? -15.721 2.803 13.974 1.00 96.56 294 GLY A C 1
ATOM 2265 O O . GLY A 1 294 ? -16.783 2.381 13.505 1.00 96.56 294 GLY A O 1
ATOM 2266 N N . VAL A 1 295 ? -14.888 3.548 13.245 1.00 98.06 295 VAL A N 1
ATOM 2267 C CA . VAL A 1 295 ? -15.244 4.067 11.915 1.00 98.06 295 VAL A CA 1
ATOM 2268 C C . VAL A 1 295 ? -14.326 3.542 10.823 1.00 98.06 295 VAL A C 1
ATOM 2270 O O . VAL A 1 295 ? -13.104 3.606 10.919 1.00 98.06 295 VAL A O 1
ATOM 2273 N N . TRP A 1 296 ? -14.931 3.086 9.733 1.00 98.38 296 TRP A N 1
ATOM 2274 C CA . TRP A 1 296 ? -14.251 2.796 8.484 1.00 98.38 296 TRP A CA 1
ATOM 2275 C C . TRP A 1 296 ? -14.438 3.960 7.505 1.00 98.38 296 TRP A C 1
ATOM 2277 O O . TRP A 1 296 ? -15.560 4.274 7.109 1.00 98.38 296 TRP A O 1
ATOM 2287 N N . ILE A 1 297 ? -13.336 4.595 7.110 1.00 98.19 297 ILE A N 1
ATOM 2288 C CA . ILE A 1 297 ? -13.284 5.568 6.017 1.00 98.19 297 ILE A CA 1
ATOM 2289 C C . ILE A 1 297 ? -12.683 4.879 4.792 1.00 98.19 297 ILE A C 1
ATOM 2291 O O . ILE A 1 297 ? -11.510 4.515 4.783 1.00 98.19 297 ILE A O 1
ATOM 2295 N N . ASN A 1 298 ? -13.472 4.714 3.739 1.00 97.12 298 ASN A N 1
ATOM 2296 C CA . ASN A 1 298 ? -13.013 4.183 2.465 1.00 97.12 298 ASN A CA 1
ATOM 2297 C C . ASN A 1 298 ? -12.939 5.289 1.414 1.00 97.12 298 ASN A C 1
ATOM 2299 O O . ASN A 1 298 ? -13.914 6.006 1.209 1.00 97.12 298 ASN A O 1
ATOM 2303 N N . TYR A 1 299 ? -11.816 5.377 0.710 1.00 95.81 299 TYR A N 1
ATOM 2304 C CA . TYR A 1 299 ? -11.636 6.203 -0.476 1.00 95.81 299 TYR A CA 1
ATOM 2305 C C . TYR A 1 299 ? -11.158 5.329 -1.635 1.00 95.81 299 TYR A C 1
ATOM 2307 O O . TYR A 1 299 ? -10.058 4.790 -1.605 1.00 95.81 299 TYR A O 1
ATOM 2315 N N . GLY A 1 300 ? -11.945 5.175 -2.691 1.00 92.31 300 GLY A N 1
ATOM 2316 C CA . GLY A 1 300 ? -11.506 4.366 -3.828 1.00 92.31 300 GLY A CA 1
ATOM 2317 C C . GLY A 1 300 ? -12.493 4.375 -4.982 1.00 92.31 300 GLY A C 1
ATOM 2318 O O . GLY A 1 300 ? -13.619 4.850 -4.816 1.00 92.31 300 GLY A O 1
ATOM 2319 N N . PRO A 1 301 ? -12.080 3.903 -6.164 1.00 87.12 301 PRO A N 1
ATOM 2320 C CA . PRO A 1 301 ? -12.940 3.859 -7.332 1.00 87.12 301 PRO A CA 1
ATOM 2321 C C . PRO A 1 301 ? -14.026 2.795 -7.161 1.00 87.12 301 PRO A C 1
ATOM 2323 O O . PRO A 1 301 ? -13.919 1.903 -6.322 1.00 87.12 301 PRO A O 1
ATOM 2326 N N . SER A 1 302 ? -15.009 2.797 -8.061 1.00 70.88 302 SER A N 1
ATOM 2327 C CA . SER A 1 302 ? -15.874 1.633 -8.305 1.00 70.88 302 SER A CA 1
ATOM 2328 C C . SER A 1 302 ? -15.124 0.450 -8.950 1.00 70.88 302 SER A C 1
ATOM 2330 O O . SER A 1 302 ? -15.747 -0.387 -9.588 1.00 70.88 302 SER A O 1
ATOM 2332 N N . GLY A 1 303 ? -13.797 0.377 -8.811 1.00 68.12 303 GLY A N 1
ATOM 2333 C CA . GLY A 1 303 ? -12.907 -0.605 -9.427 1.00 68.12 303 GLY A CA 1
ATOM 2334 C C . GLY A 1 303 ? -12.574 -0.349 -10.910 1.00 68.12 303 GLY A C 1
ATOM 2335 O O . GLY A 1 303 ? -13.334 0.314 -11.625 1.00 68.12 303 GLY A O 1
ATOM 2336 N N . PRO A 1 304 ? -11.420 -0.843 -11.409 1.00 65.31 304 PRO A N 1
ATOM 2337 C CA . PRO A 1 304 ? -11.099 -0.840 -12.839 1.00 65.31 304 PRO A CA 1
ATOM 2338 C C . PRO A 1 304 ? -12.109 -1.638 -13.676 1.00 65.31 304 PRO A C 1
ATOM 2340 O O . PRO A 1 304 ? -12.949 -2.379 -13.162 1.00 65.31 304 PRO A O 1
ATOM 2343 N N . LEU A 1 305 ? -11.996 -1.550 -15.009 1.00 54.38 305 LEU A N 1
ATOM 2344 C CA . LEU A 1 305 ? -12.854 -2.341 -15.896 1.00 54.38 305 LEU A CA 1
ATOM 2345 C C . LEU A 1 305 ? -12.743 -3.855 -15.633 1.00 54.38 305 LEU A C 1
ATOM 2347 O O . LEU A 1 305 ? -13.720 -4.574 -15.829 1.00 54.38 305 LEU A O 1
ATOM 2351 N N . GLN A 1 306 ? -11.593 -4.333 -15.156 1.00 59.47 306 GLN A N 1
ATOM 2352 C CA . GLN A 1 306 ? -11.397 -5.740 -14.803 1.00 59.47 306 GLN A CA 1
ATOM 2353 C C . GLN A 1 306 ? -11.746 -6.076 -13.342 1.00 59.47 306 GLN A C 1
ATOM 2355 O O . GLN A 1 306 ? -11.603 -7.233 -12.953 1.00 59.47 306 GLN A O 1
ATOM 2360 N N . ALA A 1 307 ? -12.167 -5.106 -12.520 1.00 64.88 307 ALA A N 1
ATOM 2361 C CA . ALA A 1 307 ? -12.539 -5.387 -11.138 1.00 64.88 307 ALA A CA 1
ATOM 2362 C C . ALA A 1 307 ? -13.735 -6.331 -11.086 1.00 64.88 307 ALA A C 1
ATOM 2364 O O . ALA A 1 307 ? -14.726 -6.132 -11.793 1.00 64.88 307 ALA A O 1
ATOM 2365 N N . PHE A 1 308 ? -13.637 -7.335 -10.216 1.00 66.56 308 PHE A N 1
ATOM 2366 C CA . PHE A 1 308 ? -14.704 -8.310 -10.037 1.00 66.56 308 PHE A CA 1
ATOM 2367 C C . PHE A 1 308 ? -15.949 -7.680 -9.401 1.00 66.56 308 PHE A C 1
ATOM 2369 O O . PHE A 1 308 ? -17.069 -7.954 -9.825 1.00 66.56 308 PHE A O 1
ATOM 2376 N N . PHE A 1 309 ? -15.746 -6.784 -8.434 1.00 72.38 309 PHE A N 1
ATOM 2377 C CA . PHE A 1 309 ? -16.809 -5.972 -7.863 1.00 72.38 309 PHE A CA 1
ATOM 2378 C C . PHE A 1 309 ? -16.643 -4.524 -8.275 1.00 72.38 309 PHE A C 1
ATOM 2380 O O . PHE A 1 309 ? -15.556 -3.954 -8.166 1.00 72.38 309 PHE A O 1
ATOM 2387 N N . ARG A 1 310 ? -17.755 -3.930 -8.699 1.00 77.56 310 ARG A N 1
ATOM 2388 C CA . ARG A 1 310 ? -17.878 -2.492 -8.849 1.00 77.56 310 ARG A CA 1
ATOM 2389 C C . ARG A 1 310 ? -18.932 -2.007 -7.886 1.00 77.56 310 ARG A C 1
ATOM 2391 O O . ARG A 1 310 ? -19.983 -2.626 -7.780 1.00 77.56 310 ARG A O 1
ATOM 2398 N N . PHE A 1 311 ? -18.601 -0.946 -7.169 1.00 77.00 311 PHE A N 1
ATOM 2399 C CA . PHE A 1 311 ? -19.519 -0.316 -6.243 1.00 77.00 311 PHE A CA 1
ATOM 2400 C C . PHE A 1 311 ? -19.709 1.124 -6.679 1.00 77.00 311 PHE A C 1
ATOM 2402 O O . PHE A 1 311 ? -18.769 1.916 -6.618 1.00 77.00 311 PHE A O 1
ATOM 2409 N N . ASP A 1 312 ? -20.908 1.479 -7.118 1.00 79.75 312 ASP A N 1
ATOM 2410 C CA . ASP A 1 312 ? -21.313 2.877 -7.091 1.00 79.75 312 ASP A CA 1
ATOM 2411 C C . ASP A 1 312 ? -21.565 3.354 -5.642 1.00 79.75 312 ASP A C 1
ATOM 2413 O O . ASP A 1 312 ? -21.300 2.647 -4.662 1.00 79.75 312 ASP A O 1
ATOM 2417 N N . GLN A 1 313 ? -22.054 4.584 -5.481 1.00 76.69 313 GLN A N 1
ATOM 2418 C CA . GLN A 1 313 ? -22.321 5.154 -4.158 1.00 76.69 313 GLN A CA 1
ATOM 2419 C C . GLN A 1 313 ? -23.391 4.366 -3.383 1.00 76.69 313 GLN A C 1
ATOM 2421 O O . GLN A 1 313 ? -23.263 4.171 -2.174 1.00 76.69 313 GLN A O 1
ATOM 2426 N N . THR A 1 314 ? -24.445 3.914 -4.063 1.00 81.31 314 THR A N 1
ATOM 2427 C CA . THR A 1 314 ? -25.557 3.171 -3.461 1.00 81.31 314 THR A CA 1
ATOM 2428 C C . THR A 1 314 ? -25.132 1.745 -3.122 1.00 81.31 314 THR A C 1
ATOM 2430 O O . THR A 1 314 ? -25.415 1.256 -2.028 1.00 81.31 314 THR A O 1
ATOM 2433 N N . GLU A 1 315 ? -24.401 1.093 -4.021 1.00 85.44 315 GLU A N 1
ATOM 2434 C CA . GLU A 1 315 ? -23.867 -0.254 -3.826 1.00 85.44 315 GLU A CA 1
ATOM 2435 C C . GLU A 1 315 ? -22.816 -0.292 -2.714 1.00 85.44 315 GLU A C 1
ATOM 2437 O O . GLU A 1 315 ? -22.827 -1.222 -1.908 1.00 85.44 315 GLU A O 1
ATOM 2442 N N . SER A 1 316 ? -21.965 0.736 -2.607 1.00 86.62 316 SER A N 1
ATOM 2443 C CA . SER A 1 316 ? -21.006 0.877 -1.501 1.00 86.62 316 SER A CA 1
ATOM 2444 C C . SER A 1 316 ? -21.727 0.920 -0.156 1.00 86.62 316 SER A C 1
ATOM 2446 O O . SER A 1 316 ? -21.345 0.218 0.780 1.00 86.62 316 SER A O 1
ATOM 2448 N N . ALA A 1 317 ? -22.809 1.698 -0.061 1.00 87.19 317 ALA A N 1
ATOM 2449 C CA . ALA A 1 317 ? -23.579 1.797 1.171 1.00 87.19 317 ALA A CA 1
ATOM 2450 C C . ALA A 1 317 ? -24.286 0.484 1.532 1.00 87.19 317 ALA A C 1
ATOM 2452 O O . ALA A 1 317 ? -24.229 0.052 2.682 1.00 87.19 317 ALA A O 1
ATOM 2453 N N . ALA A 1 318 ? -24.891 -0.188 0.549 1.00 88.31 318 ALA A N 1
ATOM 2454 C CA . ALA A 1 318 ? -25.523 -1.488 0.755 1.00 88.31 318 ALA A CA 1
ATOM 2455 C C . ALA A 1 318 ? -24.511 -2.582 1.142 1.00 88.31 318 ALA A C 1
ATOM 2457 O O . ALA A 1 318 ? -24.816 -3.456 1.955 1.00 88.31 318 ALA A O 1
ATOM 2458 N N . PHE A 1 319 ? -23.303 -2.541 0.573 1.00 90.75 319 PHE A N 1
ATOM 2459 C CA . PHE A 1 319 ? -22.203 -3.431 0.938 1.00 90.75 319 PHE A CA 1
ATOM 2460 C C . PHE A 1 319 ? -21.774 -3.229 2.396 1.00 90.75 319 PHE A C 1
ATOM 2462 O O . PHE A 1 319 ? -21.645 -4.209 3.129 1.00 90.75 319 PHE A O 1
ATOM 2469 N N . LEU A 1 320 ? -21.607 -1.975 2.822 1.00 93.19 320 LEU A N 1
ATOM 2470 C CA . LEU A 1 320 ? -21.224 -1.627 4.190 1.00 93.19 320 LEU A CA 1
ATOM 2471 C C . LEU A 1 320 ? -22.313 -2.008 5.206 1.00 93.19 320 LEU A C 1
ATOM 2473 O O . LEU A 1 320 ? -21.991 -2.643 6.208 1.00 93.19 320 LEU A O 1
ATOM 2477 N N . ASP A 1 321 ? -23.592 -1.751 4.909 1.00 92.88 321 ASP A N 1
ATOM 2478 C CA . ASP A 1 321 ? -24.720 -2.216 5.739 1.00 92.88 321 ASP A CA 1
ATOM 2479 C C . ASP A 1 321 ? -24.710 -3.739 5.904 1.00 92.88 321 ASP A C 1
ATOM 2481 O O . ASP A 1 321 ? -24.779 -4.268 7.017 1.00 92.88 321 ASP A O 1
ATOM 2485 N N . ALA A 1 322 ? -24.527 -4.467 4.799 1.00 91.25 322 ALA A N 1
ATOM 2486 C CA . ALA A 1 322 ? -24.437 -5.921 4.835 1.00 91.25 322 ALA A CA 1
ATOM 2487 C C . ALA A 1 322 ? -23.232 -6.432 5.644 1.00 91.25 322 ALA A C 1
ATOM 2489 O O . ALA A 1 322 ? -23.291 -7.547 6.161 1.00 91.25 322 ALA A O 1
ATOM 2490 N N . ALA A 1 323 ? -22.168 -5.636 5.763 1.00 94.12 323 ALA A N 1
ATOM 2491 C CA . ALA A 1 323 ? -20.981 -5.939 6.553 1.00 94.12 323 ALA A CA 1
ATOM 2492 C C . ALA A 1 323 ? -21.074 -5.483 8.026 1.00 94.12 323 ALA A C 1
ATOM 2494 O O . ALA A 1 323 ? -20.103 -5.635 8.761 1.00 94.12 323 ALA A O 1
ATOM 2495 N N . GLY A 1 324 ? -22.225 -4.970 8.478 1.00 96.06 324 GLY A N 1
ATOM 2496 C CA . GLY A 1 324 ? -22.416 -4.522 9.864 1.00 96.06 324 GLY A CA 1
ATOM 2497 C C . GLY A 1 324 ? -21.964 -3.084 10.117 1.00 96.06 324 GLY A C 1
ATOM 2498 O O . GLY A 1 324 ? -21.515 -2.767 11.219 1.00 96.06 324 GLY A O 1
ATOM 2499 N N . PHE A 1 325 ? -22.056 -2.216 9.108 1.00 97.00 325 PHE A N 1
ATOM 2500 C CA . PHE A 1 325 ? -21.732 -0.799 9.232 1.00 97.00 325 PHE A CA 1
ATOM 2501 C C . PHE A 1 325 ? -22.906 0.091 8.832 1.00 97.00 325 PHE A C 1
ATOM 2503 O O . PHE A 1 325 ? -23.525 -0.105 7.794 1.00 97.00 325 PHE A O 1
ATOM 2510 N N . THR A 1 326 ? -23.150 1.150 9.594 1.00 96.25 326 THR A N 1
ATOM 2511 C CA . THR A 1 326 ? -24.073 2.217 9.208 1.00 96.25 326 THR A CA 1
ATOM 2512 C C . THR A 1 326 ? -23.297 3.329 8.510 1.00 96.25 326 THR A C 1
ATOM 2514 O O . THR A 1 326 ? -22.392 3.924 9.096 1.00 96.25 326 THR A O 1
ATOM 2517 N N . VAL A 1 327 ? -23.642 3.636 7.258 1.00 95.81 327 VAL A N 1
ATOM 2518 C CA . VAL A 1 327 ? -23.027 4.751 6.520 1.00 95.81 327 VAL A CA 1
ATOM 2519 C C . VAL A 1 327 ? -23.446 6.083 7.135 1.00 95.81 327 VAL A C 1
ATOM 2521 O O . VAL A 1 327 ? -24.634 6.376 7.244 1.00 95.81 327 VAL A O 1
ATOM 2524 N N . ILE A 1 328 ? -22.458 6.894 7.511 1.00 97.12 328 ILE A N 1
ATOM 2525 C CA . ILE A 1 328 ? -22.646 8.221 8.118 1.00 97.12 328 ILE A CA 1
ATOM 2526 C C . ILE A 1 328 ? -22.248 9.366 7.177 1.00 97.12 328 ILE A C 1
ATOM 2528 O O . ILE A 1 328 ? -22.585 10.516 7.435 1.00 97.12 328 ILE A O 1
ATOM 2532 N N . GLY A 1 329 ? -21.563 9.060 6.074 1.00 93.00 329 GLY A N 1
ATOM 2533 C CA . GLY A 1 329 ? -21.252 10.010 5.010 1.00 93.00 329 GLY A CA 1
ATOM 2534 C C . GLY A 1 329 ? -20.826 9.281 3.741 1.00 93.00 329 GLY A C 1
ATOM 2535 O O . GLY A 1 329 ? -20.148 8.258 3.818 1.00 93.00 329 GLY A O 1
ATOM 2536 N N . ALA A 1 330 ? -21.236 9.785 2.580 1.00 93.25 330 ALA A N 1
ATOM 2537 C CA . ALA A 1 330 ? -20.849 9.234 1.287 1.00 93.25 330 ALA A CA 1
ATOM 2538 C C . ALA A 1 330 ? -20.808 10.347 0.241 1.00 93.25 330 ALA A C 1
ATOM 2540 O O . ALA A 1 330 ? -21.808 11.031 0.023 1.00 93.25 330 ALA A O 1
ATOM 2541 N N . GLU A 1 331 ? -19.675 10.497 -0.430 1.00 90.62 331 GLU A N 1
ATOM 2542 C CA . GLU A 1 331 ? -19.440 11.539 -1.426 1.00 90.62 331 GLU A CA 1
ATOM 2543 C C . GLU A 1 331 ? -18.679 10.964 -2.622 1.00 90.62 331 GLU A C 1
ATOM 2545 O O . GLU A 1 331 ? -17.804 10.112 -2.469 1.00 90.62 331 GLU A O 1
ATOM 2550 N N . ALA A 1 332 ? -19.004 11.432 -3.825 1.00 88.81 332 ALA A N 1
ATOM 2551 C CA . ALA A 1 332 ? -18.350 11.012 -5.058 1.00 88.81 332 ALA A CA 1
ATOM 2552 C C . ALA A 1 332 ? -17.455 12.130 -5.599 1.00 88.81 332 ALA A C 1
ATOM 2554 O O . ALA A 1 332 ? -17.864 13.286 -5.708 1.00 88.81 332 ALA A O 1
ATOM 2555 N N . TYR A 1 333 ? -16.244 11.766 -6.004 1.00 87.56 333 TYR A N 1
ATOM 2556 C CA . TYR A 1 333 ? -15.222 12.681 -6.483 1.00 87.56 333 TYR A CA 1
ATOM 2557 C C . TYR A 1 333 ? -14.637 12.191 -7.793 1.00 87.56 333 TYR A C 1
ATOM 2559 O O . TYR A 1 333 ? -14.261 11.030 -7.924 1.00 87.56 333 TYR A O 1
ATOM 2567 N N . ARG A 1 334 ? -14.469 13.099 -8.754 1.00 86.75 334 ARG A N 1
ATOM 2568 C CA . ARG A 1 334 ? -13.567 12.837 -9.875 1.00 86.75 334 ARG A CA 1
ATOM 2569 C C . ARG A 1 334 ? -12.136 13.077 -9.416 1.00 86.75 334 ARG A C 1
ATOM 2571 O O . ARG A 1 334 ? -11.833 14.113 -8.822 1.00 86.75 334 ARG A O 1
ATOM 2578 N N . THR A 1 335 ? -11.275 12.106 -9.674 1.00 86.44 335 THR A N 1
ATOM 2579 C CA . THR A 1 335 ? -9.852 12.169 -9.353 1.00 86.44 335 THR A CA 1
ATOM 2580 C C . THR A 1 335 ? -9.049 11.554 -10.482 1.00 86.44 335 THR A C 1
ATOM 2582 O O . THR A 1 335 ? -9.539 10.687 -11.208 1.00 86.44 335 THR A O 1
ATOM 2585 N N . THR A 1 336 ? -7.810 11.994 -10.619 1.00 87.62 336 THR A N 1
ATOM 2586 C CA . THR A 1 336 ? -6.816 11.248 -11.374 1.00 87.62 336 THR A CA 1
ATOM 2587 C C . THR A 1 336 ? -6.332 10.054 -10.550 1.00 87.62 336 THR A C 1
ATOM 2589 O O . THR A 1 336 ? -6.476 10.045 -9.324 1.00 87.62 336 THR A O 1
ATOM 2592 N N . TYR A 1 337 ? -5.818 9.038 -11.237 1.00 87.81 337 TYR A N 1
ATOM 2593 C CA . TYR A 1 337 ? -5.138 7.893 -10.646 1.00 87.81 337 TYR A CA 1
ATOM 2594 C C . TYR A 1 337 ? -3.735 7.786 -11.231 1.00 87.81 337 TYR A C 1
ATOM 2596 O O . TYR A 1 337 ? -3.580 7.596 -12.444 1.00 87.81 337 TYR A O 1
ATOM 2604 N N . LEU A 1 338 ? -2.740 7.913 -10.352 1.00 89.50 338 LEU A N 1
ATOM 2605 C CA . LEU A 1 338 ? -1.318 7.947 -10.685 1.00 89.50 338 LEU A CA 1
ATOM 2606 C C . LEU A 1 338 ? -1.004 8.989 -11.773 1.00 89.50 338 LEU A C 1
ATOM 2608 O O . LEU A 1 338 ? -0.324 8.688 -12.758 1.00 89.50 338 LEU A O 1
ATOM 2612 N N . ASP A 1 339 ? -1.498 10.222 -11.604 1.00 89.69 339 ASP A N 1
ATOM 2613 C CA . ASP A 1 339 ? -1.111 11.339 -12.473 1.00 89.69 339 ASP A CA 1
ATOM 2614 C C . ASP A 1 339 ? 0.292 11.834 -12.143 1.00 89.69 339 ASP A C 1
ATOM 2616 O O . ASP A 1 339 ? 0.522 12.696 -11.292 1.00 89.69 339 ASP A O 1
ATOM 2620 N N . LEU A 1 340 ? 1.237 11.254 -12.874 1.00 87.94 340 LEU A N 1
ATOM 2621 C CA . LEU A 1 340 ? 2.650 11.584 -12.819 1.00 87.94 340 LEU A CA 1
ATOM 2622 C C . LEU A 1 340 ? 3.071 12.472 -13.992 1.00 87.94 340 LEU A C 1
ATOM 2624 O O . LEU A 1 340 ? 4.265 12.632 -14.213 1.00 87.94 340 LEU A O 1
ATOM 2628 N N . SER A 1 341 ? 2.131 13.055 -14.747 1.00 84.44 341 SER A N 1
ATOM 2629 C CA . SER A 1 341 ? 2.426 13.797 -15.983 1.00 84.44 341 SER A CA 1
ATOM 2630 C C . SER A 1 341 ? 3.368 14.988 -15.775 1.00 84.44 341 SER A C 1
ATOM 2632 O O . SER A 1 341 ? 4.133 15.340 -16.674 1.00 84.44 341 SER A O 1
ATOM 2634 N N . ARG A 1 342 ? 3.370 15.580 -14.572 1.00 83.25 342 ARG A N 1
ATOM 2635 C CA . ARG A 1 342 ? 4.304 16.651 -14.198 1.00 83.25 342 ARG A CA 1
ATOM 2636 C C . ARG A 1 342 ? 5.758 16.178 -14.205 1.00 83.25 342 ARG A C 1
ATOM 2638 O O . ARG A 1 342 ? 6.629 16.890 -14.697 1.00 83.25 342 ARG A O 1
ATOM 2645 N N . ASP A 1 343 ? 6.001 14.993 -13.655 1.00 80.44 343 ASP A N 1
ATOM 2646 C CA . ASP A 1 343 ? 7.345 14.445 -13.463 1.00 80.44 343 ASP A CA 1
ATOM 2647 C C . ASP A 1 343 ? 7.748 13.558 -14.666 1.00 80.44 343 ASP A C 1
ATOM 2649 O O . ASP A 1 343 ? 8.914 13.508 -15.055 1.00 80.44 343 ASP A O 1
ATOM 2653 N N . PHE A 1 344 ? 6.760 12.944 -15.329 1.00 79.12 344 PHE A N 1
ATOM 2654 C CA . PHE A 1 344 ? 6.882 12.081 -16.505 1.00 79.12 344 PHE A CA 1
ATOM 2655 C C . PHE A 1 344 ? 5.806 12.428 -17.541 1.00 79.12 344 PHE A C 1
ATOM 2657 O O . PHE A 1 344 ? 4.753 11.795 -17.564 1.00 79.12 344 PHE A O 1
ATOM 2664 N N . PRO A 1 345 ? 6.058 13.372 -18.465 1.00 76.44 345 PRO A N 1
ATOM 2665 C CA . PRO A 1 345 ? 5.054 13.812 -19.442 1.00 76.44 345 PRO A CA 1
ATOM 2666 C C . PRO A 1 345 ? 4.509 12.709 -20.359 1.00 76.44 345 PRO A C 1
ATOM 2668 O O . PRO A 1 345 ? 3.436 12.855 -20.935 1.00 76.44 345 PRO A O 1
ATOM 2671 N N . SER A 1 346 ? 5.247 11.606 -20.522 1.00 72.50 346 SER A N 1
ATOM 2672 C CA . SER A 1 346 ? 4.799 10.430 -21.278 1.00 72.50 346 SER A CA 1
ATOM 2673 C C . SER A 1 346 ? 3.909 9.481 -20.473 1.00 72.50 346 SER A C 1
ATOM 2675 O O . SER A 1 346 ? 3.444 8.485 -21.023 1.00 72.50 346 SER A O 1
ATOM 2677 N N . TRP A 1 347 ? 3.723 9.729 -19.177 1.00 80.44 347 TRP A N 1
ATOM 2678 C CA . TRP A 1 347 ? 2.899 8.899 -18.314 1.00 80.44 347 TRP A CA 1
ATOM 2679 C C . TRP A 1 347 ? 1.426 9.199 -18.569 1.00 80.44 347 TRP A C 1
ATOM 2681 O O . TRP A 1 347 ? 0.956 10.320 -18.378 1.00 80.44 347 TRP A O 1
ATOM 2691 N N . SER A 1 348 ? 0.689 8.188 -19.014 1.00 74.88 348 SER A N 1
ATOM 2692 C CA . SER A 1 348 ? -0.763 8.269 -19.103 1.00 74.88 348 SER A CA 1
ATOM 2693 C C . SER A 1 348 ? -1.369 8.082 -17.720 1.00 74.88 348 SER A C 1
ATOM 2695 O O . SER A 1 348 ? -1.010 7.137 -17.019 1.00 74.88 348 SER A O 1
ATOM 2697 N N . PHE A 1 349 ? -2.342 8.911 -17.370 1.00 80.94 349 PHE A N 1
ATOM 2698 C CA . PHE A 1 349 ? -3.168 8.713 -16.186 1.00 80.94 349 PHE A CA 1
ATOM 2699 C C . PHE A 1 349 ? -4.610 8.425 -16.582 1.00 80.94 349 PHE A C 1
ATOM 2701 O O . PHE A 1 349 ? -5.054 8.725 -17.695 1.00 80.94 349 PHE A O 1
ATOM 2708 N N . GLN A 1 350 ? -5.348 7.831 -15.653 1.00 79.38 350 GLN A N 1
ATOM 2709 C CA . GLN A 1 350 ? -6.773 7.584 -15.807 1.00 79.38 350 GLN A CA 1
ATOM 2710 C C . GLN A 1 350 ? -7.556 8.517 -14.889 1.00 79.38 350 GLN A C 1
ATOM 2712 O O . GLN A 1 350 ? -7.100 8.878 -13.805 1.00 79.38 350 GLN A O 1
ATOM 2717 N N . ASN A 1 351 ? -8.745 8.918 -15.333 1.00 81.19 351 ASN A N 1
ATOM 2718 C CA . ASN A 1 351 ? -9.701 9.615 -14.484 1.00 81.19 351 ASN A CA 1
ATOM 2719 C C . ASN A 1 351 ? -10.677 8.592 -13.913 1.00 81.19 351 ASN A C 1
ATOM 2721 O O . ASN A 1 351 ? -11.332 7.873 -14.668 1.00 81.19 351 ASN A O 1
ATOM 2725 N N . HIS A 1 352 ? -10.809 8.575 -12.593 1.00 83.81 352 HIS A N 1
ATOM 2726 C CA . HIS A 1 352 ? -11.735 7.716 -11.874 1.00 83.81 352 HIS A CA 1
ATOM 2727 C C . HIS A 1 352 ? -12.791 8.559 -11.166 1.00 83.81 352 HIS A C 1
ATOM 2729 O O . HIS A 1 352 ? -12.561 9.714 -10.796 1.00 83.81 352 HIS A O 1
ATOM 2735 N N . VAL A 1 353 ? -13.964 7.964 -10.968 1.00 86.38 353 VAL A N 1
ATOM 2736 C CA . VAL A 1 353 ? -14.890 8.417 -9.933 1.00 86.38 353 VAL A CA 1
ATOM 2737 C C . VAL A 1 353 ? -14.567 7.600 -8.692 1.00 86.38 353 VAL A C 1
ATOM 2739 O O . VAL A 1 353 ? -14.776 6.390 -8.691 1.00 86.38 353 VAL A O 1
ATOM 2742 N N . CYS A 1 354 ? -14.016 8.258 -7.677 1.00 90.12 354 CYS A N 1
ATOM 2743 C CA . CYS A 1 354 ? -13.770 7.671 -6.370 1.00 90.12 354 CYS A CA 1
ATOM 2744 C C . CYS A 1 354 ? -14.881 8.056 -5.401 1.00 90.12 354 CYS A C 1
ATOM 2746 O O . CYS A 1 354 ? -15.382 9.180 -5.427 1.00 90.12 354 CYS A O 1
ATOM 2748 N N . TYR A 1 355 ? -15.229 7.129 -4.523 1.00 92.12 355 TYR A N 1
ATOM 2749 C CA . TYR A 1 355 ? -16.219 7.317 -3.479 1.00 92.12 355 TYR A CA 1
ATOM 2750 C C . TYR A 1 355 ? -15.496 7.422 -2.143 1.00 92.12 355 TYR A C 1
ATOM 2752 O O . TYR A 1 355 ? -14.753 6.517 -1.766 1.00 92.12 355 TYR A O 1
ATOM 2760 N N . LEU A 1 356 ? -15.709 8.536 -1.448 1.00 95.06 356 LEU A N 1
ATOM 2761 C CA . LEU A 1 356 ? -15.341 8.710 -0.052 1.00 95.06 356 LEU A CA 1
ATOM 2762 C C . LEU A 1 356 ? -16.545 8.305 0.790 1.00 95.06 356 LEU A C 1
ATOM 2764 O O . LEU A 1 356 ? -17.564 8.990 0.770 1.00 95.06 356 LEU A O 1
ATOM 2768 N N . THR A 1 357 ? -16.443 7.193 1.505 1.00 95.56 357 THR A N 1
ATOM 2769 C CA . THR A 1 357 ? -17.513 6.695 2.370 1.00 95.56 357 THR A CA 1
ATOM 2770 C C . THR A 1 357 ? -17.001 6.562 3.790 1.00 95.56 357 THR A C 1
ATOM 2772 O O . THR A 1 357 ? -16.006 5.883 4.022 1.00 95.56 357 THR A O 1
ATOM 2775 N N . SER A 1 358 ? -17.698 7.180 4.734 1.00 97.50 358 SER A N 1
ATOM 2776 C CA . SER A 1 358 ? -17.480 7.017 6.167 1.00 97.50 358 SER A CA 1
ATOM 2777 C C . SER A 1 358 ? -18.612 6.164 6.723 1.00 97.50 358 SER A C 1
ATOM 2779 O O . SER A 1 358 ? -19.787 6.508 6.565 1.00 97.50 358 SER A O 1
ATOM 2781 N N . ALA A 1 359 ? -18.281 5.057 7.379 1.00 97.69 359 ALA A N 1
ATOM 2782 C CA . ALA A 1 359 ? -19.262 4.146 7.948 1.00 97.69 359 ALA A CA 1
ATOM 2783 C C . ALA A 1 359 ? -18.871 3.722 9.361 1.00 97.69 359 ALA A C 1
ATOM 2785 O O . ALA A 1 359 ? -17.723 3.384 9.636 1.00 97.69 359 ALA A O 1
ATOM 2786 N N . ARG A 1 360 ? -19.839 3.762 10.271 1.00 97.81 360 ARG A N 1
ATOM 2787 C CA . ARG A 1 360 ? -19.665 3.406 11.676 1.00 97.81 360 ARG A CA 1
ATOM 2788 C C . ARG A 1 360 ? -20.008 1.941 11.880 1.00 97.81 360 ARG A C 1
ATOM 2790 O O . ARG A 1 360 ? -21.034 1.489 11.382 1.00 97.81 360 ARG A O 1
ATOM 2797 N N . LYS A 1 361 ? -19.179 1.208 12.614 1.00 97.06 361 LYS A N 1
ATOM 2798 C CA . LYS A 1 361 ? -19.471 -0.166 13.021 1.00 97.06 361 LYS A CA 1
ATOM 2799 C C . LYS A 1 361 ? -20.736 -0.168 13.877 1.00 97.06 361 LYS A C 1
ATOM 2801 O O . LYS A 1 361 ? -20.797 0.523 14.888 1.00 97.06 361 LYS A O 1
ATOM 2806 N N . THR A 1 362 ? -21.745 -0.929 13.466 1.00 91.56 362 THR A N 1
ATOM 2807 C CA . THR A 1 362 ? -23.024 -1.030 14.175 1.00 91.56 362 THR A CA 1
ATOM 2808 C C . THR A 1 362 ? -23.448 -2.483 14.286 1.00 91.56 362 THR A C 1
ATOM 2810 O O . THR A 1 362 ? -23.705 -3.132 13.273 1.00 91.56 362 THR A O 1
ATOM 2813 N N . GLY A 1 363 ? -23.573 -2.970 15.520 1.00 81.31 363 GLY A N 1
ATOM 2814 C CA . GLY A 1 363 ? -23.975 -4.346 15.798 1.00 81.31 363 GLY A CA 1
ATOM 2815 C C . GLY A 1 363 ? -22.985 -5.395 15.282 1.00 81.31 363 GLY A C 1
ATOM 2816 O O . GLY A 1 363 ? -21.869 -5.098 14.846 1.00 81.31 363 GLY A O 1
ATOM 2817 N N . GLU A 1 364 ? -23.407 -6.654 15.344 1.00 77.56 364 GLU A N 1
ATOM 2818 C CA . GLU A 1 364 ? -22.658 -7.758 14.752 1.00 77.56 364 GLU A CA 1
ATOM 2819 C C . GLU A 1 364 ? -22.763 -7.711 13.225 1.00 77.56 364 GLU A C 1
ATOM 2821 O O . GLU A 1 364 ? -23.820 -7.395 12.666 1.00 77.56 364 GLU A O 1
ATOM 2826 N N . ALA A 1 365 ? -21.671 -8.056 12.537 1.00 72.38 365 ALA A N 1
ATOM 2827 C CA . ALA A 1 365 ? -21.715 -8.288 11.103 1.00 72.38 365 ALA A CA 1
ATOM 2828 C C . ALA A 1 365 ? -22.800 -9.335 10.841 1.00 72.38 365 ALA A C 1
ATOM 2830 O O . ALA A 1 365 ? -22.704 -10.468 11.318 1.00 72.38 365 ALA A O 1
ATOM 2831 N N . ARG A 1 366 ? -23.860 -8.956 10.113 1.00 65.25 366 ARG A N 1
ATOM 2832 C CA . ARG A 1 366 ? -24.922 -9.897 9.762 1.00 65.25 366 ARG A CA 1
ATOM 2833 C C . ARG A 1 366 ? -24.259 -11.032 8.999 1.00 65.25 366 ARG A C 1
ATOM 2835 O O . ARG A 1 366 ? -23.897 -10.861 7.835 1.00 65.25 366 ARG A O 1
ATOM 2842 N N . GLN A 1 367 ? -24.137 -12.202 9.625 1.00 57.31 367 GLN A N 1
ATOM 2843 C CA . GLN A 1 367 ? -23.858 -13.433 8.905 1.00 57.31 367 GLN A CA 1
ATOM 2844 C C . GLN A 1 367 ? -25.077 -13.710 8.025 1.00 57.31 367 GLN A C 1
ATOM 2846 O O . GLN A 1 367 ? -25.945 -14.521 8.340 1.00 57.31 367 GLN A O 1
ATOM 2851 N N . LYS A 1 368 ? -25.181 -13.015 6.887 1.00 50.47 368 LYS A N 1
ATOM 2852 C CA . LYS A 1 368 ? -25.931 -13.551 5.765 1.00 50.47 368 LYS A CA 1
ATOM 2853 C C . LYS A 1 368 ? -25.212 -14.849 5.458 1.00 50.47 368 LYS A C 1
ATOM 2855 O O . LYS A 1 368 ? -24.094 -14.792 4.948 1.00 50.47 368 LYS A O 1
ATOM 2860 N N . LEU A 1 369 ? -25.841 -15.972 5.835 1.00 44.62 369 LEU A N 1
ATOM 2861 C CA . LEU A 1 369 ? -25.484 -17.316 5.391 1.00 44.62 369 LEU A CA 1
ATOM 2862 C C . LEU A 1 369 ? -24.929 -17.163 3.986 1.00 44.62 369 LEU A C 1
ATOM 2864 O O . LEU A 1 369 ? -25.664 -16.715 3.096 1.00 44.62 369 LEU A O 1
ATOM 2868 N N . VAL A 1 370 ? -23.623 -17.409 3.829 1.00 43.72 370 VAL A N 1
ATOM 2869 C CA . VAL A 1 370 ? -22.992 -17.446 2.513 1.00 43.72 370 VAL A CA 1
ATOM 2870 C C . VAL A 1 370 ? -23.909 -18.342 1.708 1.00 43.72 370 VAL A C 1
ATOM 2872 O O . VAL A 1 370 ? -24.092 -19.506 2.067 1.00 43.72 370 VAL A O 1
ATOM 2875 N N . ARG A 1 371 ? -24.623 -17.763 0.733 1.00 40.84 371 ARG A N 1
ATOM 2876 C CA . ARG A 1 371 ? -25.518 -18.556 -0.101 1.00 40.84 371 ARG A CA 1
ATOM 2877 C C . ARG A 1 371 ? -24.609 -19.604 -0.707 1.00 40.84 371 ARG A C 1
ATOM 2879 O O . ARG A 1 371 ? -23.678 -19.245 -1.420 1.00 40.84 371 ARG A O 1
ATOM 2886 N N . ARG A 1 372 ? -24.830 -20.855 -0.308 1.00 44.28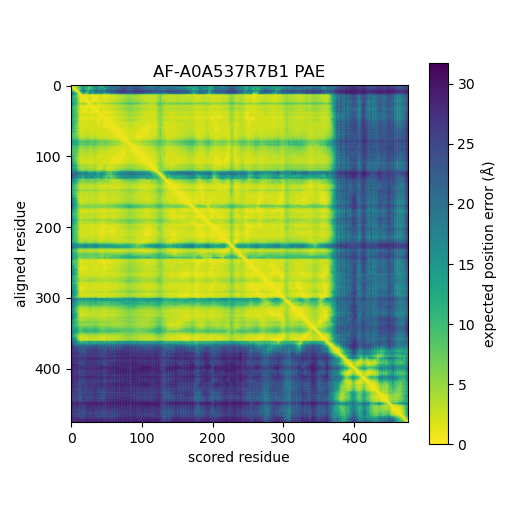 372 ARG A N 1
ATOM 2887 C CA . ARG A 1 372 ? -24.092 -22.007 -0.802 1.00 44.28 372 ARG A CA 1
ATOM 2888 C C . ARG A 1 372 ? -24.015 -21.870 -2.319 1.00 44.28 372 ARG A C 1
ATOM 2890 O O . ARG A 1 372 ? -25.054 -21.669 -2.951 1.00 44.28 372 ARG A O 1
ATOM 2897 N N . THR A 1 373 ? -22.803 -21.925 -2.868 1.00 40.78 373 THR A N 1
ATOM 2898 C CA . THR A 1 373 ? -22.602 -22.074 -4.309 1.00 40.78 373 THR A CA 1
ATOM 2899 C C . THR A 1 373 ? -23.468 -23.254 -4.742 1.00 40.78 373 THR A C 1
ATOM 2901 O O . THR A 1 373 ? -23.318 -24.327 -4.144 1.00 40.78 373 THR A O 1
ATOM 2904 N N . PRO A 1 374 ? -24.425 -23.066 -5.668 1.00 42.22 374 PRO A N 1
ATOM 2905 C CA . PRO A 1 374 ? -25.284 -24.157 -6.095 1.00 42.22 374 PRO A CA 1
ATOM 2906 C C . PRO A 1 374 ? -24.407 -25.329 -6.535 1.00 42.22 374 PRO A C 1
ATOM 2908 O O . PRO A 1 374 ? -23.399 -25.121 -7.214 1.00 42.22 374 PRO A O 1
ATOM 2911 N N . ASN A 1 375 ? -24.749 -26.557 -6.143 1.00 47.25 375 ASN A N 1
ATOM 2912 C CA . ASN A 1 375 ? -24.082 -27.719 -6.732 1.00 47.25 375 ASN A CA 1
ATOM 2913 C C . ASN A 1 375 ? -24.261 -27.675 -8.257 1.00 47.25 375 ASN A C 1
ATOM 2915 O O . ASN A 1 375 ? -25.247 -27.130 -8.744 1.00 47.25 375 ASN A O 1
ATOM 2919 N N . ALA A 1 376 ? -23.359 -28.297 -9.021 1.00 45.19 376 ALA A N 1
ATOM 2920 C CA . ALA A 1 376 ? -23.486 -28.367 -10.482 1.00 45.19 376 ALA A CA 1
ATOM 2921 C C . ALA A 1 376 ? -24.863 -28.898 -10.943 1.00 45.19 376 ALA A C 1
ATOM 2923 O O . ALA A 1 376 ? -25.361 -28.504 -11.988 1.00 45.19 376 ALA A O 1
ATOM 2924 N N . THR A 1 377 ? -25.506 -29.733 -10.119 1.00 48.53 377 THR A N 1
ATOM 2925 C CA . THR A 1 377 ? -26.861 -30.276 -10.313 1.00 48.53 377 THR A CA 1
ATOM 2926 C C . THR A 1 377 ? -28.000 -29.292 -10.012 1.00 48.53 377 THR A C 1
ATOM 2928 O O . THR A 1 377 ? -29.149 -29.572 -10.324 1.00 48.53 377 THR A O 1
ATOM 2931 N N . GLU A 1 378 ? -27.712 -28.183 -9.333 1.00 44.72 378 GLU A N 1
ATOM 2932 C CA . GLU A 1 378 ? -28.661 -27.129 -8.940 1.00 44.72 378 GLU A CA 1
ATOM 2933 C C . GLU A 1 378 ? -28.627 -25.934 -9.914 1.00 44.72 378 GLU A C 1
ATOM 2935 O O . GLU A 1 378 ? -29.439 -25.014 -9.801 1.00 44.72 378 GLU A O 1
ATOM 2940 N N . ILE A 1 379 ? -27.696 -25.939 -10.874 1.00 50.38 379 ILE A N 1
ATOM 2941 C CA . ILE A 1 379 ? -27.642 -24.971 -11.971 1.00 50.38 379 ILE A CA 1
ATOM 2942 C C . ILE A 1 379 ? -28.703 -25.394 -13.000 1.00 50.38 379 ILE A C 1
ATOM 2944 O O . ILE A 1 379 ? -28.709 -26.559 -13.397 1.00 50.38 379 ILE A O 1
ATOM 2948 N N . PRO A 1 380 ? -29.619 -24.500 -13.423 1.00 52.81 380 PRO A N 1
ATOM 2949 C CA . PRO A 1 380 ? -30.655 -24.849 -14.388 1.00 52.81 380 PRO A CA 1
ATOM 2950 C C . PRO A 1 380 ? -30.037 -25.472 -15.641 1.00 52.81 380 PRO A C 1
ATOM 2952 O O . PRO A 1 380 ? -29.108 -24.904 -16.214 1.00 52.81 380 PRO A O 1
ATOM 2955 N N . GLU A 1 381 ? -30.573 -26.612 -16.086 1.00 53.62 381 GLU A N 1
ATOM 2956 C CA . GLU A 1 381 ? -30.082 -27.289 -17.292 1.00 53.62 381 GLU A CA 1
ATOM 2957 C C . GLU A 1 381 ? -30.151 -26.381 -18.522 1.00 53.62 381 GLU A C 1
ATOM 2959 O O . GLU A 1 381 ? -29.341 -26.529 -19.426 1.00 53.62 381 GLU A O 1
ATOM 2964 N N . ILE A 1 382 ? -31.079 -25.422 -18.558 1.00 51.00 382 ILE A N 1
ATOM 2965 C CA . ILE A 1 382 ? -31.315 -24.559 -19.715 1.00 51.00 382 ILE A CA 1
ATOM 2966 C C . ILE A 1 382 ? -30.645 -23.204 -19.496 1.00 51.00 382 ILE A C 1
ATOM 2968 O O . ILE A 1 382 ? -31.026 -22.427 -18.618 1.00 51.00 382 ILE A O 1
ATOM 2972 N N . VAL A 1 383 ? -29.667 -22.904 -20.348 1.00 54.22 383 VAL A N 1
ATOM 2973 C CA . VAL A 1 383 ? -29.044 -21.584 -20.426 1.00 54.22 383 VAL A CA 1
ATOM 2974 C C . VAL A 1 383 ? -30.052 -20.616 -21.056 1.00 54.22 383 VAL A C 1
ATOM 2976 O O . VAL A 1 383 ? -30.614 -20.960 -22.094 1.00 54.22 383 VAL A O 1
ATOM 2979 N N . PRO A 1 384 ? -30.331 -19.432 -20.479 1.00 53.16 384 PRO A N 1
ATOM 2980 C CA . PRO A 1 384 ? -31.320 -18.508 -21.032 1.00 53.16 384 PRO A CA 1
ATOM 2981 C C . PRO A 1 384 ? -30.974 -18.057 -22.460 1.00 53.16 384 PRO A C 1
ATOM 2983 O O . PRO A 1 384 ? -29.805 -17.939 -22.833 1.00 53.16 384 PRO A O 1
ATOM 2986 N N . GLN A 1 385 ? -32.008 -17.794 -23.267 1.00 51.88 385 GLN A N 1
ATOM 2987 C CA . GLN A 1 385 ? -31.840 -17.326 -24.642 1.00 51.88 385 GLN A CA 1
ATOM 2988 C C . GLN A 1 385 ? -31.246 -15.920 -24.678 1.00 51.88 385 GLN A C 1
ATOM 2990 O O . GLN A 1 385 ? -31.782 -15.013 -24.050 1.00 51.88 385 GLN A O 1
ATOM 2995 N N . HIS A 1 386 ? -30.148 -15.807 -25.432 1.00 53.09 386 HIS A N 1
ATOM 2996 C CA . HIS A 1 386 ? -29.504 -14.629 -26.016 1.00 53.09 386 HIS A CA 1
ATOM 2997 C C . HIS A 1 386 ? -29.924 -13.247 -25.487 1.00 53.09 386 HIS A C 1
ATOM 2999 O O . HIS A 1 386 ? -31.074 -12.831 -25.595 1.00 53.09 386 HIS A O 1
ATOM 3005 N N . PHE A 1 387 ? -28.922 -12.469 -25.080 1.00 60.09 387 PHE A N 1
ATOM 3006 C CA . PHE A 1 387 ? -28.977 -11.019 -24.904 1.00 60.09 387 PHE A CA 1
ATOM 3007 C C . PHE A 1 387 ? -29.568 -10.317 -26.148 1.00 60.09 387 PHE A C 1
ATOM 3009 O O . PHE A 1 387 ? -28.902 -10.291 -27.194 1.00 60.09 387 PHE A O 1
ATOM 3016 N N . PRO A 1 388 ? -30.784 -9.740 -26.099 1.00 53.81 388 PRO A N 1
ATOM 3017 C CA . PRO A 1 388 ? -31.301 -8.947 -27.208 1.00 53.81 388 PRO A CA 1
ATOM 3018 C C . PRO A 1 388 ? -30.401 -7.719 -27.410 1.00 53.81 388 PRO A C 1
ATOM 3020 O O . PRO A 1 388 ? -30.253 -6.902 -26.503 1.00 53.81 388 PRO A O 1
ATOM 3023 N N . GLY A 1 389 ? -29.772 -7.599 -28.584 1.00 56.03 389 GLY A N 1
ATOM 3024 C CA . GLY A 1 389 ? -28.882 -6.477 -28.912 1.00 56.03 389 GLY A CA 1
ATOM 3025 C C . GLY A 1 389 ? -27.400 -6.665 -28.557 1.00 56.03 389 GLY A C 1
ATOM 3026 O O . GLY A 1 389 ? -26.639 -5.702 -28.670 1.00 56.03 389 GLY A O 1
ATOM 3027 N N . ALA A 1 390 ? -26.966 -7.869 -28.156 1.00 61.78 390 ALA A N 1
ATOM 3028 C CA . ALA A 1 390 ? -25.542 -8.195 -28.061 1.00 61.78 390 ALA A CA 1
ATOM 3029 C C . ALA A 1 390 ? -24.983 -8.700 -29.400 1.00 61.78 390 ALA A C 1
ATOM 3031 O O . ALA A 1 390 ? -25.509 -9.645 -29.981 1.00 61.78 390 ALA A O 1
ATOM 3032 N N . ASN A 1 391 ? -23.888 -8.102 -29.857 1.00 69.88 391 ASN A N 1
ATOM 3033 C CA . ASN A 1 391 ? -23.135 -8.478 -31.045 1.00 69.88 391 ASN A CA 1
ATOM 3034 C C . ASN A 1 391 ? -21.675 -8.721 -30.658 1.00 69.88 391 ASN A C 1
ATOM 3036 O O . ASN A 1 391 ? -21.071 -7.905 -29.962 1.00 69.88 391 ASN A O 1
ATOM 3040 N N . LEU A 1 392 ? -21.086 -9.810 -31.143 1.00 67.31 392 LEU A N 1
ATOM 3041 C CA . LEU A 1 392 ? -19.642 -10.012 -31.071 1.00 67.31 392 LEU A CA 1
ATOM 3042 C C . LEU A 1 392 ? -19.002 -9.395 -32.311 1.00 67.31 392 LEU A C 1
ATOM 3044 O O . LEU A 1 392 ? -19.342 -9.740 -33.440 1.00 67.31 392 LEU A O 1
ATOM 3048 N N . ILE A 1 393 ? -18.081 -8.464 -32.097 1.00 77.06 393 ILE A N 1
ATOM 3049 C CA . ILE A 1 393 ? -17.321 -7.810 -33.154 1.00 77.06 393 ILE A CA 1
ATOM 3050 C C . ILE A 1 393 ? -15.894 -8.336 -33.074 1.00 77.06 393 ILE A C 1
ATOM 3052 O O . ILE A 1 393 ? -15.157 -8.022 -32.139 1.00 77.06 393 ILE A O 1
ATOM 3056 N N . HIS A 1 394 ? -15.495 -9.129 -34.064 1.00 71.38 394 HIS A N 1
ATOM 3057 C CA . HIS A 1 394 ? -14.095 -9.495 -34.240 1.00 71.38 394 HIS A CA 1
ATOM 3058 C C . HIS A 1 394 ? -13.373 -8.332 -34.915 1.00 71.38 394 HIS A C 1
ATOM 3060 O O . HIS A 1 394 ? -13.694 -7.969 -36.048 1.00 71.38 394 HIS A O 1
ATOM 3066 N N . ARG A 1 395 ? -12.416 -7.719 -34.214 1.00 75.12 395 ARG A N 1
ATOM 3067 C CA . ARG A 1 395 ? -11.578 -6.662 -34.778 1.00 75.12 395 ARG A CA 1
ATOM 3068 C C . ARG A 1 395 ? -10.191 -7.236 -35.029 1.00 75.12 395 ARG A C 1
ATOM 3070 O O . ARG A 1 395 ? -9.458 -7.552 -34.096 1.00 75.12 395 ARG A O 1
ATOM 3077 N N . GLN A 1 396 ? -9.846 -7.362 -36.305 1.00 60.06 396 GLN A N 1
ATOM 3078 C CA . GLN A 1 396 ? -8.496 -7.689 -36.739 1.00 60.06 396 GLN A CA 1
ATOM 3079 C C . GLN A 1 396 ? -7.844 -6.392 -37.210 1.00 60.06 396 GLN A C 1
ATOM 3081 O O . GLN A 1 396 ? -8.297 -5.782 -38.178 1.00 60.06 396 GLN A O 1
ATOM 3086 N N . ASN A 1 397 ? -6.841 -5.919 -36.472 1.00 55.00 397 ASN A N 1
ATOM 3087 C CA . ASN A 1 397 ? -6.066 -4.757 -36.889 1.00 55.00 397 ASN A CA 1
ATOM 3088 C C . ASN A 1 397 ? -5.111 -5.216 -37.995 1.00 55.00 397 ASN A C 1
ATOM 3090 O O . ASN A 1 397 ? -4.249 -6.050 -37.740 1.00 55.00 397 ASN A O 1
ATOM 3094 N N . LEU A 1 398 ? -5.299 -4.723 -39.220 1.00 54.19 398 LEU A N 1
ATOM 3095 C CA . LEU A 1 398 ? -4.520 -5.167 -40.384 1.00 54.19 398 LEU A CA 1
ATOM 3096 C C . LEU A 1 398 ? -3.080 -4.623 -40.388 1.00 54.19 398 LEU A C 1
ATOM 3098 O O . LEU A 1 398 ? -2.239 -5.160 -41.100 1.00 54.19 398 LEU A O 1
ATOM 3102 N N . ASP A 1 399 ? -2.791 -3.613 -39.561 1.00 54.66 399 ASP A N 1
ATOM 3103 C CA . ASP A 1 399 ? -1.512 -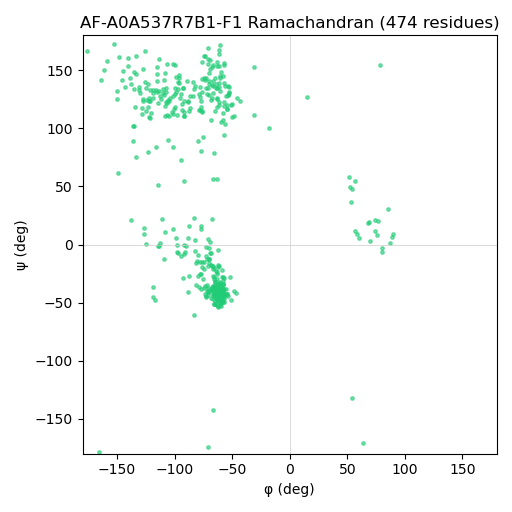2.891 -39.572 1.00 54.66 399 ASP A CA 1
ATOM 3104 C C . ASP A 1 399 ? -0.497 -3.359 -38.511 1.00 54.66 399 ASP A C 1
ATOM 3106 O O . ASP A 1 399 ? 0.610 -2.829 -38.442 1.00 54.66 399 ASP A O 1
ATOM 3110 N N . VAL A 1 400 ? -0.828 -4.348 -37.670 1.00 51.00 400 VAL A N 1
ATOM 3111 C CA . VAL A 1 400 ? 0.091 -4.881 -36.646 1.00 51.00 400 VAL A CA 1
ATOM 3112 C C . VAL A 1 400 ? -0.156 -6.383 -36.483 1.00 51.00 400 VAL A C 1
ATOM 3114 O O . VAL A 1 400 ? -1.312 -6.797 -36.484 1.00 51.00 400 VAL A O 1
ATOM 3117 N N . GLU A 1 401 ? 0.892 -7.196 -36.290 1.00 55.50 401 GLU A N 1
ATOM 3118 C CA . GLU A 1 401 ? 0.810 -8.609 -35.854 1.00 55.50 401 GLU A CA 1
ATOM 3119 C C . GLU A 1 401 ? 0.206 -8.735 -34.434 1.00 55.50 401 GLU A C 1
ATOM 3121 O O . GLU A 1 401 ? 0.824 -9.244 -33.501 1.00 55.50 401 GLU A O 1
ATOM 3126 N N . GLN A 1 402 ? -0.999 -8.213 -34.218 1.00 55.25 402 GLN A N 1
ATOM 3127 C CA . GLN A 1 402 ? -1.718 -8.324 -32.960 1.00 55.25 402 GLN A CA 1
ATOM 3128 C C . GLN A 1 402 ? -2.720 -9.467 -33.019 1.00 55.25 402 GLN A C 1
ATOM 3130 O O . GLN A 1 402 ? -3.421 -9.683 -34.010 1.00 55.25 402 GLN A O 1
ATOM 3135 N N . THR A 1 403 ? -2.791 -10.188 -31.905 1.00 58.50 403 THR A N 1
ATOM 3136 C CA . THR A 1 403 ? -3.777 -11.229 -31.648 1.00 58.50 403 THR A CA 1
ATOM 3137 C C . THR A 1 403 ? -5.183 -10.662 -31.875 1.00 58.50 403 THR A C 1
ATOM 3139 O O . THR A 1 403 ? -5.481 -9.587 -31.350 1.00 58.50 403 THR A O 1
ATOM 3142 N N . PRO A 1 404 ? -6.058 -11.337 -32.642 1.00 64.50 404 PRO A N 1
ATOM 3143 C CA . PRO A 1 404 ? -7.411 -10.852 -32.890 1.00 64.50 404 PRO A CA 1
ATOM 3144 C C . PRO A 1 404 ? -8.146 -10.596 -31.570 1.00 64.50 404 PRO A C 1
ATOM 3146 O O . PRO A 1 404 ? -8.210 -11.471 -30.704 1.00 64.50 404 PRO A O 1
ATOM 3149 N N . ILE A 1 405 ? -8.711 -9.396 -31.429 1.00 71.06 405 ILE A N 1
ATOM 3150 C CA . ILE A 1 405 ? -9.471 -8.990 -30.244 1.00 71.06 405 ILE A CA 1
ATOM 3151 C C . ILE A 1 405 ? -10.952 -9.210 -30.548 1.00 71.06 405 ILE A C 1
ATOM 3153 O O . ILE A 1 405 ? -11.444 -8.833 -31.617 1.00 71.06 405 ILE A O 1
ATOM 3157 N N . THR A 1 406 ? -11.678 -9.825 -29.615 1.00 74.62 406 THR A N 1
ATOM 3158 C CA . THR A 1 406 ? -13.135 -9.946 -29.724 1.00 74.62 406 THR A CA 1
ATOM 3159 C C . THR A 1 406 ? -13.797 -8.954 -28.787 1.00 74.62 406 THR A C 1
ATOM 3161 O O . THR A 1 406 ? -13.496 -8.919 -27.599 1.00 74.62 406 THR A O 1
ATOM 3164 N N . ILE A 1 407 ? -14.695 -8.134 -29.325 1.00 75.38 407 ILE A N 1
ATOM 3165 C CA . ILE A 1 407 ? -15.426 -7.119 -28.573 1.00 75.38 407 ILE A CA 1
ATOM 3166 C C . ILE A 1 407 ? -16.873 -7.580 -28.439 1.00 75.38 407 ILE A C 1
ATOM 3168 O O . ILE A 1 407 ? -17.576 -7.725 -29.437 1.00 75.38 407 ILE A O 1
ATOM 3172 N N . LEU A 1 408 ? -17.340 -7.770 -27.210 1.00 74.25 408 LEU A N 1
ATOM 3173 C CA . LEU A 1 408 ? -18.761 -7.853 -26.915 1.00 74.25 408 LEU A CA 1
ATOM 3174 C C . LEU A 1 408 ? -19.353 -6.452 -26.945 1.00 74.25 408 LEU A C 1
ATOM 3176 O O . LEU A 1 408 ? -19.044 -5.623 -26.093 1.00 74.25 408 LEU A O 1
ATOM 3180 N N . ARG A 1 409 ? -20.238 -6.201 -27.900 1.00 76.00 409 ARG A N 1
ATOM 3181 C CA . ARG A 1 409 ? -21.024 -4.977 -27.988 1.00 76.00 409 ARG A CA 1
ATOM 3182 C C . ARG A 1 409 ? -22.452 -5.270 -27.551 1.00 76.00 409 ARG A C 1
ATOM 3184 O O . ARG A 1 409 ? -23.082 -6.114 -28.163 1.00 76.00 409 ARG A O 1
ATOM 3191 N N . HIS A 1 410 ? -22.987 -4.571 -26.557 1.00 69.44 410 HIS A N 1
ATOM 3192 C CA . HIS A 1 410 ? -24.370 -4.742 -26.108 1.00 69.44 410 HIS A CA 1
ATOM 3193 C C . HIS A 1 410 ? -25.105 -3.399 -26.069 1.00 69.44 410 HIS A C 1
ATOM 3195 O O . HIS A 1 410 ? -24.704 -2.477 -25.355 1.00 69.44 410 HIS A O 1
ATOM 3201 N N . ASP A 1 411 ? -26.227 -3.308 -26.782 1.00 63.81 411 ASP A N 1
ATOM 3202 C CA . ASP A 1 411 ? -27.095 -2.123 -26.813 1.00 63.81 411 ASP A CA 1
ATOM 3203 C C . ASP A 1 411 ? -28.195 -2.228 -25.736 1.00 63.81 411 ASP A C 1
ATOM 3205 O O . ASP A 1 411 ? -29.388 -2.212 -26.015 1.00 63.81 411 ASP A O 1
ATOM 3209 N N . GLY A 1 412 ? -27.781 -2.432 -24.479 1.00 55.25 412 GLY A N 1
ATOM 3210 C CA . GLY A 1 412 ? -28.689 -2.822 -23.381 1.00 55.25 412 GLY A CA 1
ATOM 3211 C C . GLY A 1 412 ? -29.474 -1.666 -22.771 1.00 55.25 412 GLY A C 1
ATOM 3212 O O . GLY A 1 412 ? -30.447 -1.883 -22.055 1.00 55.25 412 GLY A O 1
ATOM 3213 N N . VAL A 1 413 ? -29.063 -0.436 -23.078 1.00 53.72 413 VAL A N 1
ATOM 3214 C CA . VAL A 1 413 ? -29.749 0.797 -22.701 1.00 53.72 413 VAL A CA 1
ATOM 3215 C C . VAL A 1 413 ? -29.944 1.610 -23.983 1.00 53.72 413 VAL A C 1
ATOM 3217 O O . VAL A 1 413 ? -28.953 1.868 -24.674 1.00 53.72 413 VAL A O 1
ATOM 3220 N N . PRO A 1 414 ? -31.176 2.031 -24.330 1.00 43.69 414 PRO A N 1
ATOM 3221 C CA . PRO A 1 414 ? -31.408 2.888 -25.488 1.00 43.69 414 PRO A CA 1
ATOM 3222 C C . PRO A 1 414 ? -30.485 4.116 -25.457 1.00 43.69 414 PRO A C 1
ATOM 3224 O O . PRO A 1 414 ? -30.494 4.885 -24.499 1.00 43.69 414 PRO A O 1
ATOM 3227 N N . GLY A 1 415 ? -29.647 4.272 -26.486 1.00 56.91 415 GLY A N 1
ATOM 3228 C CA . GLY A 1 415 ? -28.688 5.378 -26.601 1.00 56.91 415 GLY A CA 1
ATOM 3229 C C . GLY A 1 415 ? -27.317 5.164 -25.944 1.00 56.91 415 GLY A C 1
ATOM 3230 O O . GLY A 1 415 ? -26.480 6.061 -26.025 1.00 56.91 415 GLY A O 1
ATOM 3231 N N . ARG A 1 416 ? -27.034 4.002 -25.332 1.00 53.47 416 ARG A N 1
ATOM 3232 C CA . ARG A 1 416 ? -25.715 3.701 -24.750 1.00 53.47 416 ARG A CA 1
ATOM 3233 C C . ARG A 1 416 ? -25.250 2.294 -25.119 1.00 53.47 416 ARG A C 1
ATOM 3235 O O . ARG A 1 416 ? -25.651 1.305 -24.513 1.00 53.47 416 ARG A O 1
ATOM 3242 N N . THR A 1 417 ? -24.343 2.229 -26.085 1.00 67.31 417 THR A N 1
ATOM 3243 C CA . THR A 1 417 ? -23.641 1.000 -26.455 1.00 67.31 417 THR A CA 1
ATOM 3244 C C . THR A 1 417 ? -22.536 0.703 -25.440 1.00 67.31 417 THR A C 1
ATOM 3246 O O . THR A 1 417 ? -21.644 1.526 -25.230 1.00 67.31 417 THR A O 1
ATOM 3249 N N . ILE A 1 418 ? -22.562 -0.483 -24.831 1.00 66.62 418 ILE A N 1
ATOM 3250 C CA . ILE A 1 418 ? -21.459 -0.992 -24.004 1.00 66.62 418 ILE A CA 1
ATOM 3251 C C . ILE A 1 418 ? -20.575 -1.858 -24.899 1.00 66.62 418 ILE A C 1
ATOM 3253 O O . ILE A 1 418 ? -21.088 -2.714 -25.611 1.00 66.62 418 ILE A O 1
ATOM 3257 N N . SER A 1 419 ? -19.262 -1.625 -24.896 1.00 75.56 419 SER A N 1
ATOM 3258 C CA . SER A 1 419 ? -18.281 -2.454 -25.607 1.00 75.56 419 SER A CA 1
ATOM 3259 C C . SER A 1 419 ? -17.258 -2.986 -24.608 1.00 75.56 419 SER A C 1
ATOM 3261 O O . SER A 1 419 ? -16.646 -2.196 -23.893 1.00 75.56 419 SER A O 1
ATOM 3263 N N . LEU A 1 420 ? -17.096 -4.304 -24.541 1.00 71.56 420 LEU A N 1
ATOM 3264 C CA . LEU A 1 420 ? -16.167 -4.989 -23.647 1.00 71.56 420 LEU A CA 1
ATOM 3265 C C . LEU A 1 420 ? -15.234 -5.863 -24.484 1.00 71.56 420 LEU A C 1
ATOM 3267 O O . LEU A 1 420 ? -15.705 -6.705 -25.245 1.00 71.56 420 LEU A O 1
ATOM 3271 N N . GLU A 1 421 ? -13.925 -5.681 -24.353 1.00 76.19 421 GLU A N 1
ATOM 3272 C CA . GLU A 1 421 ? -12.973 -6.644 -24.906 1.00 76.19 421 GLU A CA 1
ATOM 3273 C C . GLU A 1 421 ? -13.041 -7.933 -24.092 1.00 76.19 421 GLU A C 1
ATOM 3275 O O . GLU A 1 421 ? -12.973 -7.914 -22.863 1.00 76.19 421 GLU A O 1
ATOM 3280 N N . ILE A 1 422 ? -13.206 -9.054 -24.780 1.00 69.06 422 ILE A N 1
ATOM 3281 C CA . ILE A 1 422 ? -13.296 -10.373 -24.171 1.00 69.06 422 ILE A CA 1
ATOM 3282 C C . ILE A 1 422 ? -12.293 -11.316 -24.823 1.00 69.06 422 ILE A C 1
ATOM 3284 O O . ILE A 1 422 ? -11.937 -11.184 -25.997 1.00 69.06 422 ILE A O 1
ATOM 3288 N N . THR A 1 423 ? -11.833 -12.295 -24.046 1.00 73.25 423 THR A N 1
ATOM 3289 C CA . THR A 1 423 ? -10.941 -13.330 -24.573 1.00 73.25 423 THR A CA 1
ATOM 3290 C C . THR A 1 423 ? -11.654 -14.151 -25.648 1.00 73.25 423 THR A C 1
ATOM 3292 O O . THR A 1 423 ? -12.883 -14.256 -25.662 1.00 73.25 423 THR A O 1
ATOM 3295 N N . SER A 1 424 ? -10.892 -14.785 -26.539 1.00 65.56 424 SER A N 1
ATOM 3296 C CA . SER A 1 424 ? -11.441 -15.707 -27.542 1.00 65.56 424 SER A CA 1
ATOM 3297 C C . SER A 1 424 ? -12.217 -16.869 -26.907 1.00 65.56 424 SER A C 1
ATOM 3299 O O . SER A 1 424 ? -13.230 -17.299 -27.456 1.00 65.56 424 SER A O 1
ATOM 3301 N N . GLY A 1 425 ? -11.789 -17.335 -25.726 1.00 66.12 425 GLY A N 1
ATOM 3302 C CA . GLY A 1 425 ? -12.510 -18.328 -24.927 1.00 66.12 425 GLY A CA 1
ATOM 3303 C C . GLY A 1 425 ? -13.872 -17.809 -24.473 1.00 66.12 425 GLY A C 1
ATOM 3304 O O . GLY A 1 425 ? -14.892 -18.426 -24.763 1.00 66.12 425 GLY A O 1
ATOM 3305 N N . THR A 1 426 ? -13.911 -16.626 -23.856 1.00 65.81 426 THR A N 1
ATOM 3306 C CA . THR A 1 426 ? -15.160 -15.974 -23.431 1.00 65.81 426 THR A CA 1
ATOM 3307 C C . THR A 1 426 ? -16.095 -15.714 -24.615 1.00 65.81 426 THR A C 1
ATOM 3309 O O . THR A 1 426 ? -17.286 -15.992 -24.525 1.00 65.81 426 THR A O 1
ATOM 3312 N N . ALA A 1 427 ? -15.572 -15.245 -25.750 1.00 68.81 427 ALA A N 1
ATOM 3313 C CA . ALA A 1 427 ? -16.362 -15.018 -26.959 1.00 68.81 427 ALA A CA 1
ATOM 3314 C C . ALA A 1 427 ? -17.009 -16.302 -27.477 1.00 68.81 427 ALA A C 1
ATOM 3316 O O . ALA A 1 427 ? -18.199 -16.311 -27.786 1.00 68.81 427 ALA A O 1
ATOM 3317 N N . ARG A 1 428 ? -16.247 -17.402 -27.509 1.00 69.19 428 ARG A N 1
ATOM 3318 C CA . ARG A 1 428 ? -16.776 -18.723 -27.857 1.00 69.19 428 ARG A CA 1
ATOM 3319 C C . ARG A 1 428 ? -17.874 -19.155 -26.892 1.00 69.19 428 ARG A C 1
ATOM 3321 O O . ARG A 1 428 ? -18.903 -19.621 -27.359 1.00 69.19 428 ARG A O 1
ATOM 3328 N N . VAL A 1 429 ? -17.706 -18.941 -25.581 1.00 68.75 429 VAL A N 1
ATOM 3329 C CA . VAL A 1 429 ? -18.745 -19.259 -24.585 1.00 68.75 429 VAL A CA 1
ATOM 3330 C C . VAL A 1 429 ? -20.023 -18.506 -24.926 1.00 68.75 429 VAL A C 1
ATOM 3332 O O . VAL A 1 429 ? -21.079 -19.117 -25.060 1.00 68.75 429 VAL A O 1
ATOM 3335 N N . MET A 1 430 ? -19.916 -17.200 -25.165 1.00 69.75 430 MET A N 1
ATOM 3336 C CA . MET A 1 430 ? -21.061 -16.350 -25.478 1.00 69.75 430 MET A CA 1
ATOM 3337 C C . MET A 1 430 ? -21.778 -16.738 -26.776 1.00 69.75 430 MET A C 1
ATOM 3339 O O . MET A 1 430 ? -23.002 -16.679 -26.818 1.00 69.75 430 MET A O 1
ATOM 3343 N N . MET A 1 431 ? -21.058 -17.187 -27.811 1.00 67.31 431 MET A N 1
ATOM 3344 C CA . MET A 1 431 ? -21.667 -17.678 -29.061 1.00 67.31 431 MET A CA 1
ATOM 3345 C C . MET A 1 431 ? -22.513 -18.943 -28.874 1.00 67.31 431 MET A C 1
ATOM 3347 O O . MET A 1 431 ? -23.360 -19.255 -29.713 1.00 67.31 431 MET A O 1
ATOM 3351 N N . LEU A 1 432 ? -22.261 -19.703 -27.809 1.00 69.94 432 LEU A N 1
ATOM 3352 C CA . LEU A 1 432 ? -22.960 -20.954 -27.526 1.00 69.94 432 LEU A CA 1
ATOM 3353 C C . LEU A 1 432 ? -24.154 -20.751 -26.577 1.00 69.94 432 LEU A C 1
ATOM 3355 O O . LEU A 1 432 ? -24.982 -21.651 -26.457 1.00 69.94 432 LEU A O 1
ATOM 3359 N N . VAL A 1 433 ? -24.288 -19.562 -25.973 1.00 67.44 433 VAL A N 1
ATOM 3360 C CA . VAL A 1 433 ? -25.431 -19.146 -25.141 1.00 67.44 433 VAL A CA 1
ATOM 3361 C C . VAL A 1 433 ? -26.618 -18.777 -26.033 1.00 67.44 433 VAL A C 1
ATOM 3363 O O . VAL A 1 433 ? -26.875 -17.615 -26.345 1.00 67.44 433 VAL A O 1
ATOM 3366 N N . ASP A 1 434 ? -27.343 -19.794 -26.488 1.00 64.81 434 ASP A N 1
ATOM 3367 C CA . ASP A 1 434 ? -28.389 -19.655 -27.506 1.00 64.81 434 ASP A CA 1
ATOM 3368 C C . ASP A 1 434 ? -29.815 -19.911 -27.007 1.00 64.81 434 ASP A C 1
ATOM 3370 O O . ASP A 1 434 ? -30.755 -19.846 -27.801 1.00 64.81 434 ASP A O 1
ATOM 3374 N N . GLY A 1 435 ? -30.000 -20.201 -25.718 1.00 62.66 435 GLY A N 1
ATOM 3375 C CA . GLY A 1 435 ? -31.319 -20.517 -25.167 1.00 62.66 435 GLY A CA 1
ATOM 3376 C C . GLY A 1 435 ? -31.810 -21.935 -25.400 1.00 62.66 435 GLY A C 1
ATOM 3377 O O . GLY A 1 435 ? -32.922 -22.260 -24.993 1.00 62.66 435 GLY A O 1
ATOM 3378 N N . LYS A 1 436 ? -31.039 -22.749 -26.124 1.00 63.50 436 LYS A N 1
ATOM 3379 C CA . LYS A 1 436 ? -31.447 -24.074 -26.597 1.00 63.50 436 LYS A CA 1
ATOM 3380 C C . LYS A 1 436 ? -30.560 -25.167 -26.032 1.00 63.50 436 LYS A C 1
ATOM 3382 O O . LYS A 1 436 ? -31.053 -26.259 -25.764 1.00 63.50 436 LYS A O 1
ATOM 3387 N N . ARG A 1 437 ? -29.263 -24.888 -25.896 1.00 68.25 437 ARG A N 1
ATOM 3388 C CA . ARG A 1 437 ? -28.276 -25.848 -25.408 1.00 68.25 437 ARG A CA 1
ATOM 3389 C C . ARG A 1 437 ? -28.139 -25.794 -23.894 1.00 68.25 437 ARG A C 1
ATOM 3391 O O . ARG A 1 437 ? -28.155 -24.719 -23.294 1.00 68.25 437 ARG A O 1
ATOM 3398 N N . THR A 1 438 ? -27.984 -26.968 -23.293 1.00 71.06 438 THR A N 1
ATOM 3399 C CA . THR A 1 438 ? -27.671 -27.086 -21.871 1.00 71.06 438 THR A CA 1
ATOM 3400 C C . THR A 1 438 ? -26.217 -26.734 -21.591 1.00 71.06 438 THR A C 1
ATOM 3402 O O . THR A 1 438 ? -25.385 -26.747 -22.502 1.00 71.06 438 THR A O 1
ATOM 3405 N N . VAL A 1 439 ? -25.877 -26.442 -20.333 1.00 61.38 439 VAL A N 1
ATOM 3406 C CA . VAL A 1 439 ? -24.476 -26.158 -19.975 1.00 61.38 439 VAL A CA 1
ATOM 3407 C C . VAL A 1 439 ? -23.567 -27.343 -20.319 1.00 61.38 439 VAL A C 1
ATOM 3409 O O . VAL A 1 439 ? -22.475 -27.146 -20.848 1.00 61.38 439 VAL A O 1
ATOM 3412 N N . ASP A 1 440 ? -24.061 -28.568 -20.131 1.00 63.78 440 ASP A N 1
ATOM 3413 C CA . ASP A 1 440 ? -23.360 -29.800 -20.501 1.00 63.78 440 ASP A CA 1
ATOM 3414 C C . ASP A 1 440 ? -23.133 -29.902 -22.014 1.00 63.78 440 ASP A C 1
ATOM 3416 O O . ASP A 1 440 ? -22.022 -30.185 -22.453 1.00 63.78 440 ASP A O 1
ATOM 3420 N N . GLN A 1 441 ? -24.139 -29.570 -22.828 1.00 70.31 441 GLN A N 1
ATOM 3421 C CA . GLN A 1 441 ? -23.995 -29.544 -24.287 1.00 70.31 441 GLN A CA 1
ATOM 3422 C C . GLN A 1 441 ? -23.011 -28.466 -24.760 1.00 70.31 441 GLN A C 1
ATOM 3424 O O . GLN A 1 441 ? -22.309 -28.663 -25.752 1.00 70.31 441 GLN A O 1
ATOM 3429 N N . ILE A 1 442 ? -22.943 -27.323 -24.071 1.00 67.38 442 ILE A N 1
ATOM 3430 C CA . ILE A 1 442 ? -21.965 -26.270 -24.367 1.00 67.38 442 ILE A CA 1
ATOM 3431 C C . ILE A 1 442 ? -20.552 -26.717 -23.964 1.00 67.38 442 ILE A C 1
ATOM 3433 O O . ILE A 1 442 ? -19.616 -26.532 -24.742 1.00 67.38 442 ILE A O 1
ATOM 3437 N N . ALA A 1 443 ? -20.393 -27.338 -22.793 1.00 66.00 443 ALA A N 1
ATOM 3438 C CA . ALA A 1 443 ? -19.115 -27.874 -22.327 1.00 66.00 443 ALA A CA 1
ATOM 3439 C C . ALA A 1 443 ? -18.585 -28.983 -23.256 1.00 66.00 443 ALA A C 1
ATOM 3441 O O . ALA A 1 443 ? -17.408 -28.983 -23.618 1.00 66.00 443 ALA A O 1
ATOM 3442 N N . ASP A 1 444 ? -19.462 -29.874 -23.721 1.00 70.56 444 ASP A N 1
ATOM 3443 C CA . ASP A 1 444 ? -19.117 -30.922 -24.683 1.00 70.56 444 ASP A CA 1
ATOM 3444 C C . ASP A 1 444 ? -18.667 -30.355 -26.035 1.00 70.56 444 ASP A C 1
ATOM 3446 O O . ASP A 1 444 ? -17.758 -30.901 -26.659 1.00 70.56 444 ASP A O 1
ATOM 3450 N N . LEU A 1 445 ? -19.266 -29.250 -26.493 1.00 70.25 445 LEU A N 1
ATOM 3451 C CA . LEU A 1 445 ? -18.829 -28.556 -27.709 1.00 70.25 445 LEU A CA 1
ATOM 3452 C C . LEU A 1 445 ? -17.442 -27.922 -27.537 1.00 70.25 445 LEU A C 1
ATOM 3454 O O . LEU A 1 445 ? -16.619 -28.006 -28.445 1.00 70.25 445 LEU A O 1
ATOM 3458 N N . PHE A 1 446 ? -17.146 -27.355 -26.365 1.00 65.00 446 PHE A N 1
ATOM 3459 C CA . PHE A 1 446 ? -15.816 -26.819 -26.056 1.00 65.00 446 PHE A CA 1
ATOM 3460 C C . PHE A 1 446 ? -14.721 -27.882 -26.107 1.00 65.00 446 PHE A C 1
ATOM 3462 O O . PHE A 1 446 ? -13.654 -27.645 -26.673 1.00 65.00 446 PHE A O 1
ATOM 3469 N N . ASN A 1 447 ? -15.009 -29.061 -25.558 1.00 65.75 447 ASN A N 1
ATOM 3470 C CA . ASN A 1 447 ? -14.061 -30.168 -25.494 1.00 65.75 447 ASN A CA 1
ATOM 3471 C C . ASN A 1 447 ? -13.803 -30.843 -26.852 1.00 65.75 447 ASN A C 1
ATOM 3473 O O . ASN A 1 447 ? -12.854 -31.615 -26.971 1.00 65.75 447 ASN A O 1
ATOM 3477 N N . ARG A 1 448 ? -14.617 -30.565 -27.881 1.00 69.31 448 ARG A N 1
ATOM 3478 C CA . ARG A 1 448 ? -14.434 -31.109 -29.239 1.00 69.31 448 ARG A CA 1
ATOM 3479 C C . ARG A 1 448 ? -13.504 -30.269 -30.121 1.00 69.31 448 ARG A C 1
ATOM 3481 O O . ARG A 1 448 ? -12.857 -30.838 -30.993 1.00 69.31 448 ARG A O 1
ATOM 3488 N N . ASP A 1 449 ? -13.399 -28.961 -29.870 1.00 55.56 449 ASP A N 1
ATOM 3489 C CA . ASP A 1 449 ? -12.775 -28.003 -30.801 1.00 55.56 449 ASP A CA 1
ATOM 3490 C C . ASP A 1 449 ? -11.459 -27.355 -30.297 1.00 55.56 449 ASP A C 1
ATOM 3492 O O . ASP A 1 449 ? -10.874 -26.531 -31.010 1.00 55.56 449 ASP A O 1
ATOM 3496 N N . ALA A 1 450 ? -10.977 -27.663 -29.080 1.00 53.50 450 ALA A N 1
ATOM 3497 C CA . ALA A 1 450 ? -9.707 -27.157 -28.523 1.00 53.50 450 ALA A CA 1
ATOM 3498 C C . ALA A 1 450 ? -9.244 -27.934 -27.268 1.00 53.50 450 ALA A C 1
ATOM 3500 O O . ALA A 1 450 ? -9.891 -28.887 -26.844 1.00 53.50 450 ALA A O 1
ATOM 3501 N N . THR A 1 451 ? -8.115 -27.508 -26.679 1.00 53.31 451 THR A N 1
ATOM 3502 C CA . THR A 1 451 ? -7.534 -28.026 -25.427 1.00 53.31 451 THR A CA 1
ATOM 3503 C C . THR A 1 451 ? -8.616 -28.246 -24.360 1.00 53.31 451 THR A C 1
ATOM 3505 O O . THR A 1 451 ? -9.326 -27.290 -24.041 1.00 53.31 451 THR A O 1
ATOM 3508 N N . PRO A 1 452 ? -8.754 -29.465 -23.808 1.00 59.38 452 PRO A N 1
ATOM 3509 C CA . PRO A 1 452 ? -9.816 -29.787 -22.863 1.00 59.38 452 PRO A CA 1
ATOM 3510 C C . PRO A 1 452 ? -9.687 -28.916 -21.614 1.00 59.38 452 PRO A C 1
ATOM 3512 O O . PRO A 1 452 ? -8.665 -28.956 -20.926 1.00 59.38 452 PRO A O 1
ATOM 3515 N N . LEU A 1 453 ? -10.724 -28.130 -21.332 1.00 55.38 453 LEU A N 1
ATOM 3516 C CA . LEU A 1 453 ? -10.872 -27.444 -20.054 1.00 55.38 453 LEU A CA 1
ATOM 3517 C C . LEU A 1 453 ? -11.705 -28.345 -19.135 1.00 55.38 453 LEU A C 1
ATOM 3519 O O . LEU A 1 453 ? -12.723 -28.888 -19.581 1.00 55.38 453 LEU A O 1
ATOM 3523 N N . PRO A 1 454 ? -11.314 -28.533 -17.863 1.00 65.75 454 PRO A N 1
ATOM 3524 C CA . PRO A 1 454 ? -12.145 -29.244 -16.903 1.00 65.75 454 PRO A CA 1
ATOM 3525 C C . PRO A 1 454 ? -13.553 -28.638 -16.857 1.00 65.75 454 PRO A C 1
ATOM 3527 O O . PRO A 1 454 ? -13.711 -27.417 -16.805 1.00 65.75 454 PRO A O 1
ATOM 3530 N N . LYS A 1 455 ? -14.585 -29.492 -16.849 1.00 59.22 455 LYS A N 1
ATOM 3531 C CA . LYS A 1 455 ? -16.001 -29.084 -16.790 1.00 59.22 455 LYS A CA 1
ATOM 3532 C C . LYS A 1 455 ? -16.245 -28.049 -15.684 1.00 59.22 455 LYS A C 1
ATOM 3534 O O . LYS A 1 455 ? -16.931 -27.061 -15.918 1.00 59.22 455 LYS A O 1
ATOM 3539 N N . ASP A 1 456 ? -15.611 -28.225 -14.529 1.00 58.50 456 ASP A N 1
ATOM 3540 C CA . ASP A 1 456 ? -15.753 -27.338 -13.372 1.00 58.50 456 ASP A CA 1
ATOM 3541 C C . ASP A 1 456 ? -15.223 -25.914 -13.619 1.00 58.50 456 ASP A C 1
ATOM 3543 O O . ASP A 1 456 ? -15.803 -24.958 -13.108 1.00 58.50 456 ASP A O 1
ATOM 3547 N N . GLU A 1 457 ? -14.188 -25.731 -14.450 1.00 60.06 457 GLU A N 1
ATOM 3548 C CA . GLU A 1 457 ? -13.718 -24.391 -14.841 1.00 60.06 457 GLU A CA 1
ATOM 3549 C C . GLU A 1 457 ? -14.717 -23.694 -15.767 1.00 60.06 457 GLU A C 1
ATOM 3551 O O . GLU A 1 457 ? -15.000 -22.506 -15.598 1.00 60.06 457 GLU A O 1
ATOM 3556 N N . ILE A 1 458 ? -15.298 -24.436 -16.715 1.00 60.38 458 ILE A N 1
ATOM 3557 C CA . ILE A 1 458 ? -16.338 -23.917 -17.614 1.00 60.38 458 ILE A CA 1
ATOM 3558 C C . ILE A 1 458 ? -17.579 -23.521 -16.796 1.00 60.38 458 ILE A C 1
ATOM 3560 O O . ILE A 1 458 ? -18.104 -22.417 -16.954 1.00 60.38 458 ILE A O 1
ATOM 3564 N N . MET A 1 459 ? -18.012 -24.382 -15.869 1.00 60.50 459 MET A N 1
ATOM 3565 C CA . MET A 1 459 ? -19.135 -24.116 -14.959 1.00 60.50 459 MET A CA 1
ATOM 3566 C C . MET A 1 459 ? -18.857 -22.938 -14.019 1.00 60.50 459 MET A C 1
ATOM 3568 O O . MET A 1 459 ? -19.759 -22.139 -13.749 1.00 60.50 459 MET A O 1
ATOM 3572 N N . GLY A 1 460 ? -17.615 -22.809 -13.545 1.00 61.62 460 GLY A N 1
ATOM 3573 C CA . GLY A 1 460 ? -17.150 -21.685 -12.740 1.00 61.62 460 GLY A CA 1
ATOM 3574 C C . GLY A 1 460 ? -17.244 -20.371 -13.508 1.00 61.62 460 GLY A C 1
ATOM 3575 O O . GLY A 1 460 ? -17.819 -19.412 -13.000 1.00 61.62 460 GLY A O 1
ATOM 3576 N N . ALA A 1 461 ? -16.780 -20.343 -14.761 1.00 59.62 461 ALA A N 1
ATOM 3577 C CA . ALA A 1 461 ? -16.877 -19.172 -15.630 1.00 59.62 461 ALA A CA 1
ATOM 3578 C C . ALA A 1 461 ? -18.337 -18.770 -15.912 1.00 59.62 461 ALA A C 1
ATOM 3580 O O . ALA A 1 461 ? -18.665 -17.584 -15.865 1.00 59.62 461 ALA A O 1
ATOM 3581 N N . PHE A 1 462 ? -19.228 -19.741 -16.145 1.00 62.09 462 PHE A N 1
ATOM 3582 C CA . PHE A 1 462 ? -20.660 -19.483 -16.321 1.00 62.09 462 PHE A CA 1
ATOM 3583 C C . PHE A 1 462 ? -21.319 -18.943 -15.053 1.00 62.09 462 PHE A C 1
ATOM 3585 O O . PHE A 1 462 ? -21.975 -17.906 -15.104 1.00 62.09 462 PHE A O 1
ATOM 3592 N N . SER A 1 463 ? -21.132 -19.612 -13.914 1.00 56.50 463 SER A N 1
ATOM 3593 C CA . SER A 1 463 ? -21.709 -19.187 -12.629 1.00 56.50 463 SER A CA 1
ATOM 3594 C C . SER A 1 463 ? -21.258 -17.775 -12.270 1.00 56.50 463 SER A C 1
ATOM 3596 O O . SER A 1 463 ? -22.076 -16.918 -11.952 1.00 56.50 463 SER A O 1
ATOM 3598 N N . HIS A 1 464 ? -19.966 -17.505 -12.448 1.00 56.06 464 HIS A N 1
ATOM 3599 C CA . HIS A 1 464 ? -19.370 -16.193 -12.249 1.00 56.06 464 HIS A CA 1
ATOM 3600 C C . HIS A 1 464 ? -19.993 -15.121 -13.156 1.00 56.06 464 HIS A C 1
ATOM 3602 O O . HIS A 1 464 ? -20.265 -14.014 -12.706 1.00 56.06 464 HIS A O 1
ATOM 3608 N N . TYR A 1 465 ? -20.280 -15.453 -14.416 1.00 55.00 465 TYR A N 1
ATOM 3609 C CA . TYR A 1 465 ? -20.921 -14.546 -15.369 1.00 55.00 465 TYR A CA 1
ATOM 3610 C C . TYR A 1 465 ? -22.408 -14.287 -15.048 1.00 55.00 465 TYR A C 1
ATOM 3612 O O . TYR A 1 465 ? -22.885 -13.160 -15.179 1.00 55.00 465 TYR A O 1
ATOM 3620 N N . PHE A 1 466 ? -23.145 -15.301 -14.578 1.00 55.44 466 PHE A N 1
ATOM 3621 C CA . PHE A 1 466 ? -24.557 -15.171 -14.184 1.00 55.44 466 PHE A CA 1
ATOM 3622 C C . PHE A 1 466 ? -24.750 -14.454 -12.836 1.00 55.44 466 PHE A C 1
ATOM 3624 O O . PHE A 1 466 ? -25.763 -13.781 -12.637 1.00 55.44 466 PHE A O 1
ATOM 3631 N N . GLU A 1 467 ? -23.792 -14.558 -11.914 1.00 51.03 467 GLU A N 1
ATOM 3632 C CA . GLU A 1 467 ? -23.838 -13.897 -10.601 1.00 51.03 467 GLU A CA 1
ATOM 3633 C C . GLU A 1 467 ? -23.530 -12.390 -10.657 1.00 51.03 467 GLU A C 1
ATOM 3635 O O . GLU A 1 467 ? -23.949 -11.653 -9.764 1.00 51.03 467 GLU A O 1
ATOM 3640 N N . GLN A 1 468 ? -22.891 -11.905 -11.728 1.00 50.75 468 GLN A N 1
ATOM 3641 C CA . GLN A 1 468 ? -22.531 -10.493 -11.942 1.00 50.75 468 GLN A CA 1
ATOM 3642 C C . GLN A 1 468 ? -23.719 -9.551 -12.240 1.00 50.75 468 GLN A C 1
ATOM 3644 O O . GLN A 1 468 ? -23.513 -8.380 -12.549 1.00 50.75 468 GLN A O 1
ATOM 3649 N N . GLY A 1 469 ? -24.972 -10.018 -12.187 1.00 42.88 469 GLY A N 1
ATOM 3650 C CA . GLY A 1 469 ? -26.153 -9.152 -12.334 1.00 42.88 469 GLY A CA 1
ATOM 3651 C C . GLY A 1 469 ? -26.378 -8.564 -13.737 1.00 42.88 469 GLY A C 1
ATOM 3652 O O . GLY A 1 469 ? -27.359 -7.852 -13.940 1.00 42.88 469 GLY A O 1
ATOM 3653 N N . LEU A 1 470 ? -25.543 -8.910 -14.728 1.00 44.62 470 LEU A N 1
ATOM 3654 C CA . LEU A 1 470 ? -25.754 -8.582 -16.150 1.00 44.62 470 LEU A CA 1
ATOM 3655 C C . LEU A 1 470 ? -27.041 -9.200 -16.716 1.00 44.62 470 LEU A C 1
ATOM 3657 O O . LEU A 1 470 ? -27.564 -8.756 -17.736 1.00 44.62 470 LEU A O 1
ATOM 3661 N N . LEU A 1 471 ? -27.569 -10.205 -16.023 1.00 45.78 471 LEU A N 1
ATOM 3662 C CA . LEU A 1 471 ? -28.883 -10.771 -16.237 1.00 45.78 471 LEU A CA 1
ATOM 3663 C C . LEU A 1 471 ? -29.648 -10.615 -14.925 1.00 45.78 471 LEU A C 1
ATOM 3665 O O . LEU A 1 471 ? -29.384 -11.315 -13.948 1.00 45.78 471 LEU A O 1
ATOM 3669 N N . SER A 1 472 ? -30.633 -9.727 -14.893 1.00 43.31 472 SER A N 1
ATOM 3670 C CA . SER A 1 472 ? -31.678 -9.707 -13.867 1.00 43.31 472 SER A CA 1
ATOM 3671 C C . SER A 1 472 ? -32.573 -10.957 -13.987 1.00 43.31 472 SER A C 1
ATOM 3673 O O . SER A 1 472 ? -33.785 -10.873 -14.153 1.00 43.31 472 SER A O 1
ATOM 3675 N N . TRP A 1 473 ? -31.984 -12.157 -13.929 1.00 43.09 473 TRP A N 1
ATOM 3676 C CA . TRP A 1 473 ? -32.669 -13.420 -14.220 1.00 43.09 473 TRP A CA 1
ATOM 3677 C C . TRP A 1 473 ? -33.563 -13.910 -13.075 1.00 43.09 473 TRP A C 1
ATOM 3679 O O . TRP A 1 473 ? -34.424 -14.748 -13.298 1.00 43.09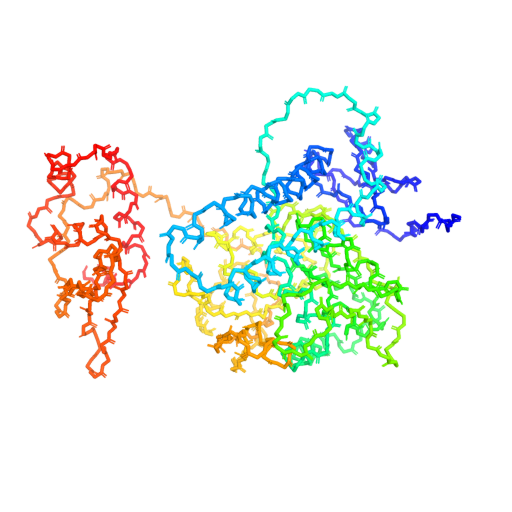 473 TRP A O 1
ATOM 3689 N N . ARG A 1 474 ? -33.419 -13.361 -11.857 1.00 39.78 474 ARG A N 1
ATOM 3690 C CA . ARG A 1 474 ? -34.281 -13.699 -10.703 1.00 39.78 474 ARG A CA 1
ATOM 3691 C C . ARG A 1 474 ? -35.549 -12.841 -10.614 1.00 39.78 474 ARG A C 1
ATOM 3693 O O . ARG A 1 474 ? -36.167 -12.783 -9.557 1.00 39.78 474 ARG A O 1
ATOM 3700 N N . GLY A 1 475 ? -35.902 -12.155 -11.700 1.00 40.34 475 GLY A N 1
ATOM 3701 C CA . GLY A 1 475 ? -37.098 -11.318 -11.809 1.00 40.34 475 GLY A CA 1
ATOM 3702 C C . GLY A 1 475 ? -38.173 -11.860 -12.755 1.00 40.34 475 GLY A C 1
ATOM 3703 O O . GLY A 1 475 ? -38.958 -11.057 -13.254 1.00 40.34 475 GLY A O 1
ATOM 3704 N N . ARG A 1 476 ? -38.195 -13.166 -13.054 1.00 33.03 476 ARG A N 1
ATOM 3705 C CA . ARG A 1 476 ? -39.292 -13.822 -13.783 1.00 33.03 476 ARG A CA 1
ATOM 3706 C C . ARG A 1 476 ? -39.676 -15.137 -13.135 1.00 33.03 476 ARG A C 1
ATOM 3708 O O . ARG A 1 476 ? -38.743 -15.849 -12.702 1.00 33.03 476 ARG A O 1
#

Solvent-accessible surface area (backbone atoms only — not comparable to full-atom values): 26720 Å² total; per-residue (Å²): 132,81,76,79,72,76,82,76,96,60,90,65,52,34,22,33,86,83,79,61,38,59,36,44,84,50,98,57,31,36,35,22,87,82,77,72,47,73,27,51,36,52,98,71,26,39,30,48,51,92,55,42,66,65,50,53,52,44,49,53,50,49,39,53,48,50,35,52,51,33,52,53,49,48,64,44,43,73,57,53,36,58,78,68,69,52,50,69,69,56,52,51,50,54,46,38,37,39,51,15,55,31,48,37,36,50,51,44,48,59,68,39,46,74,50,52,54,64,54,62,78,57,85,66,78,92,76,78,91,65,92,60,47,76,54,71,82,71,45,50,56,45,43,46,38,39,28,65,78,28,72,57,47,54,53,50,38,52,52,54,53,49,53,47,45,71,76,37,82,70,34,63,79,38,39,40,36,29,48,55,36,57,36,37,34,61,64,69,68,54,70,83,56,35,64,34,40,36,34,27,24,56,34,58,62,41,45,45,52,24,50,46,29,45,74,64,39,72,46,77,37,47,36,55,54,56,94,95,51,92,30,61,49,76,33,38,61,68,86,92,60,77,82,38,80,68,55,46,54,34,33,29,43,69,72,60,57,38,54,29,74,44,64,29,43,28,41,36,34,56,68,46,64,49,75,40,92,55,44,65,54,40,41,51,40,52,50,46,26,27,19,89,71,10,34,42,37,38,37,30,50,34,34,60,97,84,32,86,53,66,39,58,76,68,51,44,46,54,52,38,45,54,43,14,22,46,72,79,44,77,47,80,41,81,41,65,47,67,64,43,40,89,86,37,74,85,48,80,56,48,80,41,58,27,38,42,34,35,26,31,42,44,80,70,56,55,78,66,69,74,75,72,77,67,53,84,87,66,50,71,61,66,39,69,60,52,69,77,58,57,44,80,45,78,50,70,62,90,90,51,102,58,81,73,46,32,28,44,32,32,50,80,43,96,95,45,75,46,75,42,83,42,54,70,67,56,50,53,53,56,74,55,44,60,41,78,48,30,62,66,59,46,50,55,53,50,51,74,78,49,83,74,70,60,66,66,59,56,51,46,56,49,51,56,56,56,69,67,56,85,50,77,68,90,76,117

Radius of gyration: 25.14 Å; Cα contacts (8 Å, |Δi|>4): 807; chains: 1; bounding box: 64×54×66 Å

pLDDT: mean 82.16, std 17.09, range [33.03, 98.5]

Foldseek 3Di:
DPPQPAPDDDPAQFAQLPPRADWDDDRFWTAGPPPGDIFGHFSQATARDPDSLLLLVLLLVLLVVQLVVLVVVLVVCVVVVVVVVHDPVRSVLSNLASVLSNVQSVLLSVLCVSVVVVNVVDDDDDDDNDDADDHSVVQVLVLLCLFVPDPQLVVVLVLVQVVCCVLCVQQQDAAEEEEQCRLVSSLLSHDPSHVAAEYEHQHVSSLSNSSCQLQFHKGKRAARDDVPDPRIDIGHDDPPRDRSPRYHYYNDDLLRDRGAFQAHQEYEYAAPCQVDLCSLSSLLSVLRRHHAQHKYKYKHFLHDPPRLGGDDQVNVQVSQVLQQWHWPDKDWDWGKDSPPCVVPVPDDIDIGTIMTIMITRHDHNPCPPPPPPQDPVRPDQWQAADQDAWDWDFDDDPPDPDDTWIWTWHCNDPPDIDIDTDDPVVVLLRVVRHRPGTLVRSLVVVCVPDDRDPSVVSVVVVSSVVVSVPDPPVPD

Secondary structure (DSSP, 8-state):
-PPPPP---S---BB-TTT-PBEEEETTEEEETTT--EEEEETTEEEESSSHHHHHHHHHHHHHHHHHHHHHHHHHHHHHHHHTT--HHHHHHHHHHHHHHHHHHHHHHHHTHHHHHHHHT----PPPPP---S-HHHHHHHHHHHHTT-HHHHHHHHHHHHHHHHH-SSGGG-EEEEET-TT-HHHHTS-TTSSEEEEEES-HHHHHHHHHHHTT--EEEE----TT--SEEEE-PPTTPPPGGGEEEEEE-TTS--BPTT-EEEEEEES-GGG-S-HHHHHHHHHHHEEEEEEEEEEEES--TT-S----HHHHHHHHHHTTEEEEEEEEEEEEES--TTT-TT---EEEEEEEEEEEE-SS--------PPPGGGS-SBPPB--TTEEEEEE--TTS-PPPEEEEEEEEETTEEEEEEE-HHHHHHHHH-BSSSBHHHHHHHHHHHSSPPPHHHHHHHHHHHHHTSSS-GGG-

Nearest PDB structures (foldseek):
  5yf1-assembly1_A  TM=7.020E-01  e=4.078E-14  Homo sapiens
  1vl5-assembly4_D  TM=6.924E-01  e=5.692E-11  Halalkalibacterium halodurans C-125
  4pne-assembly3_A  TM=5.386E-01  e=7.812E-09  Saccharopolyspora spinosa
  5w7k-assembly2_B  TM=6.158E-01  e=2.712E-08  Penicillium oxalicum
  6ecw-assembly1_B  TM=5.387E-01  e=4.168E-06  Stigmatella aurantiaca